Protein AF-A0A2E0SHC4-F1 (afdb_monomer)

Sequence (447 aa):
MLGRTAVALITIILCPLVVWACKYSVRDVGFVALDENHYELRLVVSSEMEEENLEALRSEFAPLLRDTNIQLNILKSDSPRLTSREIAQPVEGDRAAAWMIDHFKPREEAAAAEAPRELNFEPVNINDKSSLTSFLWEMADSDLRSQLITAALKSHSVLVIVEGSNVEHNQQATELAADARKEVATSLPDLPKPVDHPTEIISLKKENRAAERLLLWSWNIDPDNIDQTWLVPIFGRGRLLGEPLAVPGTSLTELSTILSYVGQDCECELDRSWMQGKMFPHRWDEAQEAIAAKALDFDPGSPLVKSEITRILARGPNGRRNLNVGVESEGDLLQLSQTEEGNVTAEEADDILRELNILPAEEDYETDSETTSTDEVALAEAEPTPTESIEKNAPATAASPVPATEQADEANFTMPEAYQRTFEIVGALMMLFVLFILFRSRRGRKS

Foldseek 3Di:
DVVVVVVVVVCVVVPPPVPVLFLDALQRLLQFDLDAQQKEKEWEAAPPDDVVVVVVLCVVCQVLCPQWSYGYDYHYLPDPVDDPVLNPDDHDDQWTWIKMWGNDDQPVCPVPPDDTDIDTDDIFGSVPPVRVSVVSCLLADDPVLVVLLVQQLQELWEKEKEAAPDPVLSVVVVVLVVLLQVLLVVCQVVFSDHHPHTYHYHYDDLVCLVSCCQVCVLLVHHSVRRHWIWIWIAHHRQFTQDHIDTPPPDDSCNSSVSSNSSRHRLQPQDDLSRSVGRHGIYGHDPVSQVSSCVSSVHRSHDPVVSVVSLVSQCVYVVRDPDSPPDDPDPDPPPPPPDDPDDDDDPVNVVVVCVVVVVDDDDDDDPDDDDDDDDDDDDDDDDDDDDDDDDDDDDDDDDDDDDDDDDDDDPDPPDPPVVVVVVVVVVVVVVVVVVVVVVVVVVVVPDD

Structure (mmCIF, N/CA/C/O backbone):
data_AF-A0A2E0SHC4-F1
#
_entry.id   AF-A0A2E0SHC4-F1
#
loop_
_atom_site.group_PDB
_atom_site.id
_atom_site.type_symbol
_atom_site.label_atom_id
_atom_site.label_alt_id
_atom_site.label_comp_id
_atom_site.label_asym_id
_atom_site.label_entity_id
_atom_site.label_seq_id
_atom_site.pdbx_PDB_ins_code
_atom_site.Cartn_x
_atom_site.Cartn_y
_atom_site.Cartn_z
_atom_site.occupancy
_atom_site.B_iso_or_equiv
_atom_site.auth_seq_id
_atom_site.auth_comp_id
_atom_site.auth_asym_id
_atom_site.auth_atom_id
_atom_site.pdbx_PDB_model_num
ATOM 1 N N . MET A 1 1 ? -67.575 2.593 12.226 1.00 49.25 1 MET A N 1
ATOM 2 C CA . MET A 1 1 ? -66.506 3.045 11.303 1.00 49.25 1 MET A CA 1
ATOM 3 C C . MET A 1 1 ? -65.143 3.197 11.986 1.00 49.25 1 MET A C 1
ATOM 5 O O . MET A 1 1 ? -64.164 2.868 11.336 1.00 49.25 1 MET A O 1
ATOM 9 N N . LEU A 1 2 ? -65.063 3.557 13.278 1.00 48.44 2 LEU A N 1
ATOM 10 C CA . LEU A 1 2 ? -63.796 3.746 14.018 1.00 48.44 2 LEU A CA 1
ATOM 11 C C . LEU A 1 2 ? -62.849 2.526 14.087 1.00 48.44 2 LEU A C 1
ATOM 13 O O . LEU A 1 2 ? -61.637 2.697 14.076 1.00 48.44 2 LEU A O 1
ATOM 17 N N . GLY A 1 3 ? -63.366 1.293 14.130 1.00 49.56 3 GLY A N 1
ATOM 18 C CA . GLY A 1 3 ? -62.508 0.104 14.270 1.00 49.56 3 GLY A CA 1
ATOM 19 C C . GLY A 1 3 ? -61.693 -0.251 13.018 1.00 49.56 3 GLY A C 1
ATOM 20 O O . GLY A 1 3 ? -60.644 -0.869 13.126 1.00 49.56 3 GLY A O 1
ATOM 21 N N . ARG A 1 4 ? -62.145 0.153 11.822 1.00 52.97 4 ARG A N 1
ATOM 22 C CA . ARG A 1 4 ? -61.467 -0.182 10.551 1.00 52.97 4 ARG A CA 1
ATOM 23 C C . ARG A 1 4 ? -60.356 0.809 10.217 1.00 52.97 4 ARG A C 1
ATOM 25 O O . ARG A 1 4 ? -59.346 0.410 9.656 1.00 52.97 4 ARG A O 1
ATOM 32 N N . THR A 1 5 ? -60.533 2.071 10.602 1.00 55.38 5 THR A N 1
ATOM 33 C CA . THR A 1 5 ? -59.500 3.106 10.502 1.00 55.38 5 THR A CA 1
ATOM 34 C C . THR A 1 5 ? -58.394 2.880 11.526 1.00 55.38 5 THR A C 1
ATOM 36 O O . THR A 1 5 ? -57.235 3.030 11.176 1.00 55.38 5 THR A O 1
ATOM 39 N N . ALA A 1 6 ? -58.724 2.436 12.745 1.00 56.88 6 ALA A N 1
ATOM 40 C CA . ALA A 1 6 ? -57.726 2.120 13.768 1.00 56.88 6 ALA A CA 1
ATOM 41 C C . ALA A 1 6 ? -56.834 0.931 13.375 1.00 56.88 6 ALA A C 1
ATOM 43 O O . ALA A 1 6 ? -55.621 1.017 13.510 1.00 56.88 6 ALA A O 1
ATOM 44 N N . VAL A 1 7 ? -57.408 -0.147 12.824 1.00 60.47 7 VAL A N 1
ATOM 45 C CA . VAL A 1 7 ? -56.617 -1.303 12.365 1.00 60.47 7 VAL A CA 1
ATOM 46 C C . VAL A 1 7 ? -55.748 -0.936 11.162 1.00 60.47 7 VAL A C 1
ATOM 48 O O . VAL A 1 7 ? -54.573 -1.264 11.172 1.00 60.47 7 VAL A O 1
ATOM 51 N N . ALA A 1 8 ? -56.269 -0.190 10.179 1.00 58.88 8 ALA A N 1
ATOM 52 C CA . ALA A 1 8 ? -55.467 0.266 9.040 1.00 58.88 8 ALA A CA 1
ATOM 53 C C . ALA A 1 8 ? -54.324 1.209 9.457 1.00 58.88 8 ALA A C 1
ATOM 55 O O . ALA A 1 8 ? -53.220 1.080 8.941 1.00 58.88 8 ALA A O 1
ATOM 56 N N . LEU A 1 9 ? -54.557 2.110 10.421 1.00 57.66 9 LEU A N 1
ATOM 57 C CA . LEU A 1 9 ? -53.500 2.95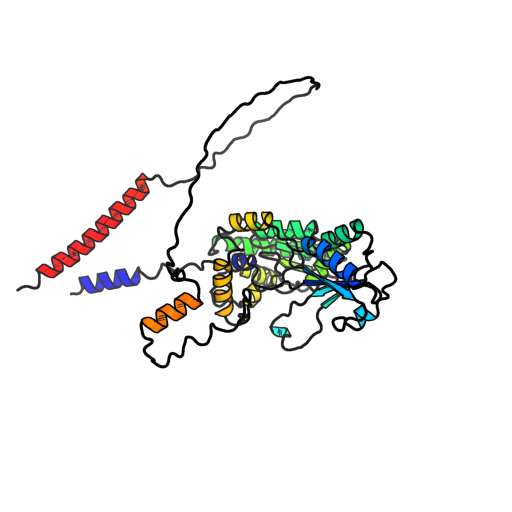1 10.989 1.00 57.66 9 LEU A CA 1
ATOM 58 C C . LEU A 1 9 ? -52.464 2.123 11.750 1.00 57.66 9 LEU A C 1
ATOM 60 O O . LEU A 1 9 ? -51.282 2.359 11.568 1.00 57.66 9 LEU A O 1
ATOM 64 N N . ILE A 1 10 ? -52.871 1.129 12.542 1.00 61.78 10 ILE A N 1
ATOM 65 C CA . ILE A 1 10 ? -51.934 0.246 13.253 1.00 61.78 10 ILE A CA 1
ATOM 66 C C . ILE A 1 10 ? -51.100 -0.568 12.256 1.00 61.78 10 ILE A C 1
ATOM 68 O O . ILE A 1 10 ? -49.893 -0.659 12.425 1.00 61.78 10 ILE A O 1
ATOM 72 N N . THR A 1 11 ? -51.691 -1.097 11.179 1.00 57.88 11 THR A N 1
ATOM 73 C CA . THR A 1 11 ? -50.937 -1.831 10.149 1.00 57.88 11 THR A CA 1
ATOM 74 C C . THR A 1 11 ? -49.995 -0.915 9.365 1.00 57.88 11 THR A C 1
ATOM 76 O O . THR A 1 11 ? -48.875 -1.317 9.099 1.00 57.88 11 THR A O 1
ATOM 79 N N . ILE A 1 12 ? -50.392 0.321 9.046 1.00 59.94 12 ILE A N 1
ATOM 80 C CA . ILE A 1 12 ? -49.523 1.302 8.368 1.00 59.94 12 ILE A CA 1
ATOM 81 C C . ILE A 1 12 ? -48.417 1.824 9.301 1.00 59.94 12 ILE A C 1
ATOM 83 O O . ILE A 1 12 ? -47.320 2.093 8.832 1.00 59.94 12 ILE A O 1
ATOM 87 N N . ILE A 1 13 ? -48.663 1.913 10.612 1.00 57.59 13 ILE A N 1
ATOM 88 C CA . ILE A 1 13 ? -47.658 2.295 11.620 1.00 57.59 13 ILE A CA 1
ATOM 89 C C . ILE A 1 13 ? -46.680 1.140 11.906 1.00 57.59 13 ILE A C 1
ATOM 91 O O . ILE A 1 13 ? -45.517 1.394 12.197 1.00 57.59 13 ILE A O 1
ATOM 95 N N . LEU A 1 14 ? -47.108 -0.122 11.776 1.00 53.25 14 LEU A N 1
ATOM 96 C CA . LEU A 1 14 ? -46.243 -1.302 11.927 1.00 53.25 14 LEU A CA 1
ATOM 97 C C . LEU A 1 14 ? -45.474 -1.695 10.648 1.00 53.25 14 LEU A C 1
ATOM 99 O O . LEU A 1 14 ? -44.666 -2.618 10.710 1.00 53.25 14 LEU A O 1
ATOM 103 N N . CYS A 1 15 ? -45.710 -1.043 9.501 1.00 48.81 15 CYS A N 1
ATOM 104 C CA . CYS A 1 15 ? -45.175 -1.471 8.199 1.00 48.81 15 CYS A CA 1
ATOM 105 C C . CYS A 1 15 ? -44.021 -0.633 7.588 1.00 48.81 15 CYS A C 1
ATOM 107 O O . CYS A 1 15 ? -43.624 -0.955 6.472 1.00 48.81 15 CYS A O 1
ATOM 109 N N . PRO A 1 16 ? -43.376 0.337 8.272 1.00 44.22 16 PRO A N 1
ATOM 110 C CA . PRO A 1 16 ? -42.075 0.825 7.826 1.00 44.22 16 PRO A CA 1
ATOM 111 C C . PRO A 1 16 ? -41.047 0.747 8.963 1.00 44.22 16 PRO A C 1
ATOM 113 O O . PRO A 1 16 ? -40.484 1.751 9.380 1.00 44.22 16 PRO A O 1
ATOM 116 N N . LEU A 1 17 ? -40.816 -0.455 9.491 1.00 45.25 17 LEU A N 1
ATOM 117 C CA . LEU A 1 17 ? -39.584 -0.778 10.227 1.00 45.25 17 LEU A CA 1
ATOM 118 C C . LEU A 1 17 ? -38.860 -1.981 9.617 1.00 45.25 17 LEU A C 1
ATOM 120 O O . LEU A 1 17 ? -37.947 -2.530 10.221 1.00 45.25 17 LEU A O 1
ATOM 124 N N . VAL A 1 18 ? -39.196 -2.341 8.375 1.00 43.75 18 VAL A N 1
ATOM 125 C CA . VAL A 1 18 ? -38.194 -2.938 7.489 1.00 43.75 18 VAL A CA 1
ATOM 126 C C . VAL A 1 18 ? -37.359 -1.765 6.986 1.00 43.75 18 VAL A C 1
ATOM 128 O O . VAL A 1 18 ? -37.472 -1.340 5.839 1.00 43.75 18 VAL A O 1
ATOM 131 N N . VAL A 1 19 ? -36.613 -1.143 7.902 1.00 46.06 19 VAL A N 1
ATOM 132 C CA . VAL A 1 19 ? -35.475 -0.319 7.515 1.00 46.06 19 VAL A CA 1
ATOM 133 C C . VAL A 1 19 ? -34.615 -1.286 6.721 1.00 46.06 19 VAL A C 1
ATOM 135 O O . VAL A 1 19 ? -34.196 -2.315 7.250 1.00 46.06 19 VAL A O 1
ATOM 138 N N . TRP A 1 20 ? -34.495 -1.043 5.420 1.00 46.94 20 TRP A N 1
ATOM 139 C CA . TRP A 1 20 ? -33.541 -1.758 4.593 1.00 46.94 20 TRP A CA 1
ATOM 140 C C . TRP A 1 20 ? -32.182 -1.445 5.208 1.00 46.94 20 TRP A C 1
ATOM 142 O O . TRP A 1 20 ? -31.673 -0.343 5.026 1.00 46.94 20 TRP A O 1
ATOM 152 N N . ALA A 1 21 ? -31.660 -2.358 6.029 1.00 54.81 21 ALA A N 1
ATOM 153 C CA . ALA A 1 21 ? -30.275 -2.299 6.453 1.00 54.81 21 ALA A CA 1
ATOM 154 C C . ALA A 1 21 ? -29.441 -2.159 5.178 1.00 54.81 21 ALA A C 1
ATOM 156 O O . ALA A 1 21 ? -29.701 -2.871 4.198 1.00 54.81 21 ALA A O 1
ATOM 157 N N . CYS A 1 22 ? -28.524 -1.192 5.152 1.00 66.31 22 CYS A N 1
ATOM 158 C CA . CYS A 1 22 ? -27.666 -1.006 3.993 1.00 66.31 22 CYS A CA 1
ATOM 159 C C . CYS A 1 22 ? -26.983 -2.341 3.703 1.00 66.31 22 CYS A C 1
ATOM 161 O O . CYS A 1 22 ? -26.435 -2.981 4.599 1.00 66.31 22 CYS A O 1
ATOM 163 N N . LYS A 1 23 ? -27.060 -2.790 2.449 1.00 76.44 23 LYS A N 1
ATOM 164 C CA . LYS A 1 23 ? -26.527 -4.099 2.054 1.00 76.44 23 LYS A CA 1
ATOM 165 C C . LYS A 1 23 ? -25.009 -4.186 2.257 1.00 76.44 23 LYS A C 1
ATOM 167 O O . LYS A 1 23 ? -24.483 -5.280 2.439 1.00 76.44 23 LYS A O 1
ATOM 172 N N . TYR A 1 24 ? -24.330 -3.040 2.230 1.00 81.56 24 TYR A N 1
ATOM 173 C CA . TYR A 1 24 ? -22.886 -2.930 2.374 1.00 81.56 24 TYR A CA 1
ATOM 174 C C . TYR A 1 24 ? -22.522 -1.899 3.449 1.00 81.56 24 TYR A C 1
ATOM 176 O O . TYR A 1 24 ? -23.151 -0.846 3.578 1.00 81.56 24 TYR A O 1
ATOM 184 N N . SER A 1 25 ? -21.470 -2.198 4.200 1.00 83.94 25 SER A N 1
ATOM 185 C CA . SER A 1 25 ? -20.753 -1.244 5.049 1.00 83.94 25 SER A CA 1
ATOM 186 C C . SER A 1 25 ? -19.625 -0.554 4.271 1.00 83.94 25 SER A C 1
ATOM 188 O O . SER A 1 25 ? -19.239 -0.991 3.183 1.00 83.94 25 SER A O 1
ATOM 190 N N . VAL A 1 26 ? -19.039 0.505 4.838 1.00 84.12 26 VAL A N 1
ATOM 191 C CA . VAL A 1 26 ? -17.796 1.113 4.319 1.00 84.12 26 VAL A CA 1
ATOM 192 C C . VAL A 1 26 ? -16.684 0.064 4.186 1.00 84.12 26 VAL A C 1
ATOM 194 O O . VAL A 1 26 ? -15.973 0.044 3.179 1.00 84.12 26 VAL A O 1
ATOM 197 N N . ARG A 1 27 ? -16.575 -0.856 5.154 1.00 86.81 27 ARG A N 1
ATOM 198 C CA . ARG A 1 27 ? -15.657 -2.001 5.104 1.00 86.81 27 ARG A CA 1
ATOM 199 C C . ARG A 1 27 ? -15.884 -2.873 3.872 1.00 86.81 27 ARG A C 1
ATOM 201 O O . ARG A 1 27 ? -14.922 -3.167 3.168 1.00 86.81 27 ARG A O 1
ATOM 208 N N . ASP A 1 28 ? -17.132 -3.266 3.615 1.00 86.38 28 ASP A N 1
ATOM 209 C CA . ASP A 1 28 ? -17.494 -4.132 2.486 1.00 86.38 28 ASP A CA 1
ATOM 210 C C . ASP A 1 28 ? -17.156 -3.462 1.144 1.00 86.38 28 ASP A C 1
ATOM 212 O O . ASP A 1 28 ? -16.538 -4.076 0.275 1.00 86.38 28 ASP A O 1
ATOM 216 N N . VAL A 1 29 ? -17.489 -2.172 1.000 1.00 85.62 29 VAL A N 1
ATOM 217 C CA . VAL A 1 29 ? -17.144 -1.373 -0.187 1.00 85.62 29 VAL A CA 1
ATOM 218 C C . VAL A 1 29 ? -15.629 -1.307 -0.391 1.00 85.62 29 VAL A C 1
ATOM 220 O O . VAL A 1 29 ? -15.159 -1.386 -1.525 1.00 85.62 29 VAL A O 1
ATOM 223 N N . GLY A 1 30 ? -14.855 -1.234 0.694 1.00 86.19 30 GLY A N 1
ATOM 224 C CA . GLY A 1 30 ? -13.396 -1.193 0.645 1.00 86.19 30 GLY A CA 1
ATOM 225 C C . GLY A 1 30 ? -12.740 -2.420 -0.002 1.00 86.19 30 GLY A C 1
ATOM 226 O O . GLY A 1 30 ? -11.603 -2.309 -0.461 1.00 86.19 30 GLY A O 1
ATOM 227 N N . PHE A 1 31 ? -13.421 -3.571 -0.068 1.00 87.81 31 PHE A N 1
ATOM 228 C CA . PHE A 1 31 ? -12.911 -4.780 -0.734 1.00 87.81 31 PHE A CA 1
ATOM 229 C C . PHE A 1 31 ? -13.166 -4.819 -2.237 1.00 87.81 31 PHE A C 1
ATOM 231 O O . PHE A 1 31 ? -12.529 -5.595 -2.952 1.00 87.81 31 PHE A O 1
ATOM 238 N N . VAL A 1 32 ? -14.068 -3.976 -2.730 1.00 85.81 32 VAL A N 1
ATOM 239 C CA . VAL A 1 32 ? -14.409 -3.943 -4.145 1.00 85.81 32 VAL A CA 1
ATOM 240 C C . VAL A 1 32 ? -13.443 -3.013 -4.872 1.00 85.81 32 VAL A C 1
ATOM 242 O O . VAL A 1 32 ? -13.294 -1.831 -4.551 1.00 85.81 32 VAL A O 1
ATOM 245 N N . ALA A 1 33 ? -12.740 -3.572 -5.856 1.00 78.06 33 ALA A N 1
ATOM 246 C CA . ALA A 1 33 ? -11.920 -2.797 -6.777 1.00 78.06 33 ALA A CA 1
ATOM 247 C C . ALA A 1 33 ? -12.849 -2.111 -7.786 1.00 78.06 33 ALA A C 1
ATOM 249 O O . ALA A 1 33 ? -13.472 -2.773 -8.620 1.00 78.06 33 ALA A O 1
ATOM 250 N N . LEU A 1 34 ? -12.984 -0.793 -7.655 1.00 69.38 34 LEU A N 1
ATOM 251 C CA . LEU A 1 34 ? -13.829 0.057 -8.507 1.00 69.38 34 LEU A CA 1
ATOM 252 C C . LEU A 1 34 ? -12.987 0.912 -9.456 1.00 69.38 34 LEU A C 1
ATOM 254 O O . LEU A 1 34 ? -13.502 1.525 -10.384 1.00 69.38 34 LEU A O 1
ATOM 258 N N . ASP A 1 35 ? -11.700 0.986 -9.163 1.00 63.91 35 ASP A N 1
ATOM 259 C CA . ASP A 1 35 ? -10.698 1.851 -9.729 1.00 63.91 35 ASP A CA 1
ATOM 260 C C . ASP A 1 35 ? -9.694 1.056 -10.572 1.00 63.91 35 ASP A C 1
ATOM 262 O O . ASP A 1 35 ? -9.348 -0.081 -10.253 1.00 63.91 35 ASP A O 1
ATOM 266 N N . GLU A 1 36 ? -9.243 1.682 -11.662 1.00 64.19 36 GLU A N 1
ATOM 267 C CA . GLU A 1 36 ? -8.123 1.217 -12.484 1.00 64.19 36 GLU A CA 1
ATOM 268 C C . GLU A 1 36 ? -6.822 1.177 -11.654 1.00 64.19 36 GLU A C 1
ATOM 270 O O . GLU A 1 36 ? -6.719 1.801 -10.594 1.00 64.19 36 GLU A O 1
ATOM 275 N N . ASN A 1 37 ? -5.815 0.437 -12.127 1.00 64.31 37 ASN A N 1
ATOM 276 C CA . ASN A 1 37 ? -4.510 0.332 -11.470 1.00 64.31 37 ASN A CA 1
ATOM 277 C C . ASN A 1 37 ? -3.874 1.723 -11.281 1.00 64.31 37 ASN A C 1
ATOM 279 O O . ASN A 1 37 ? -3.483 2.364 -12.255 1.00 64.31 37 ASN A O 1
ATOM 283 N N . HIS A 1 38 ? -3.745 2.189 -10.032 1.00 79.44 38 HIS A N 1
ATOM 284 C CA . HIS A 1 38 ? -3.156 3.509 -9.731 1.00 79.44 38 HIS A CA 1
ATOM 285 C C . HIS A 1 38 ? -1.634 3.535 -9.822 1.00 79.44 38 HIS A C 1
ATOM 287 O O . HIS A 1 38 ? -1.053 4.617 -9.893 1.00 79.44 38 HIS A O 1
ATOM 293 N N . TYR A 1 39 ? -0.987 2.370 -9.801 1.00 91.44 39 TYR A N 1
ATOM 294 C CA . TYR A 1 39 ? 0.465 2.274 -9.832 1.00 91.44 39 TYR A CA 1
ATOM 295 C C . TYR A 1 39 ? 0.967 1.846 -11.199 1.00 91.44 39 TYR A C 1
ATOM 297 O O . TYR A 1 39 ? 0.493 0.870 -11.774 1.00 91.44 39 TYR A O 1
ATOM 305 N N . GLU A 1 40 ? 1.979 2.549 -11.689 1.00 93.00 40 GLU A N 1
ATOM 306 C CA . GLU A 1 40 ? 2.687 2.219 -12.917 1.00 93.00 40 GLU A CA 1
ATOM 307 C C . GLU A 1 40 ? 4.164 1.976 -12.591 1.00 93.00 40 GLU A C 1
ATOM 309 O O . GLU A 1 40 ? 4.871 2.886 -12.161 1.00 93.00 40 GLU A O 1
ATOM 314 N N . LEU A 1 41 ? 4.637 0.751 -12.817 1.00 94.50 41 LEU A N 1
ATOM 315 C CA . LEU A 1 41 ? 6.055 0.420 -12.791 1.00 94.50 41 LEU A CA 1
ATOM 316 C C . LEU A 1 41 ? 6.631 0.637 -14.190 1.00 94.50 41 LEU A C 1
ATOM 318 O O . LEU A 1 41 ? 6.353 -0.129 -15.117 1.00 94.50 41 LEU A O 1
ATOM 322 N N . ARG A 1 42 ? 7.453 1.673 -14.340 1.00 93.44 42 ARG A N 1
ATOM 323 C CA . ARG A 1 42 ? 8.182 1.965 -15.571 1.00 93.44 42 ARG A CA 1
ATOM 324 C C . ARG A 1 42 ? 9.585 1.386 -15.525 1.00 93.44 42 ARG A C 1
ATOM 326 O O . ARG A 1 42 ? 10.368 1.705 -14.632 1.00 93.44 42 ARG A O 1
ATOM 333 N N . LEU A 1 43 ? 9.909 0.576 -16.526 1.00 92.88 43 LEU A N 1
ATOM 334 C CA . LEU A 1 43 ? 11.273 0.136 -16.807 1.00 92.88 43 LEU A CA 1
ATOM 335 C C . LEU A 1 43 ? 11.781 0.900 -18.028 1.00 92.88 43 LEU A C 1
ATOM 337 O O . LEU A 1 43 ? 11.296 0.691 -19.140 1.00 92.88 43 LEU A O 1
ATOM 341 N N . VAL A 1 44 ? 12.735 1.801 -17.815 1.00 92.12 44 VAL A N 1
ATOM 342 C CA . VAL A 1 44 ? 13.338 2.617 -18.870 1.00 92.12 44 VAL A CA 1
ATOM 343 C C . VAL A 1 44 ? 14.583 1.914 -19.394 1.00 92.12 44 VAL A C 1
ATOM 345 O O . VAL A 1 44 ? 15.556 1.750 -18.659 1.00 92.12 44 VAL A O 1
ATOM 348 N N . VAL A 1 45 ? 14.547 1.501 -20.660 1.00 91.31 45 VAL A N 1
ATOM 349 C CA . VAL A 1 45 ? 15.634 0.800 -21.358 1.00 91.31 45 VAL A CA 1
ATOM 350 C C . VAL A 1 45 ? 16.341 1.713 -22.363 1.00 91.31 45 VAL A C 1
ATOM 352 O O . VAL A 1 45 ? 15.849 2.794 -22.697 1.00 91.31 45 VAL A O 1
ATOM 355 N N . SER A 1 46 ? 17.498 1.274 -22.868 1.00 88.31 46 SER A N 1
ATOM 356 C CA . SER A 1 46 ? 18.226 1.986 -23.925 1.00 88.31 46 SER A CA 1
ATOM 357 C C . SER A 1 46 ? 17.356 2.190 -25.173 1.00 88.31 46 SER A C 1
ATOM 359 O O . SER A 1 46 ? 16.622 1.289 -25.586 1.00 88.31 46 SER A O 1
ATOM 361 N N . SER A 1 47 ? 17.471 3.357 -25.814 1.00 85.88 47 SER A N 1
ATOM 362 C CA . SER A 1 47 ? 16.811 3.654 -27.093 1.00 85.88 47 SER A CA 1
ATOM 363 C C . SER A 1 47 ? 17.304 2.771 -28.244 1.00 85.88 47 SER A C 1
ATOM 365 O O . SER A 1 47 ? 16.598 2.604 -29.236 1.00 85.88 47 SER A O 1
ATOM 367 N N . GLU A 1 48 ? 18.484 2.162 -28.099 1.00 85.56 48 GLU A N 1
ATOM 368 C CA . GLU A 1 48 ? 19.072 1.242 -29.078 1.00 85.56 48 GLU A CA 1
ATOM 369 C C . GLU A 1 48 ? 18.438 -0.160 -29.047 1.00 85.56 48 GLU A C 1
ATOM 371 O O . GLU A 1 48 ? 18.710 -0.977 -29.924 1.00 85.56 48 GLU A O 1
ATOM 376 N N . MET A 1 49 ? 17.586 -0.457 -28.058 1.00 85.69 49 MET A N 1
ATOM 377 C CA . MET A 1 49 ? 16.916 -1.750 -27.964 1.00 85.69 49 MET A CA 1
ATOM 378 C C . MET A 1 49 ? 15.895 -1.945 -29.097 1.00 85.69 49 MET A C 1
ATOM 380 O O . MET A 1 49 ? 15.005 -1.116 -29.330 1.00 85.69 49 MET A O 1
ATOM 384 N N . GLU A 1 50 ? 16.011 -3.082 -29.784 1.00 88.56 50 GLU A N 1
ATOM 385 C CA . GLU A 1 50 ? 15.084 -3.494 -30.840 1.00 88.56 50 GLU A CA 1
ATOM 386 C C . GLU A 1 50 ? 13.664 -3.701 -30.293 1.00 88.56 50 GLU A C 1
ATOM 388 O O . GLU A 1 50 ? 13.471 -4.197 -29.182 1.00 88.56 50 GLU A O 1
ATOM 393 N N . GLU A 1 51 ? 12.651 -3.340 -31.088 1.00 88.75 51 GLU A N 1
ATOM 394 C CA . GLU A 1 51 ? 11.247 -3.426 -30.656 1.00 88.75 51 GLU A CA 1
ATOM 395 C C . GLU A 1 51 ? 10.793 -4.873 -30.416 1.00 88.75 51 GLU A C 1
ATOM 397 O O . GLU A 1 51 ? 9.985 -5.123 -29.528 1.00 88.75 51 GLU A O 1
ATOM 402 N N . GLU A 1 52 ? 11.355 -5.834 -31.152 1.00 89.62 52 GLU A N 1
ATOM 403 C CA . GLU A 1 52 ? 11.083 -7.262 -30.954 1.00 89.62 52 GLU A CA 1
ATOM 404 C C . GLU A 1 52 ? 11.489 -7.725 -29.545 1.00 89.62 52 GLU A C 1
ATOM 406 O O . GLU A 1 52 ? 10.721 -8.410 -28.871 1.00 89.62 52 GLU A O 1
ATOM 411 N N . ASN A 1 53 ? 12.648 -7.275 -29.054 1.00 88.38 53 ASN A N 1
ATOM 412 C CA . ASN A 1 53 ? 13.115 -7.593 -27.704 1.00 88.38 53 ASN A CA 1
ATOM 413 C C . ASN A 1 53 ? 12.242 -6.932 -26.631 1.00 88.38 53 ASN A C 1
ATOM 415 O O . ASN A 1 53 ? 11.954 -7.545 -25.605 1.00 88.38 53 ASN A O 1
ATOM 419 N N . LEU A 1 54 ? 11.779 -5.703 -26.870 1.00 88.31 54 LEU A N 1
ATOM 420 C CA . LEU A 1 54 ? 10.844 -5.028 -25.969 1.00 88.31 54 LEU A CA 1
ATOM 421 C C . LEU A 1 54 ? 9.517 -5.767 -25.849 1.00 88.31 54 LEU A C 1
ATOM 423 O O . LEU A 1 54 ? 9.015 -5.944 -24.739 1.00 88.31 54 LEU A O 1
ATOM 427 N N . GLU A 1 55 ? 8.952 -6.199 -26.972 1.00 90.38 55 GLU A N 1
ATOM 428 C CA . GLU A 1 55 ? 7.680 -6.913 -26.972 1.00 90.38 55 GLU A CA 1
ATOM 429 C C . GLU A 1 55 ? 7.814 -8.300 -26.336 1.00 90.38 55 GLU A C 1
ATOM 431 O O . GLU A 1 55 ? 6.946 -8.710 -25.565 1.00 90.38 55 GLU A O 1
ATOM 436 N N . ALA A 1 56 ? 8.945 -8.979 -26.556 1.00 90.50 56 ALA A N 1
ATOM 437 C CA . ALA A 1 56 ? 9.270 -10.219 -25.860 1.00 90.50 56 ALA A CA 1
ATOM 438 C C . ALA A 1 56 ? 9.315 -10.021 -24.334 1.00 90.50 56 ALA A C 1
ATOM 440 O O . ALA A 1 56 ? 8.669 -10.772 -23.604 1.00 90.50 56 ALA A O 1
ATOM 441 N N . LEU A 1 57 ? 9.998 -8.975 -23.847 1.00 90.06 57 LEU A N 1
ATOM 442 C CA . LEU A 1 57 ? 10.038 -8.645 -22.417 1.00 90.06 57 LEU A CA 1
ATOM 443 C C . LEU A 1 57 ? 8.637 -8.333 -21.867 1.00 90.06 57 LEU A C 1
ATOM 445 O O . LEU A 1 57 ? 8.265 -8.831 -20.804 1.00 90.06 57 LEU A O 1
ATOM 449 N N . ARG A 1 58 ? 7.831 -7.540 -22.583 1.00 91.50 58 ARG A N 1
ATOM 450 C CA . ARG A 1 58 ? 6.453 -7.225 -22.168 1.00 91.50 58 ARG A CA 1
ATOM 451 C C . ARG A 1 58 ? 5.603 -8.487 -22.071 1.00 91.50 58 ARG A C 1
ATOM 453 O O . ARG A 1 58 ? 4.964 -8.702 -21.046 1.00 91.50 58 ARG A O 1
ATOM 460 N N . SER A 1 59 ? 5.623 -9.332 -23.100 1.00 90.62 59 SER A N 1
ATOM 461 C CA . SER A 1 59 ? 4.850 -10.575 -23.125 1.00 90.62 59 SER A CA 1
ATOM 462 C C . SER A 1 59 ? 5.285 -11.556 -22.035 1.00 90.62 59 SER A C 1
ATOM 464 O O . SER A 1 59 ? 4.449 -12.301 -21.524 1.00 90.62 59 SER A O 1
ATOM 466 N N . GLU A 1 60 ? 6.572 -11.582 -21.691 1.00 90.94 60 GLU A N 1
ATOM 467 C CA . GLU A 1 60 ? 7.116 -12.484 -20.677 1.00 90.94 60 GLU A CA 1
ATOM 468 C C . GLU A 1 60 ? 6.779 -12.026 -19.251 1.00 90.94 60 GLU A C 1
ATOM 470 O O . GLU A 1 60 ? 6.379 -12.844 -18.423 1.00 90.94 60 GLU A O 1
ATOM 475 N N . PHE A 1 61 ? 6.894 -10.726 -18.963 1.00 90.44 61 PHE A N 1
ATOM 476 C CA . PHE A 1 61 ? 6.801 -10.206 -17.595 1.00 90.44 61 PHE A CA 1
ATOM 477 C C . PHE A 1 61 ? 5.446 -9.591 -17.229 1.00 90.44 61 PHE A C 1
ATOM 479 O O . PHE A 1 61 ? 5.101 -9.574 -16.047 1.00 90.44 61 PHE A O 1
ATOM 486 N N . ALA A 1 62 ? 4.635 -9.140 -18.194 1.00 86.50 62 ALA A N 1
ATOM 487 C CA . ALA A 1 62 ? 3.296 -8.613 -17.908 1.00 86.50 62 ALA A CA 1
ATOM 488 C C . ALA A 1 62 ? 2.395 -9.595 -17.127 1.00 86.50 62 ALA A C 1
ATOM 490 O O . ALA A 1 62 ? 1.687 -9.143 -16.224 1.00 86.50 62 ALA A O 1
ATOM 491 N N . PRO A 1 63 ? 2.425 -10.924 -17.378 1.00 90.88 63 PRO A N 1
ATOM 492 C CA . PRO A 1 63 ? 1.637 -11.871 -16.594 1.00 90.88 63 PRO A CA 1
ATOM 493 C C . PRO A 1 63 ? 1.991 -11.912 -15.102 1.00 90.88 63 PRO A C 1
ATOM 495 O O . PRO A 1 63 ? 1.111 -12.234 -14.310 1.00 90.88 63 PRO A O 1
ATOM 498 N N . LEU A 1 64 ? 3.227 -11.574 -14.705 1.00 90.00 64 LEU A N 1
ATOM 499 C CA . LEU A 1 64 ? 3.656 -11.630 -13.298 1.00 90.00 64 LEU A CA 1
ATOM 500 C C . LEU A 1 64 ? 2.946 -10.600 -12.416 1.00 90.00 64 LEU A C 1
ATOM 502 O O . LEU A 1 64 ? 2.762 -10.841 -11.227 1.00 90.00 64 LEU A O 1
ATOM 506 N N . LEU A 1 65 ? 2.544 -9.465 -12.992 1.00 90.56 65 LEU A N 1
ATOM 507 C CA . LEU A 1 65 ? 1.841 -8.399 -12.275 1.00 90.56 65 LEU A CA 1
ATOM 508 C C . LEU A 1 65 ? 0.329 -8.400 -12.535 1.00 90.56 65 LEU A C 1
ATOM 510 O O . LEU A 1 65 ? -0.360 -7.488 -12.083 1.00 90.56 65 LEU A O 1
ATOM 514 N N . ARG A 1 66 ? -0.202 -9.413 -13.237 1.00 89.12 66 ARG A N 1
ATOM 515 C CA . ARG A 1 66 ? -1.630 -9.516 -13.589 1.00 89.12 66 ARG A CA 1
ATOM 516 C C . ARG A 1 66 ? -2.535 -9.416 -12.364 1.00 89.12 66 ARG A C 1
ATOM 518 O O . ARG A 1 66 ? -3.516 -8.683 -12.389 1.00 89.12 66 ARG A O 1
ATOM 525 N N . ASP A 1 67 ? -2.170 -10.128 -11.307 1.00 89.75 67 ASP A N 1
ATOM 526 C CA . ASP A 1 67 ? -2.952 -10.219 -10.075 1.00 89.75 67 ASP A CA 1
ATOM 527 C C . ASP A 1 67 ? -2.521 -9.141 -9.073 1.00 89.75 67 ASP A C 1
ATOM 529 O O . ASP A 1 67 ? -2.499 -9.360 -7.867 1.00 89.75 67 ASP A O 1
ATOM 533 N N . THR A 1 68 ? -2.102 -7.973 -9.559 1.00 91.25 68 THR A N 1
ATOM 534 C CA . THR A 1 68 ? -1.657 -6.849 -8.730 1.00 91.25 68 THR A CA 1
ATOM 535 C C . THR A 1 68 ? -2.339 -5.568 -9.183 1.00 91.25 68 THR A C 1
ATOM 537 O O . THR A 1 68 ? -2.861 -5.480 -10.291 1.00 91.25 68 THR A O 1
ATOM 540 N N . ASN A 1 69 ? -2.306 -4.538 -8.342 1.00 91.00 69 ASN A N 1
ATOM 541 C CA . ASN A 1 69 ? -2.733 -3.192 -8.727 1.00 91.00 69 ASN A CA 1
ATOM 542 C C . ASN A 1 69 ? -1.608 -2.356 -9.380 1.00 91.00 69 ASN A C 1
ATOM 544 O O . ASN A 1 69 ? -1.652 -1.124 -9.327 1.00 91.00 69 ASN A O 1
ATOM 548 N N . ILE A 1 70 ? -0.600 -3.014 -9.967 1.00 92.88 70 ILE A N 1
ATOM 549 C CA . ILE A 1 70 ? 0.571 -2.402 -10.605 1.00 92.88 70 ILE A CA 1
ATOM 550 C C . ILE A 1 70 ? 0.558 -2.715 -12.104 1.00 92.88 70 ILE A C 1
ATOM 552 O O . ILE A 1 70 ? 0.527 -3.872 -12.515 1.00 92.88 70 ILE A O 1
ATOM 556 N N . GLN A 1 71 ? 0.647 -1.683 -12.938 1.00 92.06 71 GLN A N 1
ATOM 557 C CA . GLN A 1 71 ? 0.818 -1.820 -14.381 1.00 92.06 71 GLN A CA 1
ATOM 558 C C . GLN A 1 71 ? 2.301 -1.758 -14.761 1.00 92.06 71 GLN A C 1
ATOM 560 O O . GLN A 1 71 ? 2.973 -0.770 -14.476 1.00 92.06 71 GLN A O 1
ATOM 565 N N . LEU A 1 72 ? 2.810 -2.781 -15.451 1.00 92.75 72 LEU A N 1
ATOM 566 C CA . LEU A 1 72 ? 4.166 -2.773 -16.007 1.00 92.75 72 LEU A CA 1
ATOM 567 C C . LEU A 1 72 ? 4.197 -2.049 -17.358 1.00 92.75 72 LEU A C 1
ATOM 569 O O . LEU A 1 72 ? 3.504 -2.460 -18.285 1.00 92.75 72 LEU A O 1
ATOM 573 N N . ASN A 1 73 ? 5.059 -1.041 -17.498 1.00 92.75 73 ASN A N 1
ATOM 574 C CA . ASN A 1 73 ? 5.335 -0.373 -18.769 1.00 92.75 73 ASN A CA 1
ATOM 575 C C . ASN A 1 73 ? 6.843 -0.324 -19.043 1.00 92.75 73 ASN A C 1
ATOM 577 O O . ASN A 1 73 ? 7.605 0.325 -18.333 1.00 92.75 73 ASN A O 1
ATOM 581 N N . ILE A 1 74 ? 7.280 -0.987 -20.113 1.00 91.69 74 ILE A N 1
ATOM 582 C CA . ILE A 1 74 ? 8.680 -0.963 -20.557 1.00 91.69 74 ILE A CA 1
ATOM 583 C C . ILE A 1 74 ? 8.814 0.076 -21.674 1.00 91.69 74 ILE A C 1
ATOM 585 O O . ILE A 1 74 ? 8.176 -0.055 -22.726 1.00 91.69 74 ILE A O 1
ATOM 589 N N . LEU A 1 75 ? 9.605 1.122 -21.429 1.00 91.25 75 LEU A N 1
ATOM 590 C CA . LEU A 1 75 ? 9.734 2.306 -22.281 1.00 91.25 75 LEU A CA 1
ATOM 591 C C . LEU A 1 75 ? 11.193 2.522 -22.696 1.00 91.25 75 LEU A C 1
ATOM 593 O O . LEU A 1 75 ? 12.108 2.271 -21.920 1.00 91.25 75 LEU A O 1
ATOM 597 N N . LYS A 1 76 ? 11.414 3.037 -23.906 1.00 90.00 76 LYS A N 1
ATOM 598 C CA . LYS A 1 76 ? 12.737 3.499 -24.348 1.00 90.00 76 LYS A CA 1
ATOM 599 C C . LYS A 1 76 ? 13.068 4.857 -23.734 1.00 90.00 76 LYS A C 1
ATOM 601 O O . LYS A 1 76 ? 12.160 5.650 -23.479 1.00 90.00 76 LYS A O 1
ATOM 606 N N . SER A 1 77 ? 14.355 5.142 -23.551 1.00 87.25 77 SER A N 1
ATOM 607 C CA . SER A 1 77 ? 14.856 6.401 -22.982 1.00 87.25 77 SER A CA 1
ATOM 608 C C . SER A 1 77 ? 14.496 7.664 -23.782 1.00 87.25 77 SER A C 1
ATOM 610 O O . SER A 1 77 ? 14.555 8.763 -23.238 1.00 87.25 77 SER A O 1
ATOM 612 N N . ASP A 1 78 ? 14.084 7.527 -25.045 1.00 84.88 78 ASP A N 1
ATOM 613 C CA . ASP A 1 78 ? 13.618 8.607 -25.925 1.00 84.88 78 ASP A CA 1
ATOM 614 C C . ASP A 1 78 ? 12.085 8.773 -25.948 1.00 84.88 78 ASP A C 1
ATOM 616 O O . ASP A 1 78 ? 11.552 9.608 -26.684 1.00 84.88 78 ASP A O 1
ATOM 620 N N . SER A 1 79 ? 11.359 7.997 -25.139 1.00 84.88 79 SER A N 1
ATOM 621 C CA . SER A 1 79 ? 9.900 8.041 -25.098 1.00 84.88 79 SER A CA 1
ATOM 622 C C . SER A 1 79 ? 9.381 9.396 -24.592 1.00 84.88 79 SER A C 1
ATOM 624 O O . SER A 1 79 ? 9.794 9.859 -23.526 1.00 84.88 79 SER A O 1
ATOM 626 N N . PRO A 1 80 ? 8.383 10.005 -25.266 1.00 83.12 80 PRO A N 1
ATOM 627 C CA . PRO A 1 80 ? 7.788 11.274 -24.839 1.00 83.12 80 PRO A CA 1
ATOM 628 C C . PRO A 1 80 ? 6.959 11.159 -23.550 1.00 83.12 80 PRO A C 1
ATOM 630 O O . PRO A 1 80 ? 6.496 12.170 -23.030 1.00 83.12 80 PRO A O 1
ATOM 633 N N . ARG A 1 81 ? 6.726 9.936 -23.048 1.00 82.38 81 ARG A N 1
ATOM 634 C CA . ARG A 1 81 ? 6.003 9.682 -21.791 1.00 82.38 81 ARG A CA 1
ATOM 635 C C . ARG A 1 81 ? 6.876 9.858 -20.547 1.00 82.38 81 ARG A C 1
ATOM 637 O O . ARG A 1 81 ? 6.328 9.881 -19.448 1.00 82.38 81 ARG A O 1
ATOM 644 N N . LEU A 1 82 ? 8.195 9.938 -20.722 1.00 82.44 82 LEU A N 1
ATOM 645 C CA . LEU A 1 82 ? 9.150 10.062 -19.628 1.00 82.44 82 LEU A CA 1
ATOM 646 C C . LEU A 1 82 ? 9.288 11.514 -19.172 1.00 82.44 82 LEU A C 1
ATOM 648 O O . LEU A 1 82 ? 9.264 12.449 -19.976 1.00 82.44 82 LEU A O 1
ATOM 652 N N . THR A 1 83 ? 9.473 11.708 -17.873 1.00 81.38 83 THR A N 1
ATOM 653 C CA . THR A 1 83 ? 9.812 13.007 -17.300 1.00 81.38 83 THR A CA 1
ATOM 654 C C . THR A 1 83 ? 11.295 13.316 -17.487 1.00 81.38 83 THR A C 1
ATOM 656 O O . THR A 1 83 ? 12.134 12.435 -17.685 1.00 81.38 83 THR A O 1
ATOM 659 N N . SER A 1 84 ? 11.668 14.594 -17.375 1.00 78.81 84 SER A N 1
ATOM 660 C CA . SER A 1 84 ? 13.072 15.014 -17.485 1.00 78.81 84 SER A CA 1
ATOM 661 C C . SER A 1 84 ? 13.991 14.333 -16.462 1.00 78.81 84 SER A C 1
ATOM 663 O O . SER A 1 84 ? 15.194 14.255 -16.695 1.00 78.81 84 SER A O 1
ATOM 665 N N . ARG A 1 85 ? 13.447 13.860 -15.328 1.00 80.75 85 ARG A N 1
ATOM 666 C CA . ARG A 1 85 ? 14.194 13.110 -14.306 1.00 80.75 85 ARG A CA 1
ATOM 667 C C . ARG A 1 85 ? 14.457 11.673 -14.740 1.00 80.75 85 ARG A C 1
ATOM 669 O O . ARG A 1 85 ? 15.588 11.217 -14.604 1.00 80.75 85 ARG A O 1
ATOM 676 N N . GLU A 1 86 ? 13.447 11.008 -15.294 1.00 81.25 86 GLU A N 1
ATOM 677 C CA . GLU A 1 86 ? 13.565 9.651 -15.836 1.00 81.25 86 GLU A CA 1
ATOM 678 C C . GLU A 1 86 ? 14.578 9.607 -16.992 1.00 81.25 86 GLU A C 1
ATOM 680 O O . GLU A 1 86 ? 15.428 8.724 -17.034 1.00 81.25 86 GLU A O 1
ATOM 685 N N . ILE A 1 87 ? 14.556 10.613 -17.876 1.00 78.25 87 ILE A N 1
ATOM 686 C CA . ILE A 1 87 ? 15.490 10.734 -19.011 1.00 78.25 87 ILE A CA 1
ATOM 687 C C . ILE A 1 87 ? 16.929 11.012 -18.545 1.00 78.25 87 ILE A C 1
ATOM 689 O O . ILE A 1 87 ? 17.888 10.570 -19.174 1.00 78.25 87 ILE A O 1
ATOM 693 N N . ALA A 1 88 ? 17.102 11.766 -17.455 1.00 75.25 88 ALA A N 1
ATOM 694 C CA . ALA A 1 88 ? 18.423 12.127 -16.945 1.00 75.25 88 ALA A CA 1
ATOM 695 C C . ALA A 1 88 ? 19.161 10.955 -16.275 1.00 75.25 88 ALA A C 1
ATOM 697 O O . ALA A 1 88 ? 20.362 11.071 -16.014 1.00 75.25 88 ALA A O 1
ATOM 698 N N . GLN A 1 89 ? 18.473 9.849 -15.974 1.00 75.31 89 GLN A N 1
ATOM 699 C CA . GLN A 1 89 ? 19.113 8.675 -15.398 1.00 75.31 89 GLN A CA 1
ATOM 700 C C . GLN A 1 89 ? 19.851 7.898 -16.500 1.00 75.31 89 GLN A C 1
ATOM 702 O O . GLN A 1 89 ? 19.234 7.512 -17.492 1.00 75.31 89 GLN A O 1
ATOM 707 N N . PRO A 1 90 ? 21.167 7.658 -16.359 1.00 65.62 90 PRO A N 1
ATOM 708 C CA . PRO A 1 90 ? 21.922 6.936 -17.369 1.00 65.62 90 PRO A CA 1
ATOM 709 C C . PRO A 1 90 ? 21.433 5.490 -17.449 1.00 65.62 90 PRO A C 1
ATOM 711 O O . PRO A 1 90 ? 21.473 4.746 -16.466 1.00 65.62 90 PRO A O 1
ATOM 714 N N . VAL A 1 91 ? 20.983 5.105 -18.639 1.00 76.94 91 VAL A N 1
ATOM 715 C CA . VAL A 1 91 ? 20.615 3.735 -18.982 1.00 76.94 91 VAL A CA 1
ATOM 716 C C . VAL A 1 91 ? 21.716 3.203 -19.892 1.00 76.94 91 VAL A C 1
ATOM 718 O O . VAL A 1 91 ? 21.786 3.564 -21.064 1.00 76.94 91 VAL A O 1
ATOM 721 N N . GLU A 1 92 ? 22.633 2.414 -19.333 1.00 69.31 92 GLU A N 1
ATOM 722 C CA . GLU A 1 92 ? 23.760 1.843 -20.077 1.00 69.31 92 GLU A CA 1
ATOM 723 C C . GLU A 1 92 ? 23.595 0.330 -20.247 1.00 69.31 92 GLU A C 1
ATOM 725 O O . GLU A 1 92 ? 23.421 -0.409 -19.273 1.00 69.31 92 GLU A O 1
ATOM 730 N N . GLY A 1 93 ? 23.702 -0.124 -21.499 1.00 76.12 93 GLY A N 1
ATOM 731 C CA . GLY A 1 93 ? 23.694 -1.539 -21.867 1.00 76.12 93 GLY A CA 1
ATOM 732 C C . GLY A 1 93 ? 22.417 -2.264 -21.441 1.00 76.12 93 GLY A C 1
ATOM 733 O O . GLY A 1 93 ? 21.308 -1.822 -21.734 1.00 76.12 93 GLY A O 1
ATOM 734 N N . ASP A 1 94 ? 22.597 -3.374 -20.728 1.00 82.06 94 ASP A N 1
ATOM 735 C CA . ASP A 1 94 ? 21.540 -4.321 -20.347 1.00 82.06 94 ASP A CA 1
ATOM 736 C C . ASP A 1 94 ? 20.841 -3.963 -19.025 1.00 82.06 94 ASP A C 1
ATOM 738 O O . ASP A 1 94 ? 20.256 -4.822 -18.360 1.00 82.06 94 ASP A O 1
ATOM 742 N N . ARG A 1 95 ? 20.951 -2.712 -18.573 1.00 87.44 95 ARG A N 1
ATOM 743 C CA . ARG A 1 95 ? 20.299 -2.245 -17.346 1.00 87.44 95 ARG A CA 1
ATOM 744 C C . ARG A 1 95 ? 19.111 -1.370 -17.697 1.00 87.44 95 ARG A C 1
ATOM 746 O O . ARG A 1 95 ? 19.222 -0.523 -18.572 1.00 87.44 95 ARG A O 1
ATOM 753 N N . ALA A 1 96 ? 18.010 -1.538 -16.977 1.00 88.38 96 ALA A N 1
ATOM 754 C CA . ALA A 1 96 ? 16.867 -0.642 -17.019 1.00 88.38 96 ALA A CA 1
ATOM 755 C C . ALA A 1 96 ? 16.803 0.197 -15.746 1.00 88.38 96 ALA A C 1
ATOM 757 O O . ALA A 1 96 ? 16.968 -0.324 -14.641 1.00 88.38 96 ALA A O 1
ATOM 758 N N . ALA A 1 97 ? 16.528 1.490 -15.890 1.00 91.31 97 ALA A N 1
ATOM 759 C CA . ALA A 1 97 ? 16.140 2.316 -14.756 1.00 91.31 97 ALA A CA 1
ATOM 760 C C . ALA A 1 97 ? 14.690 1.994 -14.369 1.00 91.31 97 ALA A C 1
ATOM 762 O O . ALA A 1 97 ? 13.818 1.947 -15.235 1.00 91.31 97 ALA A O 1
ATOM 763 N N . ALA A 1 98 ? 14.433 1.765 -13.082 1.00 92.81 98 ALA A N 1
ATOM 764 C CA . ALA A 1 98 ? 13.120 1.370 -12.587 1.00 92.81 98 ALA A CA 1
ATOM 765 C C . ALA A 1 98 ? 12.478 2.492 -11.763 1.00 92.81 98 ALA A C 1
ATOM 767 O O . ALA A 1 98 ? 13.081 3.023 -10.825 1.00 92.81 98 ALA A O 1
ATOM 768 N N . TRP A 1 99 ? 11.239 2.825 -12.116 1.00 93.12 99 TRP A N 1
ATOM 769 C CA . TRP A 1 99 ? 10.464 3.903 -11.512 1.00 93.12 99 TRP A CA 1
ATOM 770 C C . TRP A 1 99 ? 9.061 3.416 -11.172 1.00 93.12 99 TRP A C 1
ATOM 772 O O . TRP A 1 99 ? 8.372 2.879 -12.033 1.00 93.12 99 TRP A O 1
ATOM 782 N N . MET A 1 100 ? 8.618 3.623 -9.934 1.00 94.25 100 MET A N 1
ATOM 783 C CA . MET A 1 100 ? 7.212 3.458 -9.567 1.00 94.25 100 MET A CA 1
ATOM 784 C C . MET A 1 100 ? 6.524 4.812 -9.594 1.00 94.25 100 MET A C 1
ATOM 786 O O . MET A 1 100 ? 7.038 5.786 -9.044 1.00 94.25 100 MET A O 1
ATOM 790 N N . ILE A 1 101 ? 5.353 4.856 -10.211 1.00 91.94 101 ILE A N 1
ATOM 791 C CA . ILE A 1 101 ? 4.576 6.072 -10.390 1.00 91.94 101 ILE A CA 1
ATOM 792 C C . ILE A 1 101 ? 3.205 5.861 -9.802 1.00 91.94 101 ILE A C 1
ATOM 794 O O . ILE A 1 101 ? 2.562 4.840 -10.029 1.00 91.94 101 ILE A O 1
ATOM 798 N N . ASP A 1 102 ? 2.781 6.847 -9.035 1.00 90.12 102 ASP A N 1
ATOM 799 C CA . ASP A 1 102 ? 1.485 6.879 -8.397 1.00 90.12 102 ASP A CA 1
ATOM 800 C C . ASP A 1 102 ? 0.600 7.912 -9.093 1.00 90.12 102 ASP A C 1
ATOM 802 O O . ASP A 1 102 ? 0.838 9.122 -9.029 1.00 90.12 102 ASP A O 1
ATOM 806 N N . HIS A 1 103 ? -0.415 7.399 -9.784 1.00 84.75 103 HIS A N 1
ATOM 807 C CA . HIS A 1 103 ? -1.421 8.177 -10.500 1.00 84.75 103 HIS A CA 1
ATOM 808 C C . HIS A 1 103 ? -2.643 8.490 -9.635 1.00 84.75 103 HIS A C 1
ATOM 810 O O . HIS A 1 103 ? -3.589 9.117 -10.125 1.00 84.75 103 HIS A O 1
ATOM 816 N N . PHE A 1 104 ? -2.651 8.080 -8.362 1.00 78.94 104 PHE A N 1
ATOM 817 C CA . PHE A 1 104 ? -3.755 8.383 -7.468 1.00 78.94 104 PHE A CA 1
ATOM 818 C C . PHE A 1 104 ? -3.851 9.896 -7.249 1.00 78.94 104 PHE A C 1
ATOM 820 O O . PHE A 1 104 ? -2.961 10.523 -6.680 1.00 78.94 104 PHE A O 1
ATOM 827 N N . LYS A 1 105 ? -4.965 10.487 -7.687 1.00 70.38 105 LYS A N 1
ATOM 828 C CA . LYS A 1 105 ? -5.280 11.903 -7.468 1.00 70.38 105 LYS A CA 1
ATOM 829 C C . LYS A 1 105 ? -6.446 12.032 -6.490 1.00 70.38 105 LYS A C 1
ATOM 831 O O . LYS A 1 105 ? -7.574 11.687 -6.875 1.00 70.38 105 LYS A O 1
ATOM 836 N N . PRO A 1 106 ? -6.220 12.538 -5.264 1.00 61.25 106 PRO A N 1
ATOM 837 C CA . PRO A 1 106 ? -7.302 12.945 -4.380 1.00 61.25 106 PRO A CA 1
ATOM 838 C C . PRO A 1 106 ? -8.159 14.013 -5.072 1.00 61.25 106 PRO A C 1
ATOM 840 O O . PRO A 1 106 ? -7.649 14.913 -5.740 1.00 61.25 106 PRO A O 1
ATOM 843 N N . ARG A 1 107 ? -9.489 13.930 -4.949 1.00 53.72 107 ARG A N 1
ATOM 844 C CA . ARG A 1 107 ? -10.411 14.845 -5.651 1.00 53.72 107 ARG A CA 1
ATOM 845 C C . ARG A 1 107 ? -10.220 16.311 -5.249 1.00 53.72 107 ARG A C 1
ATOM 847 O O . ARG A 1 107 ? -10.420 17.181 -6.092 1.00 53.72 107 ARG A O 1
ATOM 854 N N . GLU A 1 108 ? -9.853 16.575 -3.998 1.00 50.56 108 GLU A N 1
ATOM 855 C CA . GLU A 1 108 ? -9.611 17.939 -3.505 1.00 50.56 108 GLU A CA 1
ATOM 856 C C . GLU A 1 108 ? -8.398 18.593 -4.188 1.00 50.56 108 GLU A C 1
ATOM 858 O O . GLU A 1 108 ? -8.389 19.805 -4.393 1.00 50.56 108 GLU A O 1
ATOM 863 N N . GLU A 1 109 ? -7.450 17.783 -4.667 1.00 48.88 109 GLU A N 1
ATOM 864 C CA . GLU A 1 109 ? -6.232 18.225 -5.351 1.00 48.88 109 GLU A CA 1
ATOM 865 C C . GLU A 1 109 ? -6.315 18.102 -6.876 1.00 48.88 109 GLU A C 1
ATOM 867 O O . GLU A 1 109 ? -5.502 18.689 -7.577 1.00 48.88 109 GLU A O 1
ATOM 872 N N . ALA A 1 110 ? -7.334 17.439 -7.439 1.00 50.56 110 ALA A N 1
ATOM 873 C CA . ALA A 1 110 ? -7.485 17.283 -8.893 1.00 50.56 110 ALA A CA 1
ATOM 874 C C . ALA A 1 110 ? -7.598 18.620 -9.666 1.00 50.56 110 ALA A C 1
ATOM 876 O O . ALA A 1 110 ? -7.442 18.640 -10.889 1.00 50.56 110 ALA A O 1
ATOM 877 N N . ALA A 1 111 ? -7.865 19.731 -8.970 1.00 48.66 111 ALA A N 1
ATOM 878 C CA . ALA A 1 111 ? -7.865 21.082 -9.531 1.00 48.66 111 ALA A CA 1
ATOM 879 C C . ALA A 1 111 ? -6.455 21.698 -9.664 1.00 48.66 111 ALA A C 1
ATOM 881 O O . ALA A 1 111 ? -6.263 22.596 -10.486 1.00 48.66 111 ALA A O 1
ATOM 882 N N . ALA A 1 112 ? -5.471 21.216 -8.901 1.00 49.41 112 ALA A N 1
ATOM 883 C CA . ALA A 1 112 ? -4.065 21.561 -9.047 1.00 49.41 112 ALA A CA 1
ATOM 884 C C . ALA A 1 112 ? -3.375 20.407 -9.785 1.00 49.41 112 ALA A C 1
ATOM 886 O O . ALA A 1 112 ? -3.306 19.286 -9.298 1.00 49.41 112 ALA A O 1
ATOM 887 N N . ALA A 1 113 ? -2.898 20.648 -11.005 1.00 49.12 113 ALA A N 1
ATOM 888 C CA . ALA A 1 113 ? -2.148 19.653 -11.766 1.00 49.12 113 ALA A CA 1
ATOM 889 C C . ALA A 1 113 ? -0.760 19.433 -11.136 1.00 49.12 113 ALA A C 1
ATOM 891 O O . ALA A 1 113 ? 0.252 19.863 -11.686 1.00 49.12 113 ALA A O 1
ATOM 892 N N . GLU A 1 114 ? -0.709 18.802 -9.965 1.00 60.16 114 GLU A N 1
ATOM 893 C CA . GLU A 1 114 ? 0.533 18.304 -9.398 1.00 60.16 114 GLU A CA 1
ATOM 894 C C . GLU A 1 114 ? 1.009 17.107 -10.227 1.00 60.16 114 GLU A C 1
ATOM 896 O O . GLU A 1 114 ? 0.218 16.280 -10.703 1.00 60.16 114 GLU A O 1
ATOM 901 N N . ALA A 1 115 ? 2.316 17.079 -10.490 1.00 66.38 115 ALA A N 1
ATOM 902 C CA . ALA A 1 115 ? 2.950 15.964 -11.173 1.00 66.38 115 ALA A CA 1
ATOM 903 C C . ALA A 1 115 ? 2.749 14.685 -10.339 1.00 66.38 115 ALA A C 1
ATOM 905 O O . ALA A 1 115 ? 2.757 14.768 -9.108 1.00 66.38 115 ALA A O 1
ATOM 906 N N . PRO A 1 116 ? 2.565 13.517 -10.980 1.00 77.88 116 PRO A N 1
ATOM 907 C CA . PRO A 1 116 ? 2.427 12.263 -10.250 1.00 77.88 116 PRO A CA 1
ATOM 908 C C . PRO A 1 116 ? 3.651 12.033 -9.357 1.00 77.88 116 PRO A C 1
ATOM 910 O O . PRO A 1 116 ? 4.763 12.469 -9.675 1.00 77.88 116 PRO A O 1
ATOM 913 N N . ARG A 1 117 ? 3.450 11.358 -8.222 1.00 86.19 117 ARG A N 1
ATOM 914 C CA . ARG A 1 117 ? 4.564 11.012 -7.336 1.00 86.19 117 ARG A CA 1
ATOM 915 C C . ARG A 1 117 ? 5.374 9.899 -7.989 1.00 86.19 117 ARG A C 1
ATOM 917 O O . ARG A 1 117 ? 4.814 8.959 -8.547 1.00 86.19 117 ARG A O 1
ATOM 924 N N . GLU A 1 118 ? 6.693 10.002 -7.880 1.00 89.94 118 GLU A N 1
ATOM 925 C CA . GLU A 1 118 ? 7.647 9.057 -8.462 1.00 89.94 118 GLU A CA 1
ATOM 926 C C . GLU A 1 118 ? 8.551 8.490 -7.358 1.00 89.94 118 GLU A C 1
ATOM 928 O O . GLU A 1 118 ? 8.952 9.213 -6.439 1.00 89.94 118 GLU A O 1
ATOM 933 N N . LEU A 1 119 ? 8.888 7.204 -7.451 1.00 90.69 119 LEU A N 1
ATOM 934 C CA . LEU A 1 119 ? 9.873 6.525 -6.611 1.00 90.69 119 LEU A CA 1
ATOM 935 C C . LEU A 1 119 ? 10.896 5.815 -7.495 1.00 90.69 119 LEU A C 1
ATOM 937 O O . LEU A 1 119 ? 10.541 4.986 -8.329 1.00 90.69 119 LEU A O 1
ATOM 941 N N . ASN A 1 120 ? 12.169 6.132 -7.282 1.00 91.69 120 ASN A N 1
ATOM 942 C CA . ASN A 1 120 ? 13.288 5.532 -7.999 1.00 91.69 120 ASN A CA 1
ATOM 943 C C . ASN A 1 120 ? 13.815 4.280 -7.278 1.00 91.69 120 ASN A C 1
ATOM 945 O O . ASN A 1 120 ? 13.915 4.266 -6.042 1.00 91.69 120 ASN A O 1
ATOM 949 N N . PHE A 1 121 ? 14.200 3.273 -8.064 1.00 90.81 121 PHE A N 1
ATOM 950 C CA . PHE A 1 121 ? 14.874 2.058 -7.609 1.00 90.81 121 PHE A CA 1
ATOM 951 C C . PHE A 1 121 ? 16.248 1.898 -8.259 1.00 90.81 121 PHE A C 1
ATOM 953 O O . PHE A 1 121 ? 16.565 2.515 -9.280 1.00 90.81 121 PHE A O 1
ATOM 960 N N . GLU A 1 122 ? 17.063 1.020 -7.673 1.00 89.06 122 GLU A N 1
ATOM 961 C CA . GLU A 1 122 ? 18.334 0.642 -8.280 1.00 89.06 122 GLU A CA 1
ATOM 962 C C . GLU A 1 122 ? 18.107 0.059 -9.685 1.00 89.06 122 GLU A C 1
ATOM 964 O O . GLU A 1 122 ? 17.158 -0.704 -9.885 1.00 89.06 122 GLU A O 1
ATOM 969 N N . PRO A 1 123 ? 18.956 0.397 -10.676 1.00 88.94 123 PRO A N 1
ATOM 970 C CA . PRO A 1 123 ? 18.787 -0.123 -12.024 1.00 88.94 123 PRO A CA 1
ATOM 971 C C . PRO A 1 123 ? 18.828 -1.653 -12.041 1.00 88.94 123 PRO A C 1
ATOM 973 O O . PRO A 1 123 ? 19.727 -2.248 -11.446 1.00 88.94 123 PRO A O 1
ATOM 976 N N . VAL A 1 124 ? 17.917 -2.285 -12.770 1.00 90.81 124 VAL A N 1
ATOM 977 C CA . VAL A 1 124 ? 17.754 -3.747 -12.817 1.00 90.81 124 VAL A CA 1
ATOM 978 C C . VAL A 1 124 ? 18.345 -4.291 -14.113 1.00 90.81 124 VAL A C 1
ATOM 980 O O . VAL A 1 124 ? 18.268 -3.640 -15.150 1.00 90.81 124 VAL A O 1
ATOM 983 N N . ASN A 1 125 ? 18.957 -5.474 -14.076 1.00 89.81 125 ASN A N 1
ATOM 984 C CA . ASN A 1 125 ? 19.427 -6.140 -15.290 1.00 89.81 125 ASN A CA 1
ATOM 985 C C . ASN A 1 125 ? 18.244 -6.814 -16.004 1.00 89.81 125 ASN A C 1
ATOM 987 O O . ASN A 1 125 ? 17.621 -7.707 -15.439 1.00 89.81 125 ASN A O 1
ATOM 991 N N . ILE A 1 126 ? 17.950 -6.397 -17.235 1.00 87.38 126 ILE A N 1
ATOM 992 C CA . ILE A 1 126 ? 16.809 -6.915 -18.012 1.00 87.38 126 ILE A CA 1
ATOM 993 C C . ILE A 1 126 ? 17.115 -8.217 -18.755 1.00 87.38 126 ILE A C 1
ATOM 995 O O . ILE A 1 126 ? 16.194 -8.959 -19.083 1.00 87.38 126 ILE A O 1
ATOM 999 N N . ASN A 1 127 ? 18.393 -8.529 -18.979 1.00 85.62 127 ASN A N 1
ATOM 1000 C CA . ASN A 1 127 ? 18.807 -9.799 -19.577 1.00 85.62 127 ASN A CA 1
ATOM 1001 C C . ASN A 1 127 ? 18.858 -10.932 -18.539 1.00 85.62 127 ASN A C 1
ATOM 1003 O O . ASN A 1 127 ? 18.722 -12.107 -18.887 1.00 85.62 127 ASN A O 1
ATOM 1007 N N . ASP A 1 128 ? 19.020 -10.596 -17.257 1.00 89.81 128 ASP A N 1
ATOM 1008 C CA . ASP A 1 128 ? 18.899 -11.555 -16.161 1.00 89.81 128 ASP A CA 1
ATOM 1009 C C . ASP A 1 128 ? 17.432 -11.723 -15.747 1.00 89.81 128 ASP A C 1
ATOM 1011 O O . ASP A 1 128 ? 16.926 -11.077 -14.825 1.00 89.81 128 ASP A O 1
ATOM 1015 N N . LYS A 1 129 ? 16.757 -12.662 -16.414 1.00 88.00 129 LYS A N 1
ATOM 1016 C CA . LYS A 1 129 ? 15.354 -13.008 -16.144 1.00 88.00 129 LYS A CA 1
ATOM 1017 C C . LYS A 1 129 ? 15.078 -13.338 -14.678 1.00 88.00 129 LYS A C 1
ATOM 1019 O O . LYS A 1 129 ? 13.991 -13.044 -14.187 1.00 88.00 129 LYS A O 1
ATOM 1024 N N . SER A 1 130 ? 16.033 -13.952 -13.980 1.00 90.50 130 SER A N 1
ATOM 1025 C CA . SER A 1 130 ? 15.856 -14.359 -12.586 1.00 90.50 130 SER A CA 1
ATOM 1026 C C . SER A 1 130 ? 15.856 -13.152 -11.651 1.00 90.50 130 SER A C 1
ATOM 1028 O O . SER A 1 130 ? 14.942 -13.008 -10.842 1.00 90.50 130 SER A O 1
ATOM 1030 N N . SER A 1 131 ? 16.809 -12.234 -11.833 1.00 90.50 131 SER A N 1
ATOM 1031 C CA . SER A 1 131 ? 16.872 -10.984 -11.074 1.00 90.50 131 SER A CA 1
ATOM 1032 C C . SER A 1 131 ? 15.662 -10.095 -11.351 1.00 90.50 131 SER A C 1
ATOM 1034 O O . SER A 1 131 ? 15.086 -9.562 -10.403 1.00 90.50 131 SER A O 1
ATOM 1036 N N . LEU A 1 132 ? 15.240 -9.973 -12.614 1.00 91.56 132 LEU A N 1
ATOM 1037 C CA . LEU A 1 132 ? 14.065 -9.180 -12.973 1.00 91.56 132 LEU A CA 1
ATOM 1038 C C . LEU A 1 132 ? 12.777 -9.781 -12.398 1.00 91.56 132 LEU A C 1
ATOM 1040 O O . LEU A 1 132 ? 11.956 -9.051 -11.854 1.00 91.56 132 LEU A O 1
ATOM 1044 N N . THR A 1 133 ? 12.619 -11.105 -12.449 1.00 93.00 133 THR A N 1
ATOM 1045 C CA . THR A 1 133 ? 11.465 -11.788 -11.843 1.00 93.00 133 THR A CA 1
ATOM 1046 C C . THR A 1 133 ? 11.403 -11.531 -10.338 1.00 93.00 133 THR A C 1
ATOM 1048 O O . THR A 1 133 ? 10.348 -11.152 -9.837 1.00 93.00 133 THR A O 1
ATOM 1051 N N . SER A 1 134 ? 12.521 -11.681 -9.620 1.00 92.75 134 SER A N 1
ATOM 1052 C CA . SER A 1 134 ? 12.584 -11.393 -8.181 1.00 92.75 134 SER A CA 1
ATOM 1053 C C . SER A 1 134 ? 12.251 -9.934 -7.874 1.00 92.75 134 SER A C 1
ATOM 1055 O O . SER A 1 134 ? 11.435 -9.676 -6.998 1.00 92.75 134 SER A O 1
ATOM 1057 N N . PHE A 1 135 ? 12.799 -8.989 -8.644 1.00 93.81 135 PHE A N 1
ATOM 1058 C CA . PHE A 1 135 ? 12.487 -7.568 -8.496 1.00 93.81 135 PHE A CA 1
ATOM 1059 C C . PHE A 1 135 ? 10.989 -7.281 -8.687 1.00 93.81 135 PHE A C 1
ATOM 1061 O O . PHE A 1 135 ? 10.381 -6.580 -7.883 1.00 93.81 135 PHE A O 1
ATOM 1068 N N . LEU A 1 136 ? 10.363 -7.844 -9.726 1.00 93.56 136 LEU A N 1
ATOM 1069 C CA . LEU A 1 136 ? 8.928 -7.671 -9.970 1.00 93.56 136 LEU A CA 1
ATOM 1070 C C . LEU A 1 136 ? 8.084 -8.262 -8.834 1.00 93.56 136 LEU A C 1
ATOM 1072 O O . LEU A 1 136 ? 7.108 -7.640 -8.414 1.00 93.56 136 LEU A O 1
ATOM 1076 N N . TRP A 1 137 ? 8.484 -9.417 -8.295 1.00 91.31 137 TRP A N 1
ATOM 1077 C CA . TRP A 1 137 ? 7.833 -10.004 -7.124 1.00 91.31 137 TRP A CA 1
ATOM 1078 C C . TRP A 1 137 ? 7.979 -9.138 -5.876 1.00 91.31 137 TRP A C 1
ATOM 1080 O O . TRP A 1 137 ? 6.987 -8.926 -5.186 1.00 91.31 137 TRP A O 1
ATOM 1090 N N . GLU A 1 138 ? 9.158 -8.572 -5.622 1.00 92.44 138 GLU A N 1
ATOM 1091 C CA . GLU A 1 138 ? 9.374 -7.621 -4.525 1.00 92.44 138 GLU A CA 1
ATOM 1092 C C . GLU A 1 138 ? 8.520 -6.355 -4.682 1.00 92.44 138 GLU A C 1
ATOM 1094 O O . GLU A 1 138 ? 8.103 -5.758 -3.692 1.00 92.44 138 GLU A O 1
ATOM 1099 N N . MET A 1 139 ? 8.206 -5.926 -5.909 1.00 92.81 139 MET A N 1
ATOM 1100 C CA . MET A 1 139 ? 7.282 -4.806 -6.126 1.00 92.81 139 MET A CA 1
ATOM 1101 C C . MET A 1 139 ? 5.827 -5.199 -5.864 1.00 92.81 139 MET A C 1
ATOM 1103 O O . MET A 1 139 ? 5.064 -4.383 -5.350 1.00 92.81 139 MET A O 1
ATOM 1107 N N . ALA A 1 140 ? 5.443 -6.436 -6.175 1.00 89.44 140 ALA A N 1
ATOM 1108 C CA . ALA A 1 140 ? 4.080 -6.937 -6.019 1.00 89.44 140 ALA A CA 1
ATOM 1109 C C . ALA A 1 140 ? 3.731 -7.343 -4.580 1.00 89.44 140 ALA A C 1
ATOM 1111 O O . ALA A 1 140 ? 2.605 -7.115 -4.136 1.00 89.44 140 ALA A O 1
ATOM 1112 N N . ASP A 1 141 ? 4.673 -7.946 -3.856 1.00 91.44 141 ASP A N 1
ATOM 1113 C CA . ASP A 1 141 ? 4.405 -8.612 -2.584 1.00 91.44 141 ASP A CA 1
ATOM 1114 C C . ASP A 1 141 ? 5.538 -8.425 -1.565 1.00 91.44 141 ASP A C 1
ATOM 1116 O O . ASP A 1 141 ? 6.707 -8.233 -1.900 1.00 91.44 141 ASP A O 1
ATOM 1120 N N . SER A 1 142 ? 5.173 -8.399 -0.290 1.00 93.19 142 SER A N 1
ATOM 1121 C CA . SER A 1 142 ? 6.103 -8.444 0.838 1.00 93.19 142 SER A CA 1
ATOM 1122 C C . SER A 1 142 ? 5.409 -9.082 2.033 1.00 93.19 142 SER A C 1
ATOM 1124 O O . SER A 1 142 ? 4.183 -9.019 2.150 1.00 93.19 142 SER A O 1
ATOM 1126 N N . ASP A 1 143 ? 6.188 -9.651 2.954 1.00 92.25 143 ASP A N 1
ATOM 1127 C CA . ASP A 1 143 ? 5.645 -10.305 4.149 1.00 92.25 143 ASP A CA 1
ATOM 1128 C C . ASP A 1 143 ? 4.698 -9.378 4.926 1.00 92.25 143 ASP A C 1
ATOM 1130 O O . ASP A 1 143 ? 3.620 -9.802 5.349 1.00 92.25 143 ASP A O 1
ATOM 1134 N N . LEU A 1 144 ? 5.055 -8.092 5.061 1.00 93.94 144 LEU A N 1
ATOM 1135 C CA . LEU A 1 144 ? 4.198 -7.119 5.730 1.00 93.94 144 LEU A CA 1
ATOM 1136 C C . LEU A 1 144 ? 2.920 -6.866 4.931 1.00 93.94 144 LEU A C 1
ATOM 1138 O O . LEU A 1 144 ? 1.839 -6.910 5.505 1.00 93.94 144 LEU A O 1
ATOM 1142 N N . ARG A 1 145 ? 3.000 -6.629 3.619 1.00 94.44 145 ARG A N 1
ATOM 1143 C CA . ARG A 1 145 ? 1.808 -6.365 2.796 1.00 94.44 145 ARG A CA 1
ATOM 1144 C C . ARG A 1 145 ? 0.839 -7.541 2.789 1.00 94.44 145 ARG A C 1
ATOM 1146 O O . ARG A 1 145 ? -0.358 -7.341 2.991 1.00 94.44 145 ARG A O 1
ATOM 1153 N N . SER A 1 146 ? 1.355 -8.758 2.654 1.00 91.88 146 SER A N 1
ATOM 1154 C CA . SER A 1 146 ? 0.572 -9.988 2.767 1.00 91.88 146 SER A CA 1
ATOM 1155 C C . SER A 1 146 ? -0.071 -10.139 4.153 1.00 91.88 146 SER A C 1
ATOM 1157 O O . SER A 1 146 ? -1.252 -10.496 4.262 1.00 91.88 146 SER A O 1
ATOM 1159 N N . GLN A 1 147 ? 0.653 -9.791 5.224 1.00 93.44 147 GLN A N 1
ATOM 1160 C CA . GLN A 1 147 ? 0.106 -9.749 6.581 1.00 93.44 147 GLN A CA 1
ATOM 1161 C C . GLN A 1 147 ? -1.013 -8.705 6.717 1.00 93.44 147 GLN A C 1
ATOM 1163 O O . GLN A 1 147 ? -2.061 -9.019 7.277 1.00 93.44 147 GLN A O 1
ATOM 1168 N N . LEU A 1 148 ? -0.829 -7.495 6.177 1.00 94.81 148 LEU A N 1
ATOM 1169 C CA . LEU A 1 148 ? -1.813 -6.409 6.230 1.00 94.81 148 LEU A CA 1
ATOM 1170 C C . LEU A 1 148 ? -3.115 -6.780 5.515 1.00 94.81 148 LEU A C 1
ATOM 1172 O O . LEU A 1 148 ? -4.192 -6.570 6.070 1.00 94.81 148 LEU A O 1
ATOM 1176 N N . ILE A 1 149 ? -3.033 -7.367 4.318 1.00 92.31 149 ILE A N 1
ATOM 1177 C CA . ILE A 1 149 ? -4.217 -7.828 3.577 1.00 92.31 149 ILE A CA 1
ATOM 1178 C C . ILE A 1 149 ? -4.941 -8.937 4.348 1.00 92.31 149 ILE A C 1
ATOM 1180 O O . ILE A 1 149 ? -6.160 -8.888 4.523 1.00 92.31 149 ILE A O 1
ATOM 1184 N N . THR A 1 150 ? -4.193 -9.908 4.877 1.00 91.12 150 THR A N 1
ATOM 1185 C CA . THR A 1 150 ? -4.764 -11.006 5.672 1.00 91.12 150 THR A CA 1
ATOM 1186 C C . THR A 1 150 ? -5.452 -10.498 6.943 1.00 91.12 150 THR A C 1
ATOM 1188 O O . THR A 1 150 ? -6.523 -10.991 7.304 1.00 91.12 150 THR A O 1
ATOM 1191 N N . ALA A 1 151 ? -4.853 -9.514 7.615 1.00 92.38 151 ALA A N 1
ATOM 1192 C CA 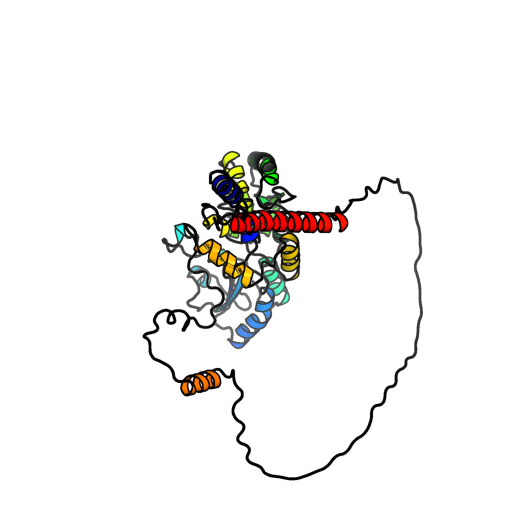. ALA A 1 151 ? -5.415 -8.854 8.788 1.00 92.38 151 ALA A CA 1
ATOM 1193 C C . ALA A 1 151 ? -6.698 -8.085 8.435 1.00 92.38 151 ALA A C 1
ATOM 1195 O O . ALA A 1 151 ? -7.720 -8.247 9.101 1.00 92.38 151 ALA A O 1
ATOM 1196 N N . ALA A 1 152 ? -6.695 -7.320 7.339 1.00 91.06 152 ALA A N 1
ATOM 1197 C CA . ALA A 1 152 ? -7.850 -6.533 6.905 1.00 91.06 152 ALA A CA 1
ATOM 1198 C C . ALA A 1 152 ? -9.072 -7.405 6.564 1.00 91.06 152 ALA A C 1
ATOM 1200 O O . ALA A 1 152 ? -10.207 -7.041 6.882 1.00 91.06 152 ALA A O 1
ATOM 1201 N N . LEU A 1 153 ? -8.849 -8.592 5.989 1.00 88.56 153 LEU A N 1
ATOM 1202 C CA . LEU A 1 153 ? -9.906 -9.568 5.696 1.00 88.56 153 LEU A CA 1
ATOM 1203 C C . LEU A 1 153 ? -10.641 -10.056 6.953 1.00 88.56 153 LEU A C 1
ATOM 1205 O O . LEU A 1 153 ? -11.850 -10.280 6.920 1.00 88.56 153 LEU A O 1
ATOM 1209 N N . LYS A 1 154 ? -9.930 -10.205 8.073 1.00 88.00 154 LYS A N 1
ATOM 1210 C CA . LYS A 1 154 ? -10.486 -10.753 9.321 1.00 88.00 154 LYS A CA 1
ATOM 1211 C C . LYS A 1 154 ? -11.018 -9.667 10.246 1.00 88.00 154 LYS A C 1
ATOM 1213 O O . LYS A 1 154 ? -12.065 -9.843 10.862 1.00 88.00 154 LYS A O 1
ATOM 1218 N N . SER A 1 155 ? -10.304 -8.554 10.318 1.00 90.56 155 SER A N 1
ATOM 1219 C CA . SER A 1 155 ? -10.491 -7.503 11.312 1.00 90.56 155 SER A CA 1
ATOM 1220 C C . SER A 1 155 ? -11.306 -6.339 10.758 1.00 90.56 155 SER A C 1
ATOM 1222 O O . SER A 1 155 ? -11.303 -6.071 9.557 1.00 90.56 155 SER A O 1
ATOM 1224 N N . HIS A 1 156 ? -12.006 -5.622 11.637 1.00 89.12 156 HIS A N 1
ATOM 1225 C CA . HIS A 1 156 ? -12.778 -4.431 11.275 1.00 89.12 156 HIS A CA 1
ATOM 1226 C C . HIS A 1 156 ? -11.935 -3.423 10.477 1.00 89.12 156 HIS A C 1
ATOM 1228 O O . HIS A 1 156 ? -12.349 -2.956 9.421 1.00 89.12 156 HIS A O 1
ATOM 1234 N N . SER A 1 157 ? -10.726 -3.151 10.959 1.00 92.12 157 SER A N 1
ATOM 1235 C CA . SER A 1 157 ? -9.705 -2.349 10.287 1.00 92.12 157 SER A CA 1
ATOM 1236 C C . SER A 1 157 ? -8.314 -2.794 10.744 1.00 92.12 157 SER A C 1
ATOM 1238 O O . SER A 1 157 ? -8.183 -3.585 11.680 1.00 92.12 157 SER A O 1
ATOM 1240 N N . VAL A 1 158 ? -7.268 -2.296 10.093 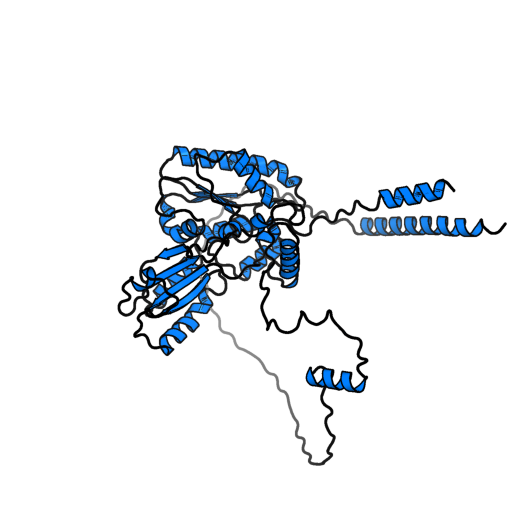1.00 95.69 158 VAL A N 1
ATOM 1241 C CA . VAL A 1 158 ? -5.871 -2.518 10.479 1.00 95.69 158 VAL A CA 1
ATOM 1242 C C . VAL A 1 158 ? -5.239 -1.168 10.770 1.00 95.69 158 VAL A C 1
ATOM 1244 O O . VAL A 1 158 ? -5.406 -0.228 10.005 1.00 95.69 158 VAL A O 1
ATOM 1247 N N . LEU A 1 159 ? -4.519 -1.052 11.875 1.00 96.75 159 LEU A N 1
ATOM 1248 C CA . LEU A 1 159 ? -3.765 0.136 12.238 1.00 96.75 159 LEU A CA 1
ATOM 1249 C C . LEU A 1 159 ? -2.282 -0.215 12.264 1.00 96.75 159 LEU A C 1
ATOM 1251 O O . LEU A 1 159 ? -1.843 -1.032 13.076 1.00 96.75 159 LEU A O 1
ATOM 1255 N N . VAL A 1 160 ? -1.512 0.406 11.375 1.00 97.19 160 VAL A N 1
ATOM 1256 C CA . VAL A 1 160 ? -0.066 0.198 11.306 1.00 97.19 160 VAL A CA 1
ATOM 1257 C C . VAL A 1 160 ? 0.646 1.298 12.074 1.00 97.19 160 VAL A C 1
ATOM 1259 O O . VAL A 1 160 ? 0.462 2.480 11.790 1.00 97.19 160 VAL A O 1
ATOM 1262 N N . ILE A 1 161 ? 1.478 0.912 13.034 1.00 97.25 161 ILE A N 1
ATOM 1263 C CA . ILE A 1 161 ? 2.406 1.811 13.716 1.00 97.25 161 ILE A CA 1
ATOM 1264 C C . ILE A 1 161 ? 3.720 1.760 12.945 1.00 97.25 161 ILE A C 1
ATOM 1266 O O . ILE A 1 161 ? 4.374 0.722 12.906 1.00 97.25 161 ILE A O 1
ATOM 1270 N N . VAL A 1 162 ? 4.115 2.864 12.324 1.00 96.75 162 VAL A N 1
ATOM 1271 C CA . VAL A 1 162 ? 5.426 2.985 11.683 1.00 96.75 162 VAL A CA 1
ATOM 1272 C C . VAL A 1 162 ? 6.379 3.621 12.683 1.00 96.75 162 VAL A C 1
ATOM 1274 O O . VAL A 1 162 ? 6.283 4.816 12.968 1.00 96.75 162 VAL A O 1
ATOM 1277 N N . GLU A 1 163 ? 7.294 2.822 13.228 1.00 95.25 163 GLU A N 1
ATOM 1278 C CA . GLU A 1 163 ? 8.202 3.260 14.287 1.00 95.25 163 GLU A CA 1
ATOM 1279 C C . GLU A 1 163 ? 9.248 4.256 13.770 1.00 95.25 163 GLU A C 1
ATOM 1281 O O . GLU A 1 163 ? 9.893 4.050 12.736 1.00 95.25 163 GLU A O 1
ATOM 1286 N N . GLY A 1 164 ? 9.424 5.348 14.512 1.00 93.56 164 GLY A N 1
ATOM 1287 C CA . GLY A 1 164 ? 10.482 6.331 14.308 1.00 93.56 164 GLY A CA 1
ATOM 1288 C C . GLY A 1 164 ? 11.719 6.042 15.162 1.00 93.56 164 GLY A C 1
ATOM 1289 O O . GLY A 1 164 ? 11.813 5.034 15.868 1.00 93.56 164 GLY A O 1
ATOM 1290 N N . SER A 1 165 ? 12.685 6.958 15.124 1.00 93.31 165 SER A N 1
ATOM 1291 C CA . SER A 1 165 ? 13.908 6.921 15.930 1.00 93.31 165 SER A CA 1
ATOM 1292 C C . SER A 1 165 ? 13.645 7.232 17.409 1.00 93.31 165 SER A C 1
ATOM 1294 O O . SER A 1 165 ? 14.430 6.819 18.264 1.00 93.31 165 SER A O 1
ATOM 1296 N N . ASN A 1 166 ? 12.536 7.916 17.715 1.00 94.06 166 ASN A N 1
ATOM 1297 C CA . ASN A 1 166 ? 12.156 8.293 19.069 1.00 94.06 166 ASN A CA 1
ATOM 1298 C C . ASN A 1 166 ? 11.305 7.208 19.756 1.00 94.06 166 ASN A C 1
ATOM 1300 O O . ASN A 1 166 ? 10.144 6.980 19.414 1.00 94.06 166 ASN A O 1
ATOM 1304 N N . VAL A 1 167 ? 11.880 6.590 20.789 1.00 93.50 167 VAL A N 1
ATOM 1305 C CA . VAL A 1 167 ? 11.238 5.538 21.593 1.00 93.50 167 VAL A CA 1
ATOM 1306 C C . VAL A 1 167 ? 10.001 6.047 22.342 1.00 93.50 167 VAL A C 1
ATOM 1308 O O .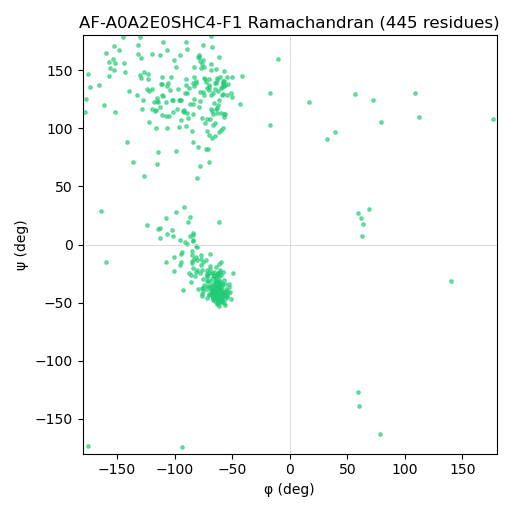 VAL A 1 167 ? 9.018 5.318 22.443 1.00 93.50 167 VAL A O 1
ATOM 1311 N N . GLU A 1 168 ? 10.011 7.289 22.833 1.00 94.50 168 GLU A N 1
ATOM 1312 C CA . GLU A 1 168 ? 8.867 7.871 23.550 1.00 94.50 168 GLU A CA 1
ATOM 1313 C C . GLU A 1 168 ? 7.671 8.064 22.611 1.00 94.50 168 GLU A C 1
ATOM 1315 O O . GLU A 1 168 ? 6.545 7.725 22.969 1.00 94.50 168 GLU A O 1
ATOM 1320 N N . HIS A 1 169 ? 7.915 8.524 21.379 1.00 94.94 169 HIS A N 1
ATOM 1321 C CA . HIS A 1 169 ? 6.861 8.668 20.370 1.00 94.94 169 HIS A CA 1
ATOM 1322 C C . HIS A 1 169 ? 6.296 7.307 19.939 1.00 94.94 169 HIS A C 1
ATOM 1324 O O . HIS A 1 169 ? 5.088 7.175 19.759 1.00 94.94 169 HIS A O 1
ATOM 1330 N N . ASN A 1 170 ? 7.142 6.278 19.824 1.00 95.31 170 ASN A N 1
ATOM 1331 C CA . ASN A 1 170 ? 6.699 4.913 19.515 1.00 95.31 170 ASN A CA 1
ATOM 1332 C C . ASN A 1 170 ? 5.822 4.332 20.635 1.00 95.31 170 ASN A C 1
ATOM 1334 O O . ASN A 1 170 ? 4.786 3.720 20.364 1.00 95.31 170 ASN A O 1
ATOM 1338 N N . GLN A 1 171 ? 6.204 4.561 21.895 1.00 95.56 171 GLN A N 1
ATOM 1339 C CA . GLN A 1 171 ? 5.406 4.149 23.048 1.00 95.56 171 GLN A CA 1
ATOM 1340 C C . GLN A 1 171 ? 4.062 4.887 23.078 1.00 95.56 171 GLN A C 1
ATOM 1342 O O . GLN A 1 171 ? 3.019 4.250 23.210 1.00 95.56 171 GLN A O 1
ATOM 1347 N N . GLN A 1 172 ? 4.073 6.205 22.860 1.00 95.25 172 GLN A N 1
ATOM 1348 C CA . GLN A 1 172 ? 2.857 7.010 22.772 1.00 95.25 172 GLN A CA 1
ATOM 1349 C C . GLN A 1 172 ? 1.929 6.522 21.650 1.00 95.25 172 GLN A C 1
ATOM 1351 O O . GLN A 1 172 ? 0.727 6.401 21.863 1.00 95.25 172 GLN A O 1
ATOM 1356 N N . ALA A 1 173 ? 2.468 6.213 20.467 1.00 96.00 173 ALA A N 1
ATOM 1357 C CA . ALA A 1 173 ? 1.690 5.680 19.351 1.00 96.00 173 ALA A CA 1
ATOM 1358 C C . ALA A 1 173 ? 1.063 4.317 19.689 1.00 96.00 173 ALA A C 1
ATOM 1360 O O . ALA A 1 173 ? -0.085 4.061 19.337 1.00 96.00 173 ALA A O 1
ATOM 1361 N N . THR A 1 174 ? 1.793 3.466 20.415 1.00 96.56 174 THR A N 1
ATOM 1362 C CA . THR A 1 174 ? 1.314 2.148 20.857 1.00 96.56 174 THR A CA 1
ATOM 1363 C C . THR A 1 174 ? 0.172 2.264 21.864 1.00 96.56 174 THR A C 1
ATOM 1365 O O . THR A 1 174 ? -0.839 1.575 21.728 1.00 96.56 174 THR A O 1
ATOM 1368 N N . GLU A 1 175 ? 0.305 3.148 22.854 1.00 96.56 175 GLU A N 1
ATOM 1369 C CA . GLU A 1 175 ? -0.745 3.422 23.843 1.00 96.56 175 GLU A CA 1
ATOM 1370 C C . GLU A 1 175 ? -1.988 4.015 23.173 1.00 96.56 175 GLU A C 1
ATOM 1372 O O . GLU A 1 175 ? -3.093 3.510 23.360 1.00 96.56 175 GLU A O 1
ATOM 1377 N N . LEU A 1 176 ? -1.791 5.007 22.301 1.00 96.31 176 LEU A N 1
ATOM 1378 C CA . LEU A 1 176 ? -2.861 5.648 21.543 1.00 96.31 176 LEU A CA 1
ATOM 1379 C C . LEU A 1 176 ? -3.629 4.646 20.666 1.00 96.31 176 LEU A C 1
ATOM 1381 O O . LEU A 1 176 ? -4.859 4.653 20.645 1.00 96.31 176 LEU A O 1
ATOM 1385 N N . ALA A 1 177 ? -2.912 3.756 19.975 1.00 95.69 177 ALA A N 1
ATOM 1386 C CA . ALA A 1 177 ? -3.498 2.697 19.159 1.00 95.69 177 ALA A CA 1
ATOM 1387 C C . ALA A 1 177 ? -4.303 1.692 20.001 1.00 95.69 177 ALA A C 1
ATOM 1389 O O . ALA A 1 177 ? -5.399 1.285 19.606 1.00 95.69 177 ALA A O 1
ATOM 1390 N N . ALA A 1 178 ? -3.779 1.294 21.164 1.00 96.31 178 ALA A N 1
ATOM 1391 C CA . ALA A 1 178 ? -4.453 0.366 22.067 1.00 96.31 178 ALA A CA 1
ATOM 1392 C C . ALA A 1 178 ? -5.741 0.966 22.654 1.00 96.31 178 ALA A C 1
ATOM 1394 O O . ALA A 1 178 ? -6.771 0.285 22.698 1.00 96.31 178 ALA A O 1
ATOM 1395 N N . ASP A 1 179 ? -5.699 2.238 23.050 1.00 95.50 179 ASP A N 1
ATOM 1396 C CA . ASP A 1 179 ? -6.859 2.956 23.574 1.00 95.50 179 ASP A CA 1
ATOM 1397 C C . ASP A 1 179 ? -7.930 3.155 22.495 1.00 95.50 179 ASP A C 1
ATOM 1399 O O . ASP A 1 179 ? -9.100 2.849 22.738 1.00 95.50 179 ASP A O 1
ATOM 1403 N N . ALA A 1 180 ? -7.542 3.550 21.277 1.00 93.88 180 ALA A N 1
ATOM 1404 C CA . ALA A 1 180 ? -8.476 3.706 20.161 1.00 93.88 180 ALA A CA 1
ATOM 1405 C C . ALA A 1 180 ? -9.135 2.376 19.773 1.00 93.88 180 ALA A C 1
ATOM 1407 O O . ALA A 1 180 ? -10.350 2.307 19.581 1.00 93.88 180 ALA A O 1
ATOM 1408 N N . ARG A 1 181 ? -8.361 1.281 19.735 1.00 94.38 181 ARG A N 1
ATOM 1409 C CA . ARG A 1 181 ? -8.902 -0.069 19.521 1.00 94.38 181 ARG A CA 1
ATOM 1410 C C . ARG A 1 181 ? -9.954 -0.416 20.571 1.00 94.38 181 ARG A C 1
ATOM 1412 O O . ARG A 1 181 ? -10.981 -0.996 20.226 1.00 94.38 181 ARG A O 1
ATOM 1419 N N . LYS A 1 182 ? -9.703 -0.097 21.843 1.00 93.31 182 LYS A N 1
ATOM 1420 C CA . LYS A 1 182 ? -10.645 -0.364 22.935 1.00 93.31 182 LYS A CA 1
ATOM 1421 C C . LYS A 1 182 ? -11.917 0.470 22.800 1.00 93.31 182 LYS A C 1
ATOM 1423 O O . LYS A 1 182 ? -12.995 -0.067 23.026 1.00 93.31 182 LYS A O 1
ATOM 1428 N N . GLU A 1 183 ? -11.799 1.743 22.433 1.00 90.88 183 GLU A N 1
ATOM 1429 C CA . GLU A 1 183 ? -12.940 2.637 22.223 1.00 90.88 183 GLU A CA 1
ATOM 1430 C C . GLU A 1 183 ? -13.820 2.144 21.067 1.00 90.88 183 GLU A C 1
ATOM 1432 O O . GLU A 1 183 ? -15.009 1.902 21.259 1.00 90.88 183 GLU A O 1
ATOM 1437 N N . VAL A 1 184 ? -13.230 1.860 19.904 1.00 88.00 184 VAL A N 1
ATOM 1438 C CA . VAL A 1 184 ? -13.964 1.356 18.731 1.00 88.00 184 VAL A CA 1
ATOM 1439 C C . VAL A 1 184 ? -14.548 -0.039 18.979 1.00 88.00 184 VAL A C 1
ATOM 1441 O O . VAL A 1 184 ? -15.650 -0.333 18.533 1.00 88.00 184 VAL A O 1
ATOM 1444 N N . ALA A 1 185 ? -13.877 -0.897 19.756 1.00 89.12 185 ALA A N 1
ATOM 1445 C CA . ALA A 1 185 ? -14.409 -2.217 20.105 1.00 89.12 185 ALA A CA 1
ATOM 1446 C C . ALA A 1 185 ? -15.755 -2.155 20.850 1.00 89.12 185 ALA A C 1
ATOM 1448 O O . ALA A 1 185 ? -16.533 -3.106 20.776 1.00 89.12 185 ALA A O 1
ATOM 1449 N N . THR A 1 186 ? -16.044 -1.053 21.552 1.00 87.88 186 THR A N 1
ATOM 1450 C CA . THR A 1 186 ? -17.322 -0.886 22.264 1.00 87.88 186 THR A CA 1
ATOM 1451 C C . THR A 1 186 ? -18.503 -0.648 21.331 1.00 87.88 186 THR A C 1
ATOM 1453 O O . THR A 1 186 ? -19.614 -1.016 21.697 1.00 87.88 186 THR A O 1
ATOM 1456 N N . SER A 1 187 ? -18.273 -0.092 20.137 1.00 81.44 187 SER A N 1
ATOM 1457 C CA . SER A 1 187 ? -19.322 0.184 19.150 1.00 81.44 187 SER A CA 1
ATOM 1458 C C . SER A 1 187 ? -19.504 -0.929 18.114 1.00 81.44 187 SER A C 1
ATOM 1460 O O . SER A 1 187 ? -20.480 -0.897 17.370 1.00 81.44 187 SER A O 1
ATOM 1462 N N . LEU A 1 188 ? -18.621 -1.939 18.076 1.00 81.12 188 LEU A N 1
ATOM 1463 C CA . LEU A 1 188 ? -18.728 -3.070 17.138 1.00 81.12 188 LEU A CA 1
ATOM 1464 C C . LEU A 1 188 ? -20.060 -3.837 17.205 1.00 81.12 188 LEU A C 1
ATOM 1466 O O . LEU A 1 188 ? -20.572 -4.191 16.143 1.00 81.12 188 LEU A O 1
ATOM 1470 N N . PRO A 1 189 ? -20.643 -4.108 18.393 1.00 81.56 189 PRO A N 1
ATOM 1471 C CA . PRO A 1 189 ? -21.916 -4.826 18.481 1.00 81.56 189 PRO A CA 1
ATOM 1472 C C . PRO A 1 189 ? -23.098 -4.047 17.896 1.00 81.56 189 PRO A C 1
ATOM 1474 O O . PRO A 1 189 ? -24.095 -4.654 17.516 1.00 81.56 189 PRO A O 1
ATOM 1477 N N . ASP A 1 190 ? -22.981 -2.719 17.830 1.00 78.19 190 ASP A N 1
ATOM 1478 C CA . ASP A 1 190 ? -24.016 -1.826 17.314 1.00 78.19 190 ASP A CA 1
ATOM 1479 C C . ASP A 1 190 ? -23.885 -1.601 15.797 1.00 78.19 190 ASP A C 1
ATOM 1481 O O . ASP A 1 190 ? -24.673 -0.855 15.211 1.00 78.19 190 ASP A O 1
ATOM 1485 N N . LEU A 1 191 ? -22.894 -2.227 15.144 1.00 73.44 191 LEU A N 1
ATOM 1486 C CA . LEU A 1 191 ? -22.705 -2.098 13.705 1.00 73.44 191 LEU A CA 1
ATOM 1487 C C . LEU A 1 191 ? -23.822 -2.812 12.925 1.00 73.44 191 LEU A C 1
ATOM 1489 O O . LEU A 1 191 ? -24.214 -3.925 13.286 1.00 73.44 191 LEU A O 1
ATOM 1493 N N . PRO A 1 192 ? -24.274 -2.234 11.796 1.00 65.44 192 PRO A N 1
ATOM 1494 C CA . PRO A 1 192 ? -25.271 -2.839 10.907 1.00 65.44 192 PRO A CA 1
ATOM 1495 C C . PRO A 1 192 ? -24.907 -4.263 10.463 1.00 65.44 192 PRO A C 1
ATOM 1497 O O . PRO A 1 192 ? -25.776 -5.131 10.367 1.00 65.44 192 PRO A O 1
ATOM 1500 N N . LYS A 1 193 ? -23.608 -4.504 10.234 1.00 71.62 193 LYS A N 1
ATOM 1501 C CA . LYS A 1 193 ? -23.017 -5.820 9.981 1.00 71.62 193 LYS A CA 1
ATOM 1502 C C . LYS A 1 193 ? -21.929 -6.069 11.034 1.00 71.62 193 LYS A C 1
ATOM 1504 O O . LYS A 1 193 ? -20.868 -5.443 10.950 1.00 71.62 193 LYS A O 1
ATOM 1509 N N . PRO A 1 194 ? -22.177 -6.928 12.039 1.00 65.62 194 PRO A N 1
ATOM 1510 C CA . PRO A 1 194 ? -21.230 -7.138 13.122 1.00 65.62 194 PRO A CA 1
ATOM 1511 C C . PRO A 1 194 ? -19.941 -7.763 12.589 1.00 65.62 194 PRO A C 1
ATOM 1513 O O . PRO A 1 194 ? -19.959 -8.648 11.733 1.00 65.62 194 PRO A O 1
ATOM 1516 N N . VAL A 1 195 ? -18.814 -7.280 13.105 1.00 73.56 195 VAL A N 1
ATOM 1517 C CA . VAL A 1 195 ? -17.486 -7.824 12.826 1.00 73.56 195 VAL A CA 1
ATOM 1518 C C . VAL A 1 195 ? -16.925 -8.381 14.125 1.00 73.56 195 VAL A C 1
ATOM 1520 O O . VAL A 1 195 ? -16.803 -7.650 15.105 1.00 73.56 195 VAL A O 1
ATOM 1523 N N . ASP A 1 196 ? -16.553 -9.659 14.121 1.00 76.88 196 ASP A N 1
ATOM 1524 C CA . ASP A 1 196 ? -16.115 -10.367 15.332 1.00 76.88 196 ASP A CA 1
ATOM 1525 C C . ASP A 1 196 ? -14.761 -9.876 15.869 1.00 76.88 196 ASP A C 1
ATOM 1527 O O . ASP A 1 196 ? -14.448 -10.023 17.054 1.00 76.88 196 ASP A O 1
ATOM 1531 N N . HIS A 1 197 ? -13.935 -9.291 14.999 1.00 85.88 197 HIS A N 1
ATOM 1532 C CA . HIS A 1 197 ? -12.574 -8.887 15.326 1.00 85.88 197 HIS A CA 1
ATOM 1533 C C . HIS A 1 197 ? -12.407 -7.357 15.270 1.00 85.88 197 HIS A C 1
ATOM 1535 O O . HIS A 1 197 ? -12.639 -6.751 14.220 1.00 85.88 197 HIS A O 1
ATOM 1541 N N . PRO A 1 198 ? -11.974 -6.712 16.375 1.00 89.94 198 PRO A N 1
ATOM 1542 C CA . PRO A 1 198 ? -11.705 -5.274 16.402 1.00 89.94 198 PRO A CA 1
ATOM 1543 C C . PRO A 1 198 ? -10.482 -4.916 15.558 1.00 89.94 198 PRO A C 1
ATOM 1545 O O . PRO A 1 198 ? -9.820 -5.794 15.010 1.00 89.94 198 PRO A O 1
ATOM 1548 N N . THR A 1 199 ? -10.147 -3.625 15.497 1.00 91.94 199 THR A N 1
ATOM 1549 C CA . THR A 1 199 ? -8.950 -3.146 14.796 1.00 91.94 199 THR A CA 1
ATOM 1550 C C . THR A 1 199 ? -7.702 -3.928 15.203 1.00 91.94 199 THR A C 1
ATOM 1552 O O . THR A 1 199 ? -7.386 -4.051 16.391 1.00 91.94 199 THR A O 1
ATOM 1555 N N . GLU A 1 200 ? -6.992 -4.459 14.214 1.00 95.31 200 GLU A N 1
ATOM 1556 C CA . GLU A 1 200 ? -5.727 -5.157 14.410 1.00 95.31 200 GLU A CA 1
ATOM 1557 C C . GLU A 1 200 ? -4.575 -4.157 14.377 1.00 95.31 200 GLU A C 1
ATOM 1559 O O . GLU A 1 200 ? -4.541 -3.283 13.518 1.00 95.31 200 GLU A O 1
ATOM 1564 N N . ILE A 1 201 ? -3.644 -4.261 15.325 1.00 96.44 201 ILE A N 1
ATOM 1565 C CA . ILE A 1 201 ? -2.508 -3.342 15.436 1.00 96.44 201 ILE A CA 1
ATOM 1566 C C . ILE A 1 201 ? -1.253 -4.087 14.995 1.00 96.44 201 ILE A C 1
ATOM 1568 O O . ILE A 1 201 ? -0.913 -5.115 15.581 1.00 96.44 201 ILE A O 1
ATOM 1572 N N . ILE A 1 202 ? -0.560 -3.557 13.990 1.00 96.50 202 ILE A N 1
ATOM 1573 C CA . ILE A 1 202 ? 0.683 -4.120 13.452 1.00 96.50 202 ILE A CA 1
ATOM 1574 C C . ILE A 1 202 ? 1.777 -3.059 13.565 1.00 96.50 202 ILE A C 1
ATOM 1576 O O . ILE A 1 202 ? 1.559 -1.910 13.198 1.00 96.50 202 ILE A O 1
ATOM 1580 N N . SER A 1 203 ? 2.956 -3.423 14.075 1.00 95.62 203 SER A N 1
ATOM 1581 C CA . SER A 1 203 ? 4.101 -2.504 14.138 1.00 95.62 203 SER A CA 1
ATOM 1582 C C . SER A 1 203 ? 5.104 -2.801 13.025 1.00 95.62 203 SER A C 1
ATOM 1584 O O . SER A 1 203 ? 5.624 -3.916 12.925 1.00 95.62 203 SER A O 1
ATOM 1586 N N . LEU A 1 204 ? 5.403 -1.784 12.217 1.00 95.69 204 LEU A N 1
ATOM 1587 C CA . LEU A 1 204 ? 6.545 -1.746 11.317 1.00 95.69 204 LEU A CA 1
ATOM 1588 C C . LEU A 1 204 ? 7.732 -1.139 12.067 1.00 95.69 204 LEU A C 1
ATOM 1590 O O . LEU A 1 204 ? 7.849 0.080 12.220 1.00 95.69 204 LEU A O 1
ATOM 1594 N N . LYS A 1 205 ? 8.628 -2.022 12.508 1.00 94.19 205 LYS A N 1
ATOM 1595 C CA . LYS A 1 205 ? 9.856 -1.638 13.201 1.00 94.19 205 LYS A CA 1
ATOM 1596 C C . LYS A 1 205 ? 10.784 -0.827 12.310 1.00 94.19 205 LYS A C 1
ATOM 1598 O O . LYS A 1 205 ? 10.853 -1.049 11.098 1.00 94.19 205 LYS A O 1
ATOM 1603 N N . LYS A 1 206 ? 11.576 0.044 12.937 1.00 91.81 206 LYS A N 1
ATOM 1604 C CA . LYS A 1 206 ? 12.555 0.902 12.256 1.00 91.81 206 LYS A CA 1
ATOM 1605 C C . LYS A 1 206 ? 13.496 0.116 11.338 1.00 91.81 206 LYS A C 1
ATOM 1607 O O . LYS A 1 206 ? 13.777 0.572 10.233 1.00 91.81 206 LYS A O 1
ATOM 1612 N N . GLU A 1 207 ? 13.964 -1.057 11.766 1.00 91.00 207 GLU A N 1
ATOM 1613 C CA . GLU A 1 207 ? 14.930 -1.870 11.013 1.00 91.00 207 GLU A CA 1
ATOM 1614 C C . GLU A 1 207 ? 14.358 -2.381 9.684 1.00 91.00 207 GLU A C 1
ATOM 1616 O O . GLU A 1 207 ? 15.099 -2.568 8.722 1.00 91.00 207 GLU A O 1
ATOM 1621 N N . ASN A 1 208 ? 13.037 -2.549 9.615 1.00 91.81 208 ASN A N 1
ATOM 1622 C CA . ASN A 1 208 ? 12.344 -3.092 8.451 1.00 91.81 208 ASN A CA 1
ATOM 1623 C C . ASN A 1 208 ? 11.848 -1.997 7.490 1.00 91.81 208 ASN A C 1
ATOM 1625 O O . ASN A 1 208 ? 11.397 -2.309 6.391 1.00 91.81 208 ASN A O 1
ATOM 1629 N N . ARG A 1 209 ? 11.958 -0.708 7.852 1.00 91.38 209 ARG A N 1
ATOM 1630 C CA . ARG A 1 209 ? 11.476 0.410 7.013 1.00 91.38 209 ARG A CA 1
ATOM 1631 C C . ARG A 1 209 ? 12.160 0.476 5.650 1.00 91.38 209 ARG A C 1
ATOM 1633 O O . ARG A 1 209 ? 11.522 0.863 4.678 1.00 91.38 209 ARG A O 1
ATOM 1640 N N . ALA A 1 210 ? 13.431 0.080 5.571 1.00 89.88 210 ALA A N 1
ATOM 1641 C CA . ALA A 1 210 ? 14.171 0.059 4.311 1.00 89.88 210 ALA A CA 1
ATOM 1642 C C . ALA A 1 210 ? 13.602 -0.969 3.319 1.00 89.88 210 ALA A C 1
ATOM 1644 O O . ALA A 1 210 ? 13.504 -0.668 2.131 1.00 89.88 210 ALA A O 1
ATOM 1645 N N . ALA A 1 211 ? 13.189 -2.144 3.809 1.00 91.00 211 ALA A N 1
ATOM 1646 C CA . ALA A 1 211 ? 12.561 -3.181 2.989 1.00 91.00 211 ALA A CA 1
ATOM 1647 C C . ALA A 1 211 ? 11.162 -2.758 2.508 1.00 91.00 211 ALA A C 1
ATOM 1649 O O . ALA A 1 211 ? 10.755 -3.085 1.401 1.00 91.00 211 ALA A O 1
ATOM 1650 N N . GLU A 1 212 ? 10.459 -1.952 3.305 1.00 94.19 212 GLU A N 1
ATOM 1651 C CA . GLU A 1 212 ? 9.098 -1.482 3.023 1.00 94.19 212 GLU A CA 1
ATOM 1652 C C . GLU A 1 212 ? 9.065 -0.065 2.420 1.00 94.19 212 GLU A C 1
ATOM 1654 O O . GLU A 1 212 ? 8.089 0.674 2.557 1.00 94.19 212 GLU A O 1
ATOM 1659 N N . ARG A 1 213 ? 10.135 0.331 1.717 1.00 93.81 213 ARG A N 1
ATOM 1660 C CA . ARG A 1 213 ? 10.270 1.657 1.085 1.00 93.81 213 ARG A CA 1
ATOM 1661 C C . ARG A 1 213 ? 9.106 1.989 0.153 1.00 93.81 213 ARG A C 1
ATOM 1663 O O . ARG A 1 213 ? 8.582 3.101 0.202 1.00 93.81 213 ARG A O 1
ATOM 1670 N N . LEU A 1 214 ? 8.700 1.021 -0.675 1.00 94.12 214 LEU A N 1
ATOM 1671 C CA . LEU A 1 214 ? 7.572 1.158 -1.597 1.00 94.12 214 LEU A CA 1
ATOM 1672 C C . LEU A 1 214 ? 6.260 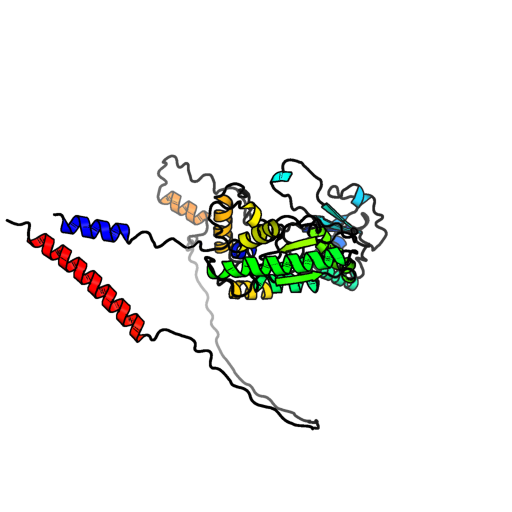1.379 -0.835 1.00 94.12 214 LEU A C 1
ATOM 1674 O O . LEU A 1 214 ? 5.486 2.263 -1.196 1.00 94.12 214 LEU A O 1
ATOM 1678 N N . LEU A 1 215 ? 6.034 0.618 0.237 1.00 94.94 215 LEU A N 1
ATOM 1679 C CA . LEU A 1 215 ? 4.830 0.718 1.055 1.00 94.94 215 LEU A CA 1
ATOM 1680 C C . LEU A 1 215 ? 4.739 2.083 1.751 1.00 94.94 215 LEU A C 1
ATOM 1682 O O . LEU A 1 215 ? 3.723 2.763 1.620 1.00 94.94 215 LEU A O 1
ATOM 1686 N N . LEU A 1 216 ? 5.816 2.534 2.402 1.00 94.31 216 LEU A N 1
ATOM 1687 C CA . LEU A 1 216 ? 5.877 3.850 3.052 1.00 94.31 216 LEU A CA 1
ATOM 1688 C C . LEU A 1 216 ? 5.634 4.985 2.056 1.00 94.31 216 LEU A C 1
ATOM 1690 O O . LEU A 1 216 ? 4.765 5.831 2.276 1.00 94.31 216 LEU A O 1
ATOM 1694 N N . TRP A 1 217 ? 6.336 4.957 0.920 1.00 94.00 217 TRP A N 1
ATOM 1695 C CA . TRP A 1 217 ? 6.129 5.932 -0.143 1.00 94.00 217 TRP A CA 1
ATOM 1696 C C . TRP A 1 217 ? 4.680 5.918 -0.638 1.00 94.00 217 TRP A C 1
ATOM 1698 O O . TRP A 1 217 ? 4.095 6.988 -0.828 1.00 94.00 217 TRP A O 1
ATOM 1708 N N . SER A 1 218 ? 4.073 4.736 -0.789 1.00 91.81 218 SER A N 1
ATOM 1709 C CA . SER A 1 218 ? 2.685 4.591 -1.234 1.00 91.81 218 SER A CA 1
ATOM 1710 C C . SER A 1 218 ? 1.681 5.211 -0.263 1.00 91.81 218 SER A C 1
ATOM 1712 O O . SER A 1 218 ? 0.644 5.707 -0.698 1.00 91.81 218 SER A O 1
ATOM 1714 N N . TRP A 1 219 ? 2.024 5.280 1.022 1.00 91.44 219 TRP A N 1
ATOM 1715 C CA . TRP A 1 219 ? 1.234 5.935 2.059 1.00 91.44 219 TRP A CA 1
ATOM 1716 C C . TRP A 1 219 ? 1.471 7.438 2.168 1.00 91.44 219 TRP A C 1
ATOM 1718 O O . TRP A 1 219 ? 1.007 8.041 3.116 1.00 91.44 219 TRP A O 1
ATOM 1728 N N . ASN A 1 220 ? 2.188 8.059 1.229 1.00 89.75 220 ASN A N 1
ATOM 1729 C CA . ASN A 1 220 ? 2.620 9.460 1.327 1.00 89.75 220 ASN A CA 1
ATOM 1730 C C . ASN A 1 220 ? 3.591 9.727 2.496 1.00 89.75 220 ASN A C 1
ATOM 1732 O O . ASN A 1 220 ? 3.836 10.879 2.846 1.00 89.75 220 ASN A O 1
ATOM 1736 N N . ILE A 1 221 ? 4.213 8.684 3.056 1.00 90.62 221 ILE A N 1
ATOM 1737 C CA . ILE A 1 221 ? 5.269 8.820 4.061 1.00 90.62 221 ILE A CA 1
ATOM 1738 C C . ILE A 1 221 ? 6.614 8.863 3.342 1.00 90.62 221 ILE A C 1
ATOM 1740 O O . ILE A 1 221 ? 6.916 8.013 2.504 1.00 90.62 221 ILE A O 1
ATOM 1744 N N . ASP A 1 222 ? 7.442 9.846 3.686 1.00 89.00 222 ASP A N 1
ATOM 1745 C CA . ASP A 1 222 ? 8.827 9.878 3.227 1.00 89.00 222 ASP A CA 1
ATOM 1746 C C . ASP A 1 222 ? 9.608 8.716 3.876 1.00 89.00 222 ASP A C 1
ATOM 1748 O O . ASP A 1 222 ? 9.743 8.690 5.108 1.00 89.00 222 ASP A O 1
ATOM 1752 N N . PRO A 1 223 ? 10.103 7.733 3.096 1.00 85.44 223 PRO A N 1
ATOM 1753 C CA . PRO A 1 223 ? 10.844 6.603 3.645 1.00 85.44 223 PRO A CA 1
ATOM 1754 C C . PRO A 1 223 ? 12.144 7.024 4.342 1.00 85.44 223 PRO A C 1
ATOM 1756 O O . PRO A 1 223 ? 12.597 6.309 5.237 1.00 85.44 223 PRO A O 1
ATOM 1759 N N . ASP A 1 224 ? 12.710 8.178 3.977 1.00 85.94 224 ASP A N 1
ATOM 1760 C CA . ASP A 1 224 ? 13.962 8.681 4.542 1.00 85.94 224 ASP A CA 1
ATOM 1761 C C . ASP A 1 224 ? 13.730 9.448 5.861 1.00 85.94 224 ASP A C 1
ATOM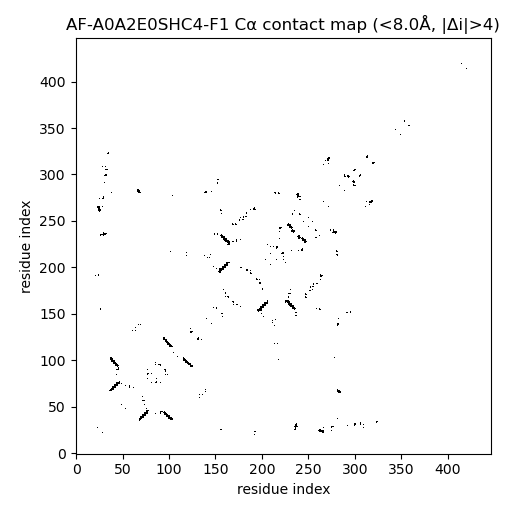 1763 O O . ASP A 1 224 ? 14.657 9.643 6.654 1.00 85.94 224 ASP A O 1
ATOM 1767 N N . ASN A 1 225 ? 12.477 9.815 6.164 1.00 88.06 225 ASN A N 1
ATOM 1768 C CA . ASN A 1 225 ? 12.096 10.406 7.443 1.00 88.06 225 ASN A CA 1
ATOM 1769 C C . ASN A 1 225 ? 11.950 9.327 8.529 1.00 88.06 225 ASN A C 1
ATOM 1771 O O . ASN A 1 225 ? 10.857 8.833 8.837 1.00 88.06 225 ASN A O 1
ATOM 1775 N N . ILE A 1 226 ? 13.088 8.979 9.129 1.00 88.31 226 ILE A N 1
ATOM 1776 C CA . ILE A 1 226 ? 13.178 8.004 10.221 1.00 88.31 226 ILE A CA 1
ATOM 1777 C C . ILE A 1 226 ? 12.841 8.583 11.595 1.00 88.31 226 ILE A C 1
ATOM 1779 O O . ILE A 1 226 ? 12.728 7.814 12.543 1.00 88.31 226 ILE A O 1
ATOM 1783 N N . ASP A 1 227 ? 12.719 9.902 11.738 1.00 88.69 227 ASP A N 1
ATOM 1784 C CA . ASP A 1 227 ? 12.513 10.537 13.045 1.00 88.69 227 ASP A CA 1
ATOM 1785 C C . ASP A 1 227 ? 11.042 10.578 13.451 1.00 88.69 227 ASP A C 1
ATOM 1787 O O . ASP A 1 227 ? 10.714 10.560 14.640 1.00 88.69 227 ASP A O 1
ATOM 1791 N N . GLN A 1 228 ? 10.155 10.571 12.459 1.00 91.94 228 GLN A N 1
ATOM 1792 C CA . GLN A 1 228 ? 8.721 10.644 12.659 1.00 91.94 228 GLN A CA 1
ATOM 1793 C C . GLN A 1 228 ? 8.092 9.250 12.816 1.00 91.94 228 GLN A C 1
ATOM 1795 O O . GLN A 1 228 ? 8.294 8.350 11.990 1.00 91.94 228 GLN A O 1
ATOM 1800 N N . THR A 1 229 ? 7.283 9.109 13.867 1.00 95.31 229 THR A N 1
ATOM 1801 C CA . THR A 1 229 ? 6.390 7.967 14.089 1.00 95.31 229 THR A CA 1
ATOM 1802 C C . THR A 1 229 ? 5.038 8.261 13.450 1.00 95.31 229 THR A C 1
ATOM 1804 O O . THR A 1 229 ? 4.520 9.377 13.591 1.00 95.31 229 THR A O 1
ATOM 1807 N N . TRP A 1 230 ? 4.467 7.268 12.769 1.00 96.06 230 TRP A N 1
ATOM 1808 C CA . TRP A 1 230 ? 3.189 7.399 12.069 1.00 96.06 230 TRP A CA 1
ATOM 1809 C C . TRP A 1 230 ? 2.195 6.323 12.486 1.00 96.06 230 TRP A C 1
ATOM 1811 O O . TRP A 1 230 ? 2.573 5.192 12.789 1.00 96.06 230 TRP A O 1
ATOM 1821 N N . LEU A 1 231 ? 0.918 6.680 12.451 1.00 96.38 231 LEU A N 1
ATOM 1822 C CA . LEU A 1 231 ? -0.218 5.781 12.570 1.00 96.38 231 LEU A CA 1
ATOM 1823 C C . LEU A 1 231 ? -0.948 5.756 11.230 1.00 96.38 231 LEU A C 1
ATOM 1825 O O . LEU A 1 231 ? -1.426 6.787 10.760 1.00 96.38 231 LEU A O 1
ATOM 1829 N N . VAL A 1 232 ? -1.013 4.583 10.608 1.00 95.88 232 VAL A N 1
ATOM 1830 C CA . VAL A 1 232 ? -1.596 4.399 9.276 1.00 95.88 232 VAL A CA 1
ATOM 1831 C C . VAL A 1 232 ? -2.824 3.498 9.393 1.00 95.88 232 VAL A C 1
ATOM 1833 O O . VAL A 1 232 ? -2.679 2.280 9.534 1.00 95.88 232 VAL A O 1
ATOM 1836 N N . PRO A 1 233 ? -4.038 4.069 9.391 1.00 93.94 233 PRO A N 1
ATOM 1837 C CA . PRO A 1 233 ? -5.266 3.290 9.386 1.00 93.94 233 PRO A CA 1
ATOM 1838 C C . PRO A 1 233 ? -5.558 2.754 7.973 1.00 93.94 233 PRO A C 1
ATOM 1840 O O . PRO A 1 233 ? -5.526 3.481 6.981 1.00 93.94 233 PRO A O 1
ATOM 1843 N N . ILE A 1 234 ? -5.844 1.459 7.890 1.00 94.00 234 ILE A N 1
ATOM 1844 C CA . ILE A 1 234 ? -6.057 0.690 6.662 1.00 94.00 234 ILE A CA 1
ATOM 1845 C C . ILE A 1 234 ? -7.361 -0.103 6.789 1.00 94.00 234 ILE A C 1
ATOM 1847 O O . ILE A 1 234 ? -7.716 -0.588 7.867 1.00 94.00 234 ILE A O 1
ATOM 1851 N N . PHE A 1 235 ? -8.079 -0.271 5.683 1.00 91.12 235 PHE A N 1
ATOM 1852 C CA . PHE A 1 235 ? -9.287 -1.088 5.617 1.00 91.12 235 PHE A CA 1
ATOM 1853 C C . PHE A 1 235 ? -9.465 -1.743 4.240 1.00 91.12 235 PHE A C 1
ATOM 1855 O O . PHE A 1 235 ? -8.796 -1.388 3.267 1.00 91.12 235 PHE A O 1
ATOM 1862 N N . GLY A 1 236 ? -10.386 -2.706 4.156 1.00 89.69 236 GLY A N 1
ATOM 1863 C CA . GLY A 1 236 ? -10.758 -3.340 2.892 1.00 89.69 236 GLY A CA 1
ATOM 1864 C C . GLY A 1 236 ? -9.585 -4.036 2.196 1.00 89.69 236 GLY A C 1
ATOM 1865 O O . GLY A 1 236 ? -8.736 -4.661 2.834 1.00 89.69 236 GLY A O 1
ATOM 1866 N N . ARG A 1 237 ? -9.508 -3.883 0.872 1.00 90.00 237 ARG A N 1
ATOM 1867 C CA . ARG A 1 237 ? -8.425 -4.397 0.020 1.00 90.00 237 ARG A CA 1
ATOM 1868 C C . ARG A 1 237 ? -7.189 -3.480 0.072 1.00 90.00 237 ARG A C 1
ATOM 1870 O O . ARG A 1 237 ? -6.751 -2.921 -0.927 1.00 90.00 237 ARG A O 1
ATOM 1877 N N . GLY A 1 238 ? -6.661 -3.263 1.276 1.00 90.12 238 GLY A N 1
ATOM 1878 C CA . GLY A 1 238 ? -5.445 -2.474 1.495 1.00 90.12 238 GLY A CA 1
ATOM 1879 C C . GLY A 1 238 ? -5.595 -0.972 1.228 1.00 90.12 238 GLY A C 1
ATOM 1880 O O . GLY A 1 238 ? -4.636 -0.327 0.806 1.00 90.12 238 GLY A O 1
ATOM 1881 N N . ARG A 1 239 ? -6.788 -0.408 1.443 1.00 90.00 239 ARG A N 1
ATOM 1882 C CA . ARG A 1 239 ? -7.061 1.025 1.268 1.00 90.00 239 ARG A CA 1
ATOM 1883 C C . ARG A 1 239 ? -6.664 1.818 2.505 1.00 90.00 239 ARG A C 1
ATOM 1885 O O . ARG A 1 239 ? -6.952 1.403 3.624 1.00 90.00 239 ARG A O 1
ATOM 1892 N N . LEU A 1 240 ? -6.058 2.980 2.295 1.00 89.25 240 LEU A N 1
ATOM 1893 C CA . LEU A 1 240 ? -5.823 3.973 3.338 1.00 89.25 240 LEU A CA 1
ATOM 1894 C C . LEU A 1 240 ? -7.129 4.623 3.781 1.00 89.25 240 LEU A C 1
ATOM 1896 O O . LEU A 1 240 ? -7.950 5.019 2.953 1.00 89.25 240 LEU A O 1
ATOM 1900 N N . LEU A 1 241 ? -7.297 4.765 5.090 1.00 87.19 241 LEU A N 1
ATOM 1901 C CA . LEU A 1 241 ? -8.434 5.443 5.693 1.00 87.19 241 LEU A CA 1
ATOM 1902 C C . LEU A 1 241 ? -8.050 6.877 6.079 1.00 87.19 241 LEU A C 1
ATOM 1904 O O . LEU A 1 241 ? -7.753 7.169 7.234 1.00 87.19 241 LEU A O 1
ATOM 1908 N N . GLY A 1 242 ? -8.057 7.768 5.091 1.00 83.62 242 GLY A N 1
ATOM 1909 C CA . GLY A 1 242 ? -7.522 9.122 5.244 1.00 83.62 242 GLY A CA 1
ATOM 1910 C C . GLY A 1 242 ? -5.994 9.159 5.167 1.00 83.62 242 GLY A C 1
ATOM 1911 O O . GLY A 1 242 ? -5.363 8.223 4.676 1.00 83.62 242 GLY A O 1
ATOM 1912 N N . GLU A 1 243 ? -5.409 10.262 5.631 1.00 85.69 243 GLU A N 1
ATOM 1913 C CA . GLU A 1 243 ? -3.958 10.472 5.621 1.00 85.69 243 GLU A CA 1
ATOM 1914 C C . GLU A 1 243 ? -3.272 9.810 6.833 1.00 85.69 243 GLU A C 1
ATOM 1916 O O . GLU A 1 243 ? -3.882 9.686 7.901 1.00 85.69 243 GLU A O 1
ATOM 1921 N N . PRO A 1 244 ? -1.989 9.415 6.716 1.00 91.69 244 PRO A N 1
ATOM 1922 C CA . PRO A 1 244 ? -1.193 8.986 7.860 1.00 91.69 244 PRO A CA 1
ATOM 1923 C C . PRO A 1 244 ? -1.135 10.044 8.962 1.00 91.69 244 PRO A C 1
ATOM 1925 O O . PRO A 1 244 ? -0.891 11.225 8.714 1.00 91.69 244 PRO A O 1
ATOM 1928 N N . LEU A 1 245 ? -1.271 9.599 10.206 1.00 93.56 245 LEU A N 1
ATOM 1929 C CA . LEU A 1 245 ? -1.345 10.473 11.368 1.00 9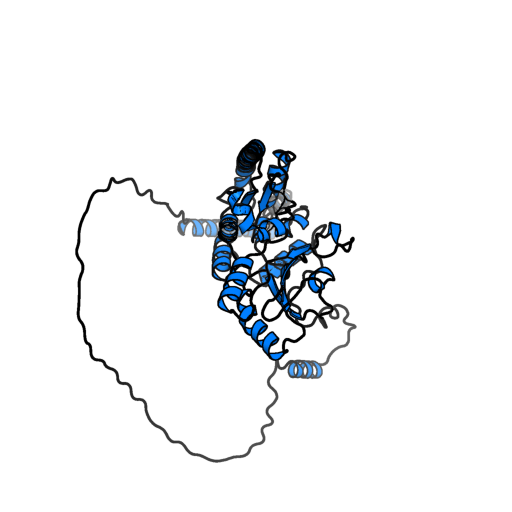3.56 245 LEU A CA 1
ATOM 1930 C C . LEU A 1 245 ? 0.010 10.512 12.092 1.00 93.56 245 LEU A C 1
ATOM 1932 O O . LEU A 1 245 ? 0.561 9.474 12.464 1.00 93.56 245 LEU A O 1
ATOM 1936 N N . ALA A 1 246 ? 0.572 11.706 12.280 1.00 93.50 246 ALA A N 1
ATOM 1937 C CA . ALA A 1 246 ? 1.878 11.894 12.914 1.00 93.50 246 ALA A CA 1
ATOM 1938 C C . ALA A 1 246 ? 1.788 11.862 14.452 1.00 93.50 246 ALA A C 1
ATOM 1940 O O . ALA A 1 246 ? 0.895 12.464 15.061 1.00 93.50 246 ALA A O 1
ATOM 1941 N N . VAL A 1 247 ? 2.753 11.206 15.102 1.00 92.38 247 VAL A N 1
ATOM 1942 C CA . VAL A 1 247 ? 2.895 11.192 16.567 1.00 92.38 247 VAL A CA 1
ATOM 1943 C C . VAL A 1 247 ? 4.229 11.831 16.982 1.00 92.38 247 VAL A C 1
ATOM 1945 O O . VAL A 1 247 ? 5.282 11.354 16.552 1.00 92.38 247 VAL A O 1
ATOM 1948 N N . PRO A 1 248 ? 4.227 12.884 17.824 1.00 87.50 248 PRO A N 1
ATOM 1949 C CA . PRO A 1 248 ? 3.079 13.534 18.461 1.00 87.50 248 PRO A CA 1
ATOM 1950 C C . PRO A 1 248 ? 2.302 14.433 17.486 1.00 87.50 248 PRO A C 1
ATOM 1952 O O . PRO A 1 248 ? 2.859 14.943 16.520 1.00 87.50 248 PRO A O 1
ATOM 1955 N N . GLY A 1 249 ? 1.020 14.658 17.771 1.00 87.31 249 GLY A N 1
ATOM 1956 C CA . GLY A 1 249 ? 0.136 15.503 16.954 1.00 87.31 249 GLY A CA 1
ATOM 1957 C C . GLY A 1 249 ? -1.268 14.925 16.825 1.00 87.31 249 GLY A C 1
ATOM 1958 O O . GLY A 1 249 ? -2.239 15.672 16.809 1.00 87.31 249 GLY A O 1
ATOM 1959 N N . THR A 1 250 ? -1.362 13.598 16.847 1.00 91.38 250 THR A N 1
ATOM 1960 C CA . THR A 1 250 ? -2.628 12.860 16.787 1.00 91.38 250 THR A CA 1
ATOM 1961 C C . THR A 1 250 ? -3.275 12.744 18.165 1.00 91.38 250 THR A C 1
ATOM 1963 O O . THR A 1 250 ? -2.602 12.428 19.152 1.00 91.38 250 THR A O 1
ATOM 1966 N N . SER A 1 251 ? -4.590 12.956 18.232 1.00 92.75 251 SER A N 1
ATOM 1967 C CA . SER A 1 251 ? -5.383 12.739 19.451 1.00 92.75 251 SER A CA 1
ATOM 1968 C C . SER A 1 251 ? -6.148 11.410 19.425 1.00 92.75 251 SER A C 1
ATOM 1970 O O . SER A 1 251 ? -6.425 10.862 18.360 1.00 92.75 251 SER A O 1
ATOM 1972 N N . LEU A 1 252 ? -6.542 10.906 20.602 1.00 93.00 252 LEU A N 1
ATOM 1973 C CA . LEU A 1 252 ? -7.363 9.690 20.705 1.00 93.00 252 LEU A CA 1
ATOM 1974 C C . LEU A 1 252 ? -8.700 9.865 19.983 1.00 93.00 252 LEU A C 1
ATOM 1976 O O . LEU A 1 252 ? -9.091 9.012 19.198 1.00 93.00 252 LEU A O 1
ATOM 1980 N N . THR A 1 253 ? -9.361 11.006 20.189 1.00 90.00 253 THR A N 1
ATOM 1981 C CA . THR A 1 253 ? -10.643 11.316 19.548 1.00 90.00 253 THR A CA 1
ATOM 1982 C C . THR A 1 253 ? -10.538 11.296 18.028 1.00 90.00 253 THR A C 1
ATOM 1984 O O . THR A 1 253 ? -11.413 10.743 17.372 1.00 90.00 253 THR A O 1
ATOM 1987 N N . GLU A 1 254 ? -9.477 11.867 17.463 1.00 90.19 254 GLU A N 1
ATOM 1988 C CA . GLU A 1 254 ? -9.247 11.877 16.017 1.00 90.19 254 GLU A CA 1
ATOM 1989 C C . GLU A 1 254 ? -9.081 10.458 15.461 1.00 90.19 254 GLU A C 1
ATOM 1991 O O . GLU A 1 254 ? -9.805 10.073 14.543 1.00 90.19 254 GLU A O 1
ATOM 1996 N N . LEU A 1 255 ? -8.208 9.650 16.072 1.00 92.19 255 LEU A N 1
ATOM 1997 C CA . LEU A 1 255 ? -7.967 8.272 15.646 1.00 92.19 255 LEU A CA 1
ATOM 1998 C C . LEU A 1 255 ? -9.218 7.390 15.791 1.00 92.19 255 LEU A C 1
ATOM 2000 O O . LEU A 1 255 ? -9.583 6.685 14.850 1.00 92.19 255 LEU A O 1
ATOM 2004 N N . SER A 1 256 ? -9.900 7.448 16.937 1.00 90.38 256 SER A N 1
ATOM 2005 C CA . SER A 1 256 ? -11.142 6.702 17.179 1.00 90.38 256 SER A CA 1
ATOM 2006 C C . SER A 1 256 ? -12.247 7.114 16.204 1.00 90.38 256 SER A C 1
ATOM 2008 O O . SER A 1 256 ? -12.962 6.255 15.690 1.00 90.38 256 SER A O 1
ATOM 2010 N N . THR A 1 257 ? -12.356 8.411 15.887 1.00 87.94 257 THR A N 1
ATOM 2011 C CA . THR A 1 257 ? -13.324 8.917 14.900 1.00 87.94 257 THR A CA 1
ATOM 2012 C C . THR A 1 257 ? -13.035 8.343 13.519 1.00 87.94 257 THR A C 1
ATOM 2014 O O . THR A 1 257 ? -13.939 7.775 12.909 1.00 87.94 257 THR A O 1
ATOM 2017 N N . ILE A 1 258 ? -11.781 8.422 13.058 1.00 88.56 258 ILE A N 1
ATOM 2018 C CA . ILE A 1 258 ? -11.361 7.878 11.761 1.00 88.56 258 ILE A CA 1
ATOM 2019 C C . ILE A 1 258 ? -11.697 6.388 11.678 1.00 88.56 258 ILE A C 1
ATOM 2021 O O . ILE A 1 258 ? -12.391 5.963 10.758 1.00 88.56 258 ILE A O 1
ATOM 2025 N N . LEU A 1 259 ? -11.285 5.603 12.676 1.00 88.75 259 LEU A N 1
ATOM 2026 C CA . LEU A 1 259 ? -11.534 4.163 12.701 1.00 88.75 259 LEU A CA 1
ATOM 2027 C C . LEU A 1 259 ? -13.030 3.829 12.734 1.00 88.75 259 LEU A C 1
ATOM 2029 O O . LEU A 1 259 ? -13.435 2.872 12.081 1.00 88.75 259 LEU A O 1
ATOM 2033 N N . SER A 1 260 ? -13.858 4.615 13.430 1.00 86.00 260 SER A N 1
ATOM 2034 C CA . SER A 1 260 ? -15.302 4.366 13.530 1.00 86.00 260 SER A CA 1
ATOM 2035 C C . SER A 1 260 ? -16.035 4.419 12.185 1.00 86.00 260 SER A C 1
ATOM 2037 O O . SER A 1 260 ? -17.071 3.772 12.039 1.00 86.00 260 SER A O 1
ATOM 2039 N N . TYR A 1 261 ? -15.494 5.129 11.186 1.00 83.88 261 TYR A N 1
ATOM 2040 C CA . TYR A 1 261 ? -16.121 5.237 9.867 1.00 83.88 261 TYR A CA 1
ATOM 2041 C C . TYR A 1 261 ? -16.179 3.910 9.109 1.00 83.88 261 TYR A C 1
ATOM 2043 O O . TYR A 1 261 ? -17.090 3.714 8.309 1.00 83.88 261 TYR A O 1
ATOM 2051 N N . VAL A 1 262 ? -15.257 2.980 9.369 1.00 84.00 262 VAL A N 1
ATOM 2052 C CA . VAL A 1 262 ? -15.173 1.708 8.628 1.00 84.00 262 VAL A CA 1
ATOM 2053 C C . VAL A 1 262 ? -16.405 0.824 8.844 1.00 84.00 262 VAL A C 1
ATOM 2055 O O . VAL A 1 262 ? -16.826 0.118 7.928 1.00 84.00 262 VAL A O 1
ATOM 2058 N N . GLY A 1 263 ? -17.012 0.886 10.030 1.00 77.81 263 GLY A N 1
ATOM 2059 C CA . GLY A 1 263 ? -18.198 0.104 10.373 1.00 77.81 263 GLY A CA 1
ATOM 2060 C C . GLY A 1 263 ? -19.521 0.745 9.948 1.00 77.81 263 GLY A C 1
ATOM 2061 O O . GLY A 1 263 ? -20.563 0.103 10.059 1.00 77.81 263 GLY A O 1
ATOM 2062 N N . GLN A 1 264 ? -19.513 1.996 9.480 1.00 79.00 264 GLN A N 1
ATOM 2063 C CA . GLN A 1 264 ? -20.747 2.711 9.156 1.00 79.00 264 GLN A CA 1
ATOM 2064 C C . GLN A 1 264 ? -21.378 2.239 7.840 1.00 79.00 264 GLN A C 1
ATOM 2066 O O . GLN A 1 264 ? -20.725 1.676 6.956 1.00 79.00 264 GLN A O 1
ATOM 2071 N N . ASP A 1 265 ? -22.676 2.506 7.714 1.00 77.19 265 ASP A N 1
ATOM 2072 C CA . ASP A 1 265 ? -23.458 2.268 6.504 1.00 77.19 265 ASP A CA 1
ATOM 2073 C C . ASP A 1 265 ? -22.944 3.099 5.319 1.00 77.19 265 ASP A C 1
ATOM 2075 O O . ASP A 1 265 ? -22.787 4.318 5.419 1.00 77.19 265 ASP A O 1
ATOM 2079 N N . CYS A 1 266 ? -22.752 2.462 4.157 1.00 72.88 266 CYS A N 1
ATOM 2080 C CA . CYS A 1 266 ? -22.219 3.138 2.969 1.00 72.88 266 CYS A CA 1
ATOM 2081 C C . CYS A 1 266 ? -23.230 4.056 2.248 1.00 72.88 266 CYS A C 1
ATOM 2083 O O . CYS A 1 266 ? -22.843 4.842 1.378 1.00 72.88 266 CYS A O 1
ATOM 2085 N N . GLU A 1 267 ? -24.531 3.941 2.547 1.00 66.06 267 GLU A N 1
ATOM 2086 C CA . GLU A 1 267 ? -25.590 4.722 1.883 1.00 66.06 267 GLU A CA 1
ATOM 2087 C C . GLU A 1 267 ? -25.993 5.995 2.641 1.00 66.06 267 GLU A C 1
ATOM 2089 O O . GLU A 1 267 ? -26.571 6.904 2.034 1.00 66.06 267 GLU A O 1
ATOM 2094 N N . CYS A 1 268 ? -25.656 6.090 3.930 1.00 61.25 268 CYS A N 1
ATOM 2095 C CA . CYS A 1 268 ? -25.947 7.248 4.774 1.00 61.25 268 CYS A CA 1
ATOM 2096 C C . CYS A 1 268 ? -25.143 8.491 4.335 1.00 61.25 268 CYS A C 1
ATOM 2098 O O . CYS A 1 268 ? -24.261 8.401 3.479 1.00 61.25 268 CYS A O 1
ATOM 2100 N N . GLU A 1 269 ? -25.457 9.668 4.892 1.00 58.12 26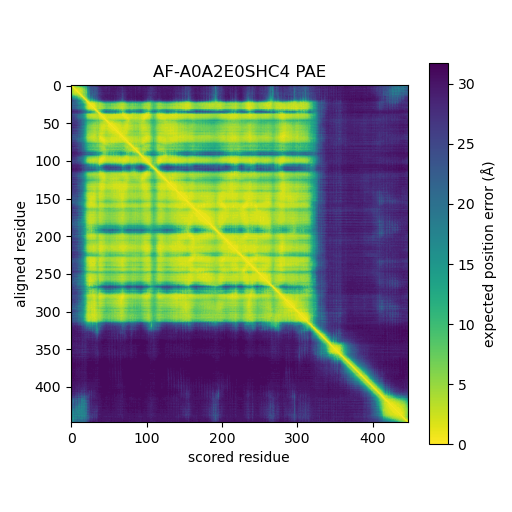9 GLU A N 1
ATOM 2101 C CA . GLU A 1 269 ? -24.881 10.999 4.577 1.00 58.12 269 GLU A CA 1
ATOM 2102 C C . GLU A 1 269 ? -23.357 11.139 4.836 1.00 58.12 269 GLU A C 1
ATOM 2104 O O . GLU A 1 269 ? -22.835 12.247 4.947 1.00 58.12 269 GLU A O 1
ATOM 2109 N N . LEU A 1 270 ? -22.635 10.022 4.924 1.00 63.16 270 LEU A N 1
ATOM 2110 C CA . LEU A 1 270 ? -21.188 9.946 5.022 1.00 63.16 270 LEU A CA 1
ATOM 2111 C C . LEU A 1 270 ? -20.527 10.517 3.760 1.00 63.16 270 LEU A C 1
ATOM 2113 O O . LEU A 1 270 ? -20.973 10.276 2.631 1.00 63.16 270 LEU A O 1
ATOM 2117 N N . ASP A 1 271 ? -19.417 11.231 3.948 1.00 65.81 271 ASP A N 1
ATOM 2118 C CA . ASP A 1 271 ? -18.559 11.617 2.837 1.00 65.81 271 ASP A CA 1
ATOM 2119 C C . ASP A 1 271 ? -17.991 10.358 2.159 1.00 65.81 271 ASP A C 1
ATOM 2121 O O . ASP A 1 271 ? -17.326 9.520 2.766 1.00 65.81 271 ASP A O 1
ATOM 2125 N N . ARG A 1 272 ? -18.299 10.192 0.872 1.00 70.25 272 ARG A N 1
ATOM 2126 C CA . ARG A 1 272 ? -17.971 8.975 0.115 1.00 70.25 272 ARG A CA 1
ATOM 2127 C C . ARG A 1 272 ? -16.524 8.956 -0.373 1.00 70.25 272 ARG A C 1
ATOM 2129 O O . ARG A 1 272 ? -16.111 7.967 -0.981 1.00 70.25 272 ARG A O 1
ATOM 2136 N N . SER A 1 273 ? -15.767 10.025 -0.115 1.00 66.69 273 SER A N 1
ATOM 2137 C CA . SER A 1 273 ? -14.316 10.097 -0.316 1.00 66.69 273 SER A CA 1
ATOM 2138 C C . SER A 1 273 ? -13.578 9.034 0.512 1.00 66.69 273 SER A C 1
ATOM 2140 O O . SER A 1 273 ? -12.683 8.371 -0.007 1.00 66.69 273 SER A O 1
ATOM 2142 N N . TRP A 1 274 ? -14.037 8.774 1.741 1.00 67.06 274 TRP A N 1
ATOM 2143 C CA . TRP A 1 274 ? -13.446 7.801 2.667 1.00 67.06 274 TRP A CA 1
ATOM 2144 C C . TRP A 1 274 ? -13.521 6.357 2.158 1.00 67.06 274 TRP A C 1
ATOM 2146 O O . TRP A 1 274 ? -12.636 5.558 2.440 1.00 67.06 274 TRP A O 1
ATOM 2156 N N . MET A 1 275 ? -14.528 6.028 1.341 1.00 72.06 275 MET A N 1
ATOM 2157 C CA . MET A 1 275 ? -14.665 4.713 0.695 1.00 72.06 275 MET A CA 1
ATOM 2158 C C . MET A 1 275 ? -13.738 4.526 -0.515 1.00 72.06 275 MET A C 1
ATOM 2160 O O . MET A 1 275 ? -13.586 3.415 -1.013 1.00 72.06 275 MET A O 1
ATOM 2164 N N . GLN A 1 276 ? -13.127 5.606 -1.005 1.00 71.56 276 GLN A N 1
ATOM 2165 C CA . GLN A 1 276 ? -12.284 5.628 -2.206 1.00 71.56 276 GLN A CA 1
ATOM 2166 C C . GLN A 1 276 ? -10.801 5.785 -1.859 1.00 71.56 276 GLN A C 1
ATOM 2168 O O . GLN A 1 276 ? -10.015 6.250 -2.686 1.00 71.56 276 GLN A O 1
ATOM 2173 N N . GLY A 1 277 ? -10.429 5.410 -0.632 1.00 77.88 277 GLY A N 1
ATOM 2174 C CA . GLY A 1 277 ? -9.057 5.446 -0.154 1.00 77.88 277 GLY A CA 1
ATOM 2175 C C . GLY A 1 277 ? -8.087 4.771 -1.122 1.00 77.88 277 GLY A C 1
ATOM 2176 O O . GLY A 1 277 ? -8.407 3.765 -1.770 1.00 77.88 277 GLY A O 1
ATOM 2177 N N . LYS A 1 278 ? -6.889 5.343 -1.207 1.00 85.56 278 LYS A N 1
ATOM 2178 C CA . LYS A 1 278 ? -5.786 4.839 -2.019 1.00 85.56 278 LYS A CA 1
ATOM 2179 C C . LYS A 1 278 ? -5.390 3.441 -1.553 1.00 85.56 278 LYS A C 1
ATOM 2181 O O . LYS A 1 278 ? -5.095 3.254 -0.374 1.00 85.56 278 LYS A O 1
ATOM 2186 N N . MET A 1 279 ? -5.391 2.465 -2.457 1.00 89.81 279 MET A N 1
ATOM 2187 C CA . MET A 1 279 ? -4.821 1.140 -2.181 1.00 89.81 279 MET A CA 1
ATOM 2188 C C . MET A 1 279 ? -3.299 1.229 -2.203 1.00 89.81 279 MET A C 1
ATOM 2190 O O . MET A 1 279 ? -2.789 1.940 -3.054 1.00 89.81 279 MET A O 1
ATOM 2194 N N . PHE A 1 280 ? -2.578 0.502 -1.348 1.00 92.25 280 PHE A N 1
ATOM 2195 C CA . PHE A 1 280 ? -1.125 0.331 -1.512 1.00 92.25 280 PHE A CA 1
ATOM 2196 C C . PHE A 1 280 ? -0.795 -0.735 -2.577 1.00 92.25 280 PHE A C 1
ATOM 2198 O O . PHE A 1 280 ? -1.668 -1.546 -2.898 1.00 92.25 280 PHE A O 1
ATOM 2205 N N . PRO A 1 281 ? 0.429 -0.776 -3.143 1.00 93.19 281 PRO A N 1
ATOM 2206 C CA . PRO A 1 281 ? 0.822 -1.785 -4.125 1.00 93.19 281 PRO A CA 1
ATOM 2207 C C . PRO A 1 281 ? 0.788 -3.181 -3.503 1.00 93.19 281 PRO A C 1
ATOM 2209 O O . PRO A 1 281 ? 1.523 -3.424 -2.547 1.00 93.19 281 PRO A O 1
ATOM 2212 N N . HIS A 1 282 ? -0.052 -4.084 -4.001 1.00 92.50 282 HIS A N 1
ATOM 2213 C CA . HIS A 1 282 ? -0.187 -5.437 -3.459 1.00 92.50 282 HIS A CA 1
ATOM 2214 C C . HIS A 1 282 ? -0.661 -6.438 -4.510 1.00 92.50 282 HIS A C 1
ATOM 2216 O O . HIS A 1 282 ? -1.293 -6.080 -5.509 1.00 92.50 282 HIS A O 1
ATOM 2222 N N . ARG A 1 283 ? -0.399 -7.713 -4.225 1.00 91.38 283 ARG A N 1
ATOM 2223 C CA . ARG A 1 283 ? -0.993 -8.857 -4.907 1.00 91.38 283 ARG A CA 1
ATOM 2224 C C . ARG A 1 283 ? -2.382 -9.173 -4.350 1.00 91.38 283 ARG A C 1
ATOM 2226 O O . ARG A 1 283 ? -2.603 -9.100 -3.144 1.00 91.38 283 ARG A O 1
ATOM 2233 N N . TRP A 1 284 ? -3.285 -9.528 -5.255 1.00 90.12 284 TRP A N 1
ATOM 2234 C CA . TRP A 1 284 ? -4.646 -9.984 -5.023 1.00 90.12 284 TRP A CA 1
ATOM 2235 C C . TRP A 1 284 ? -4.985 -11.102 -6.008 1.00 90.12 284 TRP A C 1
ATOM 2237 O O . TRP A 1 284 ? -5.483 -10.846 -7.106 1.00 90.12 284 TRP A O 1
ATOM 2247 N N . ASP A 1 285 ? -4.673 -12.334 -5.626 1.00 87.69 285 ASP A N 1
ATOM 2248 C CA . ASP A 1 285 ? -4.957 -13.505 -6.453 1.00 87.69 285 ASP A CA 1
ATOM 2249 C C . ASP A 1 285 ? -6.342 -14.113 -6.176 1.00 87.69 285 ASP A C 1
ATOM 2251 O O . ASP A 1 285 ? -7.061 -13.723 -5.253 1.00 87.69 285 ASP A O 1
ATOM 2255 N N . GLU A 1 286 ? -6.710 -15.107 -6.985 1.00 87.44 286 GLU A N 1
ATOM 2256 C CA . GLU A 1 286 ? -7.980 -15.832 -6.871 1.00 87.44 286 GLU A CA 1
ATOM 2257 C C . GLU A 1 286 ? -8.169 -16.470 -5.480 1.00 87.44 286 GLU A C 1
ATOM 2259 O O . GLU A 1 286 ? -9.289 -16.566 -4.977 1.00 87.44 286 GLU A O 1
ATOM 2264 N N . ALA A 1 287 ? -7.080 -16.864 -4.806 1.00 88.56 287 ALA A N 1
ATOM 2265 C CA . ALA A 1 287 ? -7.159 -17.428 -3.463 1.00 88.56 287 ALA A CA 1
ATOM 2266 C C . ALA A 1 287 ? -7.550 -16.360 -2.430 1.00 88.56 287 ALA A C 1
ATOM 2268 O O . ALA A 1 287 ? -8.413 -16.608 -1.584 1.00 88.56 287 ALA A O 1
ATOM 2269 N N . GLN A 1 288 ? -6.959 -15.165 -2.506 1.00 86.62 288 GLN A N 1
ATOM 2270 C CA . GLN A 1 288 ? -7.337 -14.029 -1.661 1.00 86.62 288 GLN A CA 1
ATOM 2271 C C . GLN A 1 288 ? -8.765 -13.557 -1.952 1.00 86.62 288 GLN A C 1
ATOM 2273 O O . GLN A 1 288 ? -9.517 -13.282 -1.014 1.00 86.62 288 GLN A O 1
ATOM 2278 N N . GLU A 1 289 ? -9.175 -13.541 -3.220 1.00 87.81 289 GLU A N 1
ATOM 2279 C CA . GLU A 1 289 ? -10.546 -13.221 -3.619 1.00 87.81 289 GLU A CA 1
ATOM 2280 C C . GLU A 1 289 ? -11.560 -14.233 -3.070 1.00 87.81 289 GLU A C 1
ATOM 2282 O O . GLU A 1 289 ? -12.571 -13.835 -2.494 1.00 87.81 289 GLU A O 1
ATOM 2287 N N . ALA A 1 290 ? -11.263 -15.533 -3.135 1.00 88.56 290 ALA A N 1
ATOM 2288 C CA . ALA A 1 290 ? -12.118 -16.573 -2.566 1.00 88.56 290 ALA A CA 1
ATOM 2289 C C . ALA A 1 290 ? -12.234 -16.467 -1.033 1.00 88.56 290 ALA A C 1
ATOM 2291 O O . ALA A 1 290 ? -13.316 -16.666 -0.467 1.00 88.56 290 ALA A O 1
ATOM 2292 N N . ILE A 1 291 ? -11.138 -16.125 -0.343 1.00 87.75 291 ILE A N 1
ATOM 2293 C CA . ILE A 1 291 ? -11.154 -15.858 1.103 1.00 87.75 291 ILE A CA 1
ATOM 2294 C C . ILE A 1 291 ? -12.031 -14.639 1.405 1.00 87.75 291 ILE A C 1
ATOM 2296 O O . ILE A 1 291 ? -12.844 -14.694 2.330 1.00 87.75 291 ILE A O 1
ATOM 2300 N N . ALA A 1 292 ? -11.901 -13.566 0.621 1.00 86.94 292 ALA A N 1
ATOM 2301 C CA . ALA A 1 292 ? -12.720 -12.368 0.759 1.00 86.94 292 ALA A CA 1
ATOM 2302 C C . ALA A 1 292 ? -14.201 -12.674 0.532 1.00 86.94 292 ALA A C 1
ATOM 2304 O O . ALA A 1 292 ? -15.026 -12.314 1.366 1.00 86.94 292 ALA A O 1
ATOM 2305 N N . ALA A 1 293 ? -14.535 -13.414 -0.527 1.00 87.81 293 ALA A N 1
ATOM 2306 C CA . ALA A 1 293 ? -15.910 -13.776 -0.838 1.00 87.81 293 ALA A CA 1
ATOM 2307 C C . ALA A 1 293 ? -16.571 -14.558 0.306 1.00 87.81 293 ALA A C 1
ATOM 2309 O O . ALA A 1 293 ? -17.707 -14.284 0.695 1.00 87.81 293 ALA A O 1
ATOM 2310 N N . LYS A 1 294 ? -15.819 -15.486 0.911 1.00 87.06 294 LYS A N 1
ATOM 2311 C CA . LYS A 1 294 ? -16.272 -16.245 2.079 1.00 87.06 294 LYS A CA 1
ATOM 2312 C C . LYS A 1 294 ? -16.433 -15.374 3.328 1.00 87.06 294 LYS A C 1
ATOM 2314 O O . LYS A 1 294 ? -17.372 -15.587 4.086 1.00 87.06 294 LYS A O 1
ATOM 2319 N N . ALA A 1 295 ? -15.519 -14.435 3.568 1.00 84.00 295 ALA A N 1
ATOM 2320 C CA . ALA A 1 295 ? -15.568 -13.553 4.735 1.00 84.00 295 ALA A CA 1
ATOM 2321 C C . ALA A 1 295 ? -16.683 -12.497 4.635 1.00 84.00 295 ALA A C 1
ATOM 2323 O O . ALA A 1 295 ? -17.231 -12.081 5.653 1.00 84.00 295 ALA A O 1
ATOM 2324 N N . LEU A 1 296 ? -17.009 -12.060 3.417 1.00 82.94 296 LEU A N 1
ATOM 2325 C CA . LEU A 1 296 ? -17.955 -10.977 3.158 1.00 82.94 296 LEU A CA 1
ATOM 2326 C C . LEU A 1 296 ? -19.389 -11.458 2.893 1.00 82.94 296 LEU A C 1
ATOM 2328 O O . LEU A 1 296 ? -20.303 -10.638 2.982 1.00 82.94 296 LEU A O 1
ATOM 2332 N N . ASP A 1 297 ? -19.587 -12.751 2.616 1.00 86.31 297 ASP A N 1
ATOM 2333 C CA . ASP A 1 297 ? -20.861 -13.357 2.179 1.00 86.31 297 ASP A CA 1
ATOM 2334 C C . ASP A 1 297 ? -21.371 -12.807 0.827 1.00 86.31 297 ASP A C 1
ATOM 2336 O O . ASP A 1 297 ? -22.555 -12.851 0.497 1.00 86.31 297 ASP A O 1
ATOM 2340 N N . PHE A 1 298 ? -20.459 -12.261 0.019 1.00 86.88 298 PHE A N 1
ATOM 2341 C CA . PHE A 1 298 ? -20.682 -11.870 -1.372 1.00 86.88 298 PHE A CA 1
ATOM 2342 C C . PHE A 1 298 ? -19.349 -11.842 -2.121 1.00 86.88 298 PHE A C 1
ATOM 2344 O O . PHE A 1 298 ? -18.301 -11.655 -1.515 1.00 86.88 298 PHE A O 1
ATOM 2351 N N . ASP A 1 299 ? -19.389 -11.968 -3.445 1.00 87.75 299 ASP A N 1
ATOM 2352 C CA . ASP A 1 299 ? -18.196 -11.895 -4.289 1.00 87.75 299 ASP A CA 1
ATOM 2353 C C . ASP A 1 299 ? -17.827 -10.429 -4.628 1.00 87.75 299 ASP A C 1
ATOM 2355 O O . ASP A 1 299 ? -18.576 -9.777 -5.368 1.00 87.75 299 ASP A O 1
ATOM 2359 N N . PRO A 1 300 ? -16.696 -9.889 -4.122 1.00 85.62 300 PRO A N 1
ATOM 2360 C CA . PRO A 1 300 ? -16.255 -8.527 -4.432 1.00 85.62 300 PRO A CA 1
ATOM 2361 C C . PRO A 1 300 ? -15.800 -8.354 -5.894 1.00 85.62 300 PRO A C 1
ATOM 2363 O O . PRO A 1 300 ? -15.740 -7.225 -6.391 1.00 85.62 300 PRO A O 1
ATOM 2366 N N . GLY A 1 301 ? -15.493 -9.446 -6.598 1.00 84.38 301 GLY A N 1
ATOM 2367 C CA . GLY A 1 301 ? -15.117 -9.461 -8.008 1.00 84.38 301 GLY A CA 1
ATOM 2368 C C . GLY A 1 301 ? -16.296 -9.320 -8.963 1.00 84.38 301 GLY A C 1
ATOM 2369 O O . GLY A 1 301 ? -16.117 -8.826 -10.086 1.00 84.38 301 GLY A O 1
ATOM 2370 N N . SER A 1 302 ? -17.498 -9.690 -8.509 1.00 87.94 302 SER A N 1
ATOM 2371 C CA . SER A 1 302 ? -18.703 -9.798 -9.330 1.00 87.94 302 SER A CA 1
ATOM 2372 C C . SER A 1 302 ? -19.068 -8.477 -10.026 1.00 87.94 302 SER A C 1
ATOM 2374 O O . SER A 1 302 ? -19.222 -7.445 -9.359 1.00 87.94 302 SER A O 1
ATOM 2376 N N . PRO A 1 303 ? -19.308 -8.483 -11.355 1.00 86.69 303 PRO A N 1
ATOM 2377 C CA . PRO A 1 303 ? -19.747 -7.294 -12.089 1.00 86.69 303 PRO A CA 1
ATOM 2378 C C . PRO A 1 303 ? -21.029 -6.671 -11.523 1.00 86.69 303 PRO A C 1
ATOM 2380 O O . PRO A 1 303 ? -21.172 -5.448 -11.504 1.00 86.69 303 PRO A O 1
ATOM 2383 N N . LEU A 1 304 ? -21.946 -7.496 -11.005 1.00 86.81 304 LEU A N 1
ATOM 2384 C CA . LEU A 1 304 ? -23.191 -7.019 -10.402 1.00 86.81 304 LEU A CA 1
ATOM 2385 C C . LEU A 1 304 ? -22.918 -6.235 -9.113 1.00 86.81 304 LEU A C 1
ATOM 2387 O O . LEU A 1 304 ? -23.440 -5.131 -8.956 1.00 86.81 304 LEU A O 1
ATOM 2391 N N . VAL A 1 305 ? -22.053 -6.757 -8.237 1.00 86.31 305 VAL A N 1
ATOM 2392 C CA . VAL A 1 305 ? -21.649 -6.093 -6.986 1.00 86.31 305 VAL A CA 1
ATOM 2393 C C . VAL A 1 305 ? -20.906 -4.790 -7.283 1.00 86.31 305 VAL A C 1
ATOM 2395 O O . VAL A 1 305 ? -21.260 -3.744 -6.737 1.00 86.31 305 VAL A O 1
ATOM 2398 N N . LYS A 1 306 ? -19.953 -4.813 -8.224 1.00 86.94 306 LYS A N 1
ATOM 2399 C CA . LYS A 1 306 ? -19.243 -3.612 -8.694 1.00 86.94 306 LYS A CA 1
ATOM 2400 C C . LYS A 1 306 ? -20.205 -2.547 -9.218 1.00 86.94 306 LYS A C 1
ATOM 2402 O O . LYS A 1 306 ? -20.100 -1.390 -8.825 1.00 86.94 306 LYS A O 1
ATOM 2407 N N . SER A 1 307 ? -21.178 -2.922 -10.052 1.00 84.50 307 SER A N 1
ATOM 2408 C CA . SER A 1 307 ? -22.168 -1.976 -10.590 1.00 84.50 307 SER A CA 1
ATOM 2409 C C . SER A 1 307 ? -23.048 -1.357 -9.495 1.00 84.50 307 SER A C 1
ATOM 2411 O O . SER A 1 307 ? -23.332 -0.156 -9.516 1.00 84.50 307 SER A O 1
ATOM 2413 N N . GLU A 1 308 ? -23.439 -2.155 -8.497 1.00 85.44 308 GLU A N 1
ATOM 2414 C CA . GLU A 1 308 ? -24.252 -1.704 -7.373 1.00 85.44 308 GLU A CA 1
ATOM 2415 C C . GLU A 1 308 ? -23.479 -0.717 -6.494 1.00 85.44 308 GLU A C 1
ATOM 2417 O O . GLU A 1 308 ? -23.997 0.358 -6.186 1.00 85.44 308 GLU A O 1
ATOM 2422 N N . ILE A 1 309 ? -22.226 -1.032 -6.162 1.00 84.31 309 ILE A N 1
ATOM 2423 C CA . ILE A 1 309 ? -21.360 -0.174 -5.350 1.00 84.31 309 ILE A CA 1
ATOM 2424 C C . ILE A 1 309 ? -20.970 1.099 -6.104 1.00 84.31 309 ILE A C 1
ATOM 2426 O O . ILE A 1 309 ? -21.032 2.181 -5.527 1.00 84.31 309 ILE A O 1
ATOM 2430 N N . THR A 1 310 ? -20.670 1.026 -7.402 1.00 80.94 310 THR A N 1
ATOM 2431 C CA . THR A 1 310 ? -20.461 2.215 -8.247 1.00 80.94 310 THR A CA 1
ATOM 2432 C C . THR A 1 310 ? -21.674 3.143 -8.200 1.00 80.94 310 THR A C 1
ATOM 2434 O O . THR A 1 310 ? -21.535 4.355 -8.021 1.00 80.94 310 THR A O 1
ATOM 2437 N N . ARG A 1 311 ? -22.889 2.587 -8.276 1.00 81.19 311 ARG A N 1
ATOM 2438 C CA . ARG A 1 311 ? -24.133 3.355 -8.135 1.00 81.19 311 ARG A CA 1
ATOM 2439 C C . ARG A 1 311 ? -24.284 3.956 -6.734 1.00 81.19 311 ARG A C 1
ATOM 2441 O O . ARG A 1 311 ? -24.776 5.081 -6.623 1.00 81.19 311 ARG A O 1
ATOM 2448 N N . ILE A 1 312 ? -23.876 3.240 -5.683 1.00 77.88 312 ILE A N 1
ATOM 2449 C CA . ILE A 1 312 ? -23.828 3.775 -4.315 1.00 77.88 312 ILE A CA 1
ATOM 2450 C C . ILE A 1 312 ? -22.853 4.950 -4.275 1.00 77.88 312 ILE A C 1
ATOM 2452 O O . ILE A 1 312 ? -23.266 6.043 -3.915 1.00 77.88 312 ILE A O 1
ATOM 2456 N N . LEU A 1 313 ? -21.612 4.813 -4.736 1.00 74.81 313 LEU A N 1
ATOM 2457 C CA . LEU A 1 313 ? -20.650 5.918 -4.722 1.00 74.81 313 LEU A CA 1
ATOM 2458 C C . LEU A 1 313 ? -21.135 7.133 -5.524 1.00 74.81 313 LEU A C 1
ATOM 2460 O O . LEU A 1 313 ? -21.013 8.257 -5.044 1.00 74.81 313 LEU A O 1
ATOM 2464 N N . ALA A 1 314 ? -21.762 6.931 -6.686 1.00 73.62 314 ALA A N 1
ATOM 2465 C CA . ALA A 1 314 ? -22.241 8.013 -7.549 1.00 73.62 314 ALA A CA 1
ATOM 2466 C C . ALA A 1 314 ? -23.401 8.842 -6.955 1.00 73.62 314 ALA A C 1
ATOM 2468 O O . ALA A 1 314 ? -23.589 9.999 -7.338 1.00 73.62 314 ALA A O 1
ATOM 2469 N N . ARG A 1 315 ? -24.189 8.276 -6.028 1.00 69.00 315 ARG A N 1
ATOM 2470 C CA . ARG A 1 315 ? -25.395 8.911 -5.456 1.00 69.00 315 ARG A CA 1
ATOM 2471 C C . ARG A 1 315 ? -25.126 9.912 -4.320 1.00 69.00 315 ARG A C 1
ATOM 2473 O O . ARG A 1 315 ? -26.084 10.472 -3.798 1.00 69.00 315 ARG A O 1
ATOM 2480 N N . GLY A 1 316 ? -23.873 10.123 -3.913 1.00 56.81 316 GLY A N 1
ATOM 2481 C CA . GLY A 1 316 ? -23.541 10.903 -2.714 1.00 56.81 316 GLY A CA 1
ATOM 2482 C C . GLY A 1 316 ? -22.836 12.221 -3.012 1.00 56.81 316 GLY A C 1
ATOM 2483 O O . GLY A 1 316 ? -22.285 12.391 -4.107 1.00 56.81 316 GLY A O 1
ATOM 2484 N N . PRO A 1 317 ? -22.801 13.152 -2.040 1.00 51.03 317 PRO A N 1
ATOM 2485 C CA . PRO A 1 317 ? -21.850 14.256 -2.089 1.00 51.03 317 PRO A CA 1
ATOM 2486 C C . PRO A 1 317 ? -20.432 13.679 -2.257 1.00 51.03 317 PRO A C 1
ATOM 2488 O O . PRO A 1 317 ? -20.108 12.630 -1.708 1.00 51.03 317 PRO A O 1
ATOM 2491 N N . ASN A 1 318 ? -19.620 14.307 -3.109 1.00 53.97 318 ASN A N 1
ATOM 2492 C CA . ASN A 1 318 ? -18.255 13.875 -3.454 1.00 53.97 318 ASN A CA 1
ATOM 2493 C C . ASN A 1 318 ? -18.087 12.505 -4.154 1.00 53.97 318 ASN A C 1
ATOM 2495 O O . ASN A 1 318 ? -16.956 12.123 -4.461 1.00 53.97 318 ASN A O 1
ATOM 2499 N N . GLY A 1 319 ? -19.167 11.825 -4.551 1.00 51.28 319 GLY A N 1
ATOM 2500 C CA . GLY A 1 319 ? -19.112 10.617 -5.385 1.00 51.28 319 GLY A CA 1
ATOM 2501 C C . GLY A 1 319 ? -18.392 10.812 -6.728 1.00 51.28 319 GLY A C 1
ATOM 2502 O O . GLY A 1 319 ? -18.614 11.823 -7.410 1.00 51.28 319 GLY A O 1
ATOM 2503 N N . ARG A 1 320 ? -17.532 9.861 -7.132 1.00 50.16 320 ARG A N 1
ATOM 2504 C CA . ARG A 1 320 ? -16.970 9.804 -8.495 1.00 50.16 320 ARG A CA 1
ATOM 2505 C C . ARG A 1 320 ? -18.101 9.454 -9.471 1.00 50.16 320 ARG A C 1
ATOM 2507 O O . ARG A 1 320 ? -18.681 8.381 -9.379 1.00 50.16 320 ARG A O 1
ATOM 2514 N N . ARG A 1 321 ? -18.422 10.363 -10.401 1.00 42.81 321 ARG A N 1
ATOM 2515 C CA . ARG A 1 321 ? -19.370 10.097 -11.506 1.00 42.81 321 ARG A CA 1
ATOM 2516 C C . ARG A 1 321 ? -18.721 9.395 -12.708 1.00 42.81 321 ARG A C 1
ATOM 2518 O O . ARG A 1 321 ? -19.450 8.885 -13.543 1.00 42.81 321 ARG A O 1
ATOM 2525 N N . ASN A 1 322 ? -17.387 9.338 -12.750 1.00 38.47 322 ASN A N 1
ATOM 2526 C CA . ASN A 1 322 ? -16.599 8.702 -13.810 1.00 38.47 322 ASN A CA 1
ATOM 2527 C C . ASN A 1 322 ? -15.836 7.501 -13.232 1.00 38.47 322 ASN A C 1
ATOM 2529 O O . ASN A 1 322 ? -14.626 7.572 -13.028 1.00 38.47 322 ASN A O 1
ATOM 2533 N N . LEU A 1 323 ? -16.554 6.438 -12.874 1.00 41.84 323 LEU A N 1
ATOM 2534 C CA . LEU A 1 323 ? -15.954 5.118 -12.690 1.00 41.84 323 LEU A CA 1
ATOM 2535 C C . LEU A 1 323 ? -16.184 4.389 -14.013 1.00 41.84 323 LEU A C 1
ATOM 2537 O O . LEU A 1 323 ? -17.308 3.972 -14.289 1.00 41.84 323 LEU A O 1
ATOM 2541 N N . ASN A 1 324 ? -15.152 4.329 -14.857 1.00 35.31 324 ASN A N 1
ATOM 2542 C CA . ASN A 1 324 ? -15.190 3.575 -16.105 1.00 35.31 324 ASN A CA 1
ATOM 2543 C C . ASN A 1 324 ? -15.259 2.087 -15.752 1.00 35.31 324 ASN A C 1
ATOM 2545 O O . ASN A 1 324 ? -14.248 1.422 -15.545 1.00 35.31 324 ASN A O 1
ATOM 2549 N N . VAL A 1 325 ? -16.473 1.560 -15.639 1.00 33.69 325 VAL A N 1
ATOM 2550 C CA . VAL A 1 325 ? -16.690 0.118 -15.657 1.00 33.69 325 VAL A CA 1
ATOM 2551 C C . VAL A 1 325 ? -16.486 -0.306 -17.106 1.00 33.69 325 VAL A C 1
ATOM 2553 O O . VAL A 1 325 ? -17.336 0.003 -17.927 1.00 33.69 325 VAL A O 1
ATOM 2556 N N . GLY A 1 326 ? -15.343 -0.934 -17.401 1.00 33.16 326 GLY A N 1
ATOM 2557 C CA . GLY A 1 326 ? -15.037 -1.649 -18.648 1.00 33.16 326 GLY A CA 1
ATOM 2558 C C . GLY A 1 326 ? -15.690 -1.087 -19.913 1.00 33.16 326 GLY A C 1
ATOM 2559 O O . GLY A 1 326 ? -16.778 -1.514 -20.286 1.00 33.16 326 GLY A O 1
ATOM 2560 N N . VAL A 1 327 ? -15.004 -0.171 -20.597 1.00 31.22 327 VAL A N 1
ATOM 2561 C CA . VAL A 1 327 ? -15.412 0.285 -21.930 1.00 31.22 327 VAL A CA 1
ATOM 2562 C C . VAL A 1 327 ? -15.191 -0.856 -22.931 1.00 31.22 327 VAL A C 1
ATOM 2564 O O . VAL A 1 327 ? -14.107 -1.004 -23.489 1.00 31.22 327 VAL A O 1
ATOM 2567 N N . GLU A 1 328 ? -16.233 -1.643 -23.195 1.00 33.03 328 GLU A N 1
ATOM 2568 C CA . GLU A 1 328 ? -16.587 -1.874 -24.594 1.00 33.03 328 GLU A CA 1
ATOM 2569 C C . GLU A 1 328 ? -17.194 -0.571 -25.126 1.00 33.03 328 GLU A C 1
ATOM 2571 O O . GLU A 1 328 ? -17.957 0.095 -24.429 1.00 33.03 328 GLU A O 1
ATOM 2576 N N . SER A 1 329 ? -16.748 -0.186 -26.323 1.00 28.45 329 SER A N 1
ATOM 2577 C CA . SER A 1 329 ? -17.014 1.065 -27.046 1.00 28.45 329 SER A CA 1
ATOM 2578 C C . SER A 1 329 ? -18.220 1.878 -26.538 1.00 28.45 329 SER A C 1
ATOM 2580 O O . SER A 1 329 ? -19.375 1.584 -26.844 1.00 28.45 329 SER A O 1
ATOM 2582 N N . GLU A 1 330 ? -17.939 2.953 -25.794 1.00 33.84 330 GLU A N 1
ATOM 2583 C CA . GLU A 1 330 ? -18.910 4.007 -25.498 1.00 33.84 330 GLU A CA 1
ATOM 2584 C C . GLU A 1 330 ? -19.291 4.714 -26.800 1.00 33.84 330 GLU A C 1
ATOM 2586 O O . GLU A 1 330 ? -18.627 5.642 -27.263 1.00 33.84 330 GLU A O 1
ATOM 2591 N N . GLY A 1 331 ? -20.372 4.242 -27.405 1.00 33.72 331 GLY A N 1
ATOM 2592 C CA . GLY A 1 331 ? -20.890 4.814 -28.631 1.00 33.72 331 GLY A CA 1
ATOM 2593 C C . GLY A 1 331 ? -22.313 4.397 -28.954 1.00 33.72 331 GLY A C 1
ATOM 2594 O O . GLY A 1 331 ? -22.619 4.353 -30.132 1.00 33.72 331 GLY A O 1
ATOM 2595 N N . ASP A 1 332 ? -23.170 4.078 -27.971 1.00 35.25 332 ASP A N 1
ATOM 2596 C CA . ASP A 1 332 ? -24.597 3.880 -28.303 1.00 35.25 332 ASP A CA 1
ATOM 2597 C C . ASP A 1 332 ? -25.622 3.998 -27.156 1.00 35.25 332 ASP A C 1
ATOM 2599 O O . ASP A 1 332 ? -26.814 4.181 -27.389 1.00 35.25 332 ASP A O 1
ATOM 2603 N N . LEU A 1 333 ? -25.219 3.971 -25.880 1.00 36.72 333 LEU A N 1
ATOM 2604 C CA . LEU A 1 333 ? -26.210 3.836 -24.795 1.00 36.72 333 LEU A CA 1
ATOM 2605 C C . LEU A 1 333 ? -26.889 5.143 -24.325 1.00 36.72 333 LEU A C 1
ATOM 2607 O O . LEU A 1 333 ? -27.678 5.118 -23.380 1.00 36.72 333 LEU A O 1
ATOM 2611 N N . LEU A 1 334 ? -26.603 6.289 -24.956 1.00 34.66 334 LEU A N 1
ATOM 2612 C CA . LEU A 1 334 ? -27.147 7.606 -24.570 1.00 34.66 334 LEU A CA 1
ATOM 2613 C C . LEU A 1 334 ? -28.086 8.251 -25.607 1.00 34.66 334 LEU A C 1
ATOM 2615 O O . LEU A 1 334 ? -28.442 9.417 -25.447 1.00 34.66 334 LEU A O 1
ATOM 2619 N N . GLN A 1 335 ? -28.553 7.512 -26.621 1.00 32.41 335 GLN A N 1
ATOM 2620 C CA . GLN A 1 335 ? -29.559 8.014 -27.579 1.00 32.41 335 GLN A CA 1
ATOM 2621 C C . GLN A 1 335 ? -30.932 7.324 -27.514 1.00 32.41 335 GLN A C 1
ATOM 2623 O O . GLN A 1 335 ? -31.832 7.686 -28.262 1.00 32.41 335 GLN A O 1
ATOM 2628 N N . LEU A 1 336 ? -31.174 6.419 -26.559 1.00 34.09 336 LEU A N 1
ATOM 2629 C CA . LEU A 1 336 ? -32.477 5.743 -26.434 1.00 34.09 336 LEU A CA 1
ATOM 2630 C C . LEU A 1 336 ? -33.527 6.499 -25.598 1.00 34.09 336 LEU A C 1
ATOM 2632 O O . LEU A 1 336 ? -34.610 5.973 -25.354 1.00 34.09 336 LEU A O 1
ATOM 2636 N N . SER A 1 337 ? -33.263 7.740 -25.173 1.00 32.53 337 SER A N 1
ATOM 2637 C CA . SER A 1 337 ? -34.262 8.563 -24.466 1.00 32.53 337 SER A CA 1
ATOM 2638 C C . SER A 1 337 ? -34.921 9.645 -25.330 1.00 32.53 337 SER A C 1
ATOM 2640 O O . SER A 1 337 ? -35.585 10.526 -24.784 1.00 32.53 337 SER A O 1
ATOM 2642 N N . GLN A 1 338 ? -34.747 9.608 -26.653 1.00 34.66 338 GLN A N 1
ATOM 2643 C CA . GLN A 1 338 ? -35.491 10.458 -27.589 1.00 34.66 338 GLN A CA 1
ATOM 2644 C C . GLN A 1 338 ? -35.964 9.640 -28.794 1.00 34.66 338 GLN A C 1
ATOM 2646 O O . GLN A 1 338 ? -35.476 9.797 -29.905 1.00 34.66 338 GLN A O 1
ATOM 2651 N N . THR A 1 339 ? -36.941 8.760 -28.586 1.00 31.09 339 THR A N 1
ATOM 2652 C CA . THR A 1 339 ? -37.794 8.313 -29.691 1.00 31.09 339 THR A CA 1
ATOM 2653 C C . THR A 1 339 ? -38.728 9.459 -30.075 1.00 31.09 339 THR A C 1
ATOM 2655 O O . THR A 1 339 ? -39.670 9.757 -29.337 1.00 31.09 339 THR A O 1
ATOM 2658 N N . GLU A 1 340 ? -38.490 10.092 -31.226 1.00 34.38 340 GLU A N 1
ATOM 2659 C CA . GLU A 1 340 ? -39.612 10.582 -32.027 1.00 34.38 340 GLU A CA 1
ATOM 2660 C C . GLU A 1 340 ? -40.380 9.356 -32.539 1.00 34.38 340 GLU A C 1
ATOM 2662 O O . GLU A 1 340 ? -39.794 8.385 -33.017 1.00 34.38 340 GLU A O 1
ATOM 2667 N N . GLU A 1 341 ? -41.698 9.375 -32.352 1.00 38.62 341 GLU A N 1
ATOM 2668 C CA . GLU A 1 341 ? -42.623 8.313 -32.738 1.00 38.62 341 GLU A CA 1
ATOM 2669 C C . GLU A 1 341 ? -42.603 8.095 -34.263 1.00 38.62 341 GLU A C 1
ATOM 2671 O O . GLU A 1 341 ? -43.297 8.775 -35.018 1.00 38.62 341 GLU A O 1
ATOM 2676 N N . GLY A 1 342 ? -41.825 7.114 -34.716 1.00 36.09 342 GLY A N 1
ATOM 2677 C CA . GLY A 1 342 ? -41.922 6.516 -36.043 1.00 36.09 342 GLY A CA 1
ATOM 2678 C C . GLY A 1 342 ? -42.281 5.041 -35.901 1.00 36.09 342 GLY A C 1
ATOM 2679 O O . GLY A 1 342 ? -41.521 4.271 -35.323 1.00 36.09 342 GLY A O 1
ATOM 2680 N N . ASN A 1 343 ? -43.461 4.647 -36.382 1.00 38.75 343 ASN A N 1
ATOM 2681 C CA . ASN A 1 343 ? -43.915 3.255 -36.378 1.00 38.75 343 ASN A CA 1
ATOM 2682 C C . ASN A 1 343 ? -43.009 2.420 -37.299 1.00 38.75 343 ASN A C 1
ATOM 2684 O O . ASN A 1 343 ? -43.146 2.505 -38.518 1.00 38.75 343 ASN A O 1
ATOM 2688 N N . VAL A 1 344 ? -42.113 1.622 -36.719 1.00 44.59 344 VAL A N 1
ATOM 2689 C CA . VAL A 1 344 ? -41.329 0.618 -37.451 1.00 44.59 344 VAL A CA 1
ATOM 2690 C C . VAL A 1 344 ? -42.247 -0.556 -37.779 1.00 44.59 344 VAL A C 1
ATOM 2692 O O . VAL A 1 344 ? -42.981 -1.050 -36.916 1.00 44.59 344 VAL A O 1
ATOM 2695 N N . THR A 1 345 ? -42.270 -0.962 -39.042 1.00 49.62 345 THR A N 1
ATOM 2696 C CA . THR A 1 345 ? -43.110 -2.073 -39.498 1.00 49.62 345 THR A CA 1
ATOM 2697 C C . THR A 1 345 ? -42.493 -3.421 -39.113 1.00 49.62 345 THR A C 1
ATOM 2699 O O . THR A 1 345 ? -41.296 -3.522 -38.864 1.00 49.62 345 THR A O 1
ATOM 2702 N N . ALA A 1 346 ? -43.306 -4.480 -39.033 1.00 54.41 346 ALA A N 1
ATOM 2703 C CA . ALA A 1 346 ? -42.833 -5.806 -38.611 1.00 54.41 346 ALA A CA 1
ATOM 2704 C C . ALA A 1 346 ? -41.739 -6.390 -39.530 1.00 54.41 346 ALA A C 1
ATOM 2706 O O . ALA A 1 346 ? -40.949 -7.209 -39.081 1.00 54.41 346 ALA A O 1
ATOM 2707 N N . GLU A 1 347 ? -41.681 -5.942 -40.784 1.00 52.06 347 GLU A N 1
ATOM 2708 C CA . GLU A 1 347 ? -40.688 -6.366 -41.777 1.00 52.06 347 GLU A CA 1
ATOM 2709 C C . GLU A 1 347 ? -39.321 -5.698 -41.524 1.00 52.06 347 GLU A C 1
ATOM 2711 O O . GLU A 1 347 ? -38.290 -6.358 -41.576 1.00 52.06 347 GLU A O 1
ATOM 2716 N N . GLU A 1 348 ? -39.308 -4.427 -41.106 1.00 53.88 348 GLU A N 1
ATOM 2717 C CA . GLU A 1 348 ? -38.083 -3.710 -40.711 1.00 53.88 348 GLU A CA 1
ATOM 2718 C C . GLU A 1 348 ? -37.520 -4.207 -39.369 1.00 53.88 348 GLU A C 1
ATOM 2720 O O . GLU A 1 348 ? -36.315 -4.150 -39.137 1.00 53.88 348 GLU A O 1
ATOM 2725 N N . ALA A 1 349 ? -38.377 -4.719 -38.479 1.00 53.25 349 ALA A N 1
ATOM 2726 C CA . ALA A 1 349 ? -37.934 -5.291 -37.210 1.00 53.25 349 ALA A CA 1
ATOM 2727 C C . ALA A 1 349 ? -37.187 -6.624 -37.409 1.00 53.25 349 ALA A C 1
ATOM 2729 O O . ALA A 1 349 ? -36.215 -6.890 -36.704 1.00 53.25 349 ALA A O 1
ATOM 2730 N N . ASP A 1 350 ? -37.613 -7.437 -38.380 1.00 53.06 350 ASP A N 1
ATOM 2731 C CA . ASP A 1 350 ? -36.973 -8.718 -38.703 1.00 53.06 350 ASP A CA 1
ATOM 2732 C C . ASP A 1 350 ? -35.615 -8.526 -39.397 1.00 53.06 350 ASP A C 1
ATOM 2734 O O . ASP A 1 350 ? -34.669 -9.259 -39.100 1.00 53.06 350 ASP A O 1
ATOM 2738 N N . ASP A 1 351 ? -35.470 -7.499 -40.241 1.00 53.97 351 ASP A N 1
ATOM 2739 C CA . ASP A 1 351 ? -34.186 -7.162 -40.871 1.00 53.97 351 ASP A CA 1
ATOM 2740 C C . ASP A 1 351 ? -33.145 -6.672 -39.848 1.00 53.97 351 ASP A C 1
ATOM 2742 O O . ASP A 1 351 ? -31.988 -7.094 -39.892 1.00 53.97 351 ASP A O 1
ATOM 2746 N N . ILE A 1 352 ? -33.559 -5.881 -38.849 1.00 56.94 352 ILE A N 1
ATOM 2747 C CA . ILE A 1 352 ? -32.676 -5.449 -37.749 1.00 56.94 352 ILE A CA 1
ATOM 2748 C C . ILE A 1 352 ? -32.235 -6.648 -36.892 1.00 56.94 352 ILE A C 1
ATOM 2750 O O . ILE A 1 352 ? -31.080 -6.741 -36.473 1.00 56.94 352 ILE A O 1
ATOM 2754 N N . LEU A 1 353 ? -33.132 -7.605 -36.637 1.00 52.78 353 LEU A N 1
ATOM 2755 C CA . LEU A 1 353 ? -32.809 -8.807 -35.860 1.00 52.78 353 LEU A CA 1
ATOM 2756 C C . LEU A 1 353 ? -31.901 -9.789 -36.622 1.00 52.78 353 LEU A C 1
ATOM 2758 O O . LEU A 1 353 ? -31.140 -10.529 -35.988 1.00 52.78 353 LEU A O 1
ATOM 2762 N N . ARG A 1 354 ? -31.938 -9.771 -37.961 1.00 52.88 354 ARG A N 1
ATOM 2763 C CA . ARG A 1 354 ? -31.007 -10.508 -38.830 1.00 52.88 354 ARG A CA 1
ATOM 2764 C C . ARG A 1 354 ? -29.624 -9.855 -38.886 1.00 52.88 354 ARG A C 1
ATOM 2766 O O . ARG A 1 354 ? -28.637 -10.579 -38.790 1.00 52.88 354 ARG A O 1
ATOM 2773 N N . GLU A 1 355 ? -29.523 -8.524 -38.940 1.00 55.47 355 GLU A N 1
ATOM 2774 C CA . GLU A 1 355 ? -28.227 -7.819 -38.836 1.00 55.47 355 GLU A CA 1
ATOM 2775 C C . GLU A 1 355 ? -27.542 -8.038 -37.478 1.00 55.47 355 GLU A C 1
ATOM 2777 O O . GLU A 1 355 ? -26.316 -8.123 -37.403 1.00 55.47 355 GLU A O 1
ATOM 2782 N N . LEU A 1 356 ? -28.326 -8.205 -36.410 1.00 56.16 356 LEU A N 1
ATOM 2783 C CA . LEU A 1 356 ? -27.827 -8.521 -35.068 1.00 56.16 356 LEU A CA 1
ATOM 2784 C C . LEU A 1 356 ? -27.566 -10.023 -34.838 1.00 56.16 356 LEU A C 1
ATOM 2786 O O . LEU A 1 356 ? -27.181 -10.413 -33.736 1.00 56.16 356 LEU A O 1
ATOM 2790 N N . ASN A 1 357 ? -27.740 -10.865 -35.865 1.00 48.84 357 ASN A N 1
ATOM 2791 C CA . ASN A 1 357 ? -27.456 -12.305 -35.853 1.00 48.84 357 ASN A CA 1
ATOM 2792 C C . ASN A 1 357 ? -28.243 -13.105 -34.784 1.00 48.84 357 ASN A C 1
ATOM 2794 O O . ASN A 1 357 ? -27.781 -14.141 -34.301 1.00 48.84 357 ASN A O 1
ATOM 2798 N N . ILE A 1 358 ? -29.429 -12.615 -34.389 1.00 56.91 358 ILE A N 1
ATOM 2799 C CA . ILE A 1 358 ? -30.306 -13.238 -33.374 1.00 56.91 358 ILE A CA 1
ATOM 2800 C C . ILE A 1 358 ? -31.243 -14.279 -34.011 1.00 56.91 358 ILE A C 1
ATOM 2802 O O . ILE A 1 358 ? -31.670 -15.223 -33.344 1.00 56.91 358 ILE A O 1
ATOM 2806 N N . LEU A 1 359 ? -31.536 -14.145 -35.308 1.00 39.84 359 LEU A N 1
ATOM 2807 C CA . LEU A 1 359 ? -32.277 -15.132 -36.095 1.00 39.84 359 LEU A CA 1
ATOM 2808 C C . LEU A 1 359 ? -31.344 -15.799 -37.120 1.00 39.84 359 LEU A C 1
ATOM 2810 O O . LEU A 1 359 ? -30.547 -15.100 -37.746 1.00 39.84 359 LEU A O 1
ATOM 2814 N N . PRO A 1 360 ? -31.426 -17.128 -37.321 1.00 45.38 360 PRO A N 1
ATOM 2815 C CA . PRO A 1 360 ? -30.657 -17.799 -38.362 1.00 45.38 360 PRO A CA 1
ATOM 2816 C C . PRO A 1 360 ? -31.100 -17.315 -39.750 1.00 45.38 360 PRO A C 1
ATOM 2818 O O . PRO A 1 360 ? -32.295 -17.138 -40.000 1.00 45.38 360 PRO A O 1
ATOM 2821 N N . ALA A 1 361 ? -30.129 -17.099 -40.641 1.00 42.41 361 ALA A N 1
ATOM 2822 C CA . ALA A 1 361 ? -30.380 -16.757 -42.038 1.00 42.41 361 ALA A CA 1
ATOM 2823 C C . ALA A 1 361 ? -31.226 -17.851 -42.709 1.00 42.41 361 ALA A C 1
ATOM 2825 O O . ALA A 1 361 ? -31.025 -19.038 -42.447 1.00 42.41 361 ALA A O 1
ATOM 2826 N N . GLU A 1 362 ? -32.175 -17.457 -43.562 1.00 43.78 362 GLU A N 1
ATOM 2827 C CA . GLU A 1 362 ? -32.902 -18.420 -44.387 1.00 43.78 362 GLU A CA 1
ATOM 2828 C C . GLU A 1 362 ? -31.908 -19.099 -45.334 1.00 43.78 362 GLU A C 1
ATOM 2830 O O . GLU A 1 362 ? -31.300 -18.460 -46.191 1.00 43.78 362 GLU A O 1
ATOM 2835 N N . GLU A 1 363 ? -31.699 -20.398 -45.127 1.00 34.31 363 GLU A N 1
ATOM 2836 C CA . GLU A 1 363 ? -31.030 -21.250 -46.099 1.00 34.31 363 GLU A CA 1
ATOM 2837 C C . GLU A 1 363 ? -31.961 -21.396 -47.303 1.00 34.31 363 GLU A C 1
ATOM 2839 O O . GLU A 1 363 ? -32.990 -22.072 -47.236 1.00 34.31 363 GLU A O 1
ATOM 2844 N N . ASP A 1 364 ? -31.592 -20.751 -48.408 1.00 29.02 364 ASP A N 1
ATOM 2845 C CA . ASP A 1 364 ? -32.159 -21.038 -49.717 1.00 29.02 364 ASP A CA 1
ATOM 2846 C C . ASP A 1 364 ? -31.933 -22.522 -50.039 1.00 29.02 364 ASP A C 1
ATOM 2848 O O . ASP A 1 364 ? -30.814 -22.985 -50.277 1.00 29.02 364 ASP A O 1
ATOM 2852 N N . TYR A 1 365 ? -33.024 -23.283 -50.040 1.00 29.06 365 TYR A N 1
ATOM 2853 C CA . TYR A 1 365 ? -33.053 -24.671 -50.477 1.00 29.06 365 TYR A CA 1
ATOM 2854 C C . TYR A 1 365 ? -32.896 -24.736 -52.004 1.00 29.06 365 TYR A C 1
ATOM 2856 O O . TYR A 1 365 ? -33.876 -24.895 -52.735 1.00 29.06 365 TYR A O 1
ATOM 2864 N N . GLU A 1 366 ? -31.665 -24.673 -52.509 1.00 29.14 366 GLU A N 1
ATOM 2865 C CA . GLU A 1 366 ? -31.358 -25.286 -53.801 1.00 29.14 366 GLU A CA 1
ATOM 2866 C C . GLU A 1 366 ? -31.028 -26.765 -53.598 1.00 29.14 366 GLU A C 1
ATOM 2868 O O . GLU A 1 366 ? -29.941 -27.189 -53.215 1.00 29.14 366 GLU A O 1
ATOM 2873 N N . THR A 1 367 ? -32.076 -27.547 -53.833 1.00 27.80 367 THR A N 1
ATOM 2874 C CA . THR A 1 367 ? -32.063 -28.969 -54.156 1.00 27.80 367 THR A CA 1
ATOM 2875 C C . THR A 1 367 ? -30.962 -29.284 -55.173 1.00 27.80 367 THR A C 1
ATOM 2877 O O . THR A 1 367 ? -31.038 -28.797 -56.294 1.00 27.80 367 THR A O 1
ATOM 2880 N N . ASP A 1 368 ? -30.015 -30.159 -54.828 1.00 27.31 368 ASP A N 1
ATOM 2881 C CA . ASP A 1 368 ? -29.541 -31.176 -55.768 1.00 27.31 368 ASP A CA 1
ATOM 2882 C C . ASP A 1 368 ? -28.915 -32.385 -55.060 1.00 27.31 368 ASP A C 1
ATOM 2884 O O . ASP A 1 368 ? -28.349 -32.325 -53.969 1.00 27.31 368 ASP A O 1
ATOM 2888 N N . SER A 1 369 ? -29.156 -33.524 -55.692 1.00 29.64 369 SER A N 1
ATOM 2889 C CA . SER A 1 369 ? -29.178 -34.884 -55.172 1.00 29.64 369 SER A CA 1
ATOM 2890 C C . SER A 1 369 ? -27.871 -35.669 -55.339 1.00 29.64 369 SER A C 1
ATOM 2892 O O . SER A 1 369 ? -27.105 -35.403 -56.256 1.00 29.64 369 SER A O 1
ATOM 2894 N N . GLU A 1 370 ? -27.771 -36.761 -54.560 1.00 29.88 370 GLU A N 1
ATOM 2895 C CA . GLU A 1 370 ? -26.940 -37.971 -54.765 1.00 29.88 370 GLU A CA 1
ATOM 2896 C C . GLU A 1 370 ? -25.414 -37.808 -54.561 1.00 29.88 370 GLU A C 1
ATOM 2898 O O . GLU A 1 370 ? -24.740 -37.053 -55.238 1.00 29.88 370 GLU A O 1
ATOM 2903 N N . THR A 1 371 ? -24.725 -38.573 -53.702 1.00 28.02 371 THR A N 1
ATOM 2904 C CA . THR A 1 371 ? -24.698 -40.044 -53.697 1.00 28.02 371 THR A CA 1
ATOM 2905 C C . THR A 1 371 ? -24.115 -40.627 -52.395 1.00 28.02 371 THR A C 1
ATOM 2907 O O . THR A 1 371 ? -23.083 -40.207 -51.885 1.00 28.02 371 THR A O 1
ATOM 2910 N N . THR A 1 372 ? -24.802 -41.664 -51.930 1.00 26.38 372 THR A N 1
ATOM 2911 C CA . THR A 1 372 ? -24.454 -42.838 -51.112 1.00 26.38 372 THR A CA 1
ATOM 2912 C C . THR A 1 372 ? -22.965 -43.227 -50.979 1.00 26.38 372 THR A C 1
ATOM 2914 O O . THR A 1 372 ? -22.300 -43.502 -51.972 1.00 26.38 372 THR A O 1
ATOM 2917 N N . SER A 1 373 ? -22.479 -43.456 -49.752 1.00 31.20 373 SER A N 1
ATOM 2918 C CA . SER A 1 373 ? -22.139 -44.812 -49.262 1.00 31.20 373 SER A CA 1
ATOM 2919 C C . SER A 1 373 ? -21.681 -44.814 -47.798 1.00 31.20 373 SER A C 1
ATOM 2921 O O . SER A 1 373 ? -20.772 -44.106 -47.380 1.00 31.20 373 SER A O 1
ATOM 2923 N N . THR A 1 374 ? -22.393 -45.639 -47.040 1.00 27.61 374 THR A N 1
ATOM 2924 C CA . THR A 1 374 ? -22.062 -46.244 -45.752 1.00 27.61 374 THR A CA 1
ATOM 2925 C C . THR A 1 374 ? -20.745 -47.011 -45.797 1.00 27.61 374 THR A C 1
ATOM 2927 O O . THR A 1 374 ? -20.512 -47.723 -46.768 1.00 27.61 374 THR A O 1
ATOM 2930 N N . ASP A 1 375 ? -19.980 -46.978 -44.706 1.00 29.52 375 ASP A N 1
ATOM 2931 C CA . ASP A 1 375 ? -19.565 -48.219 -44.050 1.00 29.52 375 ASP A CA 1
ATOM 2932 C C . ASP A 1 375 ? -19.222 -47.998 -42.571 1.00 29.52 375 ASP A C 1
ATOM 2934 O O . ASP A 1 375 ? -18.892 -46.910 -42.105 1.00 29.52 375 ASP A O 1
ATOM 2938 N N . GLU A 1 376 ? -19.432 -49.082 -41.847 1.00 30.42 376 GLU A N 1
ATOM 2939 C CA . GLU A 1 376 ? -19.712 -49.239 -40.431 1.00 30.42 376 GLU A CA 1
ATOM 2940 C C . GLU A 1 376 ? -18.493 -49.879 -39.718 1.00 30.42 376 GLU A C 1
ATOM 2942 O O . GLU A 1 376 ? -17.572 -50.371 -40.367 1.00 30.42 376 GLU A O 1
ATOM 2947 N N . VAL A 1 377 ? -18.571 -49.976 -38.382 1.00 30.55 377 VAL A N 1
ATOM 2948 C CA . VAL A 1 377 ? -18.000 -51.041 -37.515 1.00 30.55 377 VAL A CA 1
ATOM 2949 C C . VAL A 1 377 ? -16.835 -50.691 -36.546 1.00 30.55 377 VAL A C 1
ATOM 2951 O O . VAL A 1 377 ? -15.669 -50.586 -36.907 1.00 30.55 377 VAL A O 1
ATOM 2954 N N . ALA A 1 378 ? -17.240 -50.705 -35.261 1.00 28.95 378 ALA A N 1
ATOM 2955 C CA . ALA A 1 378 ? -16.650 -51.312 -34.045 1.00 28.95 378 ALA A CA 1
ATOM 2956 C C . ALA A 1 378 ? -15.484 -50.684 -33.248 1.00 28.95 378 ALA A C 1
ATOM 2958 O O . ALA A 1 378 ? -14.307 -50.832 -33.554 1.00 28.95 378 ALA A O 1
ATOM 2959 N N . LEU A 1 379 ? -15.866 -50.128 -32.090 1.00 30.11 379 LEU A N 1
ATOM 2960 C CA . LEU A 1 379 ? -15.685 -50.664 -30.721 1.00 30.11 379 LEU A CA 1
ATOM 2961 C C . LEU A 1 379 ? -14.652 -51.798 -30.484 1.00 30.11 379 LEU A C 1
ATOM 2963 O O . LEU A 1 379 ? -14.849 -52.916 -30.957 1.00 30.11 379 LEU A O 1
ATOM 2967 N N . ALA A 1 380 ? -13.679 -51.562 -29.591 1.00 30.08 380 ALA A N 1
ATOM 2968 C CA . ALA A 1 380 ? -13.125 -52.582 -28.686 1.00 30.08 380 ALA A CA 1
ATOM 2969 C C . ALA A 1 380 ? -12.387 -51.951 -27.483 1.00 30.08 380 ALA A C 1
ATOM 2971 O O . ALA A 1 380 ? -11.404 -51.231 -27.647 1.00 30.08 380 ALA A O 1
ATOM 2972 N N . GLU A 1 381 ? -12.873 -52.260 -26.278 1.00 29.64 381 GLU A N 1
ATOM 2973 C CA . GLU A 1 381 ? -12.171 -52.163 -24.991 1.00 29.64 381 GLU A CA 1
ATOM 2974 C C . GLU A 1 381 ? -11.031 -53.194 -24.893 1.00 29.64 381 GLU A C 1
ATOM 2976 O O . GLU A 1 381 ? -11.176 -54.298 -25.418 1.00 29.64 381 GLU A O 1
ATOM 2981 N N . ALA A 1 382 ? -9.966 -52.873 -24.141 1.00 28.42 382 ALA A N 1
ATOM 2982 C CA . ALA A 1 382 ? -9.292 -53.791 -23.203 1.00 28.42 382 ALA A CA 1
ATOM 2983 C C . ALA A 1 382 ? -8.122 -53.107 -22.448 1.00 28.42 382 ALA A C 1
ATOM 2985 O O . ALA A 1 382 ? -7.086 -52.796 -23.030 1.00 28.42 382 ALA A O 1
ATOM 2986 N N . GLU A 1 383 ? -8.272 -52.950 -21.129 1.00 32.19 383 GLU A N 1
ATOM 2987 C CA . GLU A 1 383 ? -7.194 -53.093 -20.123 1.00 32.19 383 GLU A CA 1
ATOM 2988 C C . GLU A 1 383 ? -6.873 -54.609 -19.920 1.00 32.19 383 GLU A C 1
ATOM 2990 O O . GLU A 1 383 ? -7.663 -55.410 -20.433 1.00 32.19 383 GLU A O 1
ATOM 2995 N N . PRO A 1 384 ? -5.827 -55.091 -19.179 1.00 46.28 384 PRO A N 1
ATOM 2996 C CA . PRO A 1 384 ? -5.092 -54.449 -18.071 1.00 46.28 384 PRO A CA 1
ATOM 2997 C C . PRO A 1 384 ? -3.561 -54.734 -17.936 1.00 46.28 384 PRO A C 1
ATOM 2999 O O . PRO A 1 384 ? -2.950 -55.489 -18.687 1.00 46.28 384 PRO A O 1
ATOM 3002 N N . THR A 1 385 ? -3.003 -54.070 -16.912 1.00 32.31 385 THR A N 1
ATOM 3003 C CA . THR A 1 385 ? -1.751 -54.164 -16.107 1.00 32.31 385 THR A CA 1
ATOM 3004 C C . THR A 1 385 ? -0.801 -55.382 -16.217 1.00 32.31 385 THR A C 1
ATOM 3006 O O . THR A 1 385 ? -1.220 -56.492 -16.537 1.00 32.31 385 THR A O 1
ATOM 3009 N N . PRO A 1 386 ? 0.487 -55.222 -15.811 1.00 43.34 386 PRO A N 1
ATOM 3010 C CA . PRO A 1 386 ? 0.860 -55.673 -14.457 1.00 43.34 386 PRO A CA 1
ATOM 3011 C C . PRO A 1 386 ? 1.906 -54.843 -13.674 1.00 43.34 386 PRO A C 1
ATOM 3013 O O . PRO A 1 386 ? 2.761 -54.143 -14.204 1.00 43.34 386 PRO A O 1
ATOM 3016 N N . THR A 1 387 ? 1.771 -55.036 -12.362 1.00 30.31 387 THR A N 1
ATOM 3017 C CA . THR A 1 387 ? 2.543 -54.738 -11.144 1.00 30.31 387 THR A CA 1
ATOM 3018 C C . THR A 1 387 ? 4.066 -54.940 -11.176 1.00 30.31 387 THR A C 1
ATOM 3020 O O . THR A 1 387 ? 4.527 -55.977 -11.637 1.00 30.31 387 THR A O 1
ATOM 3023 N N . GLU A 1 388 ? 4.812 -54.074 -10.471 1.00 30.03 388 GLU A N 1
ATOM 3024 C CA . GLU A 1 388 ? 5.927 -54.497 -9.601 1.00 30.03 388 GLU A CA 1
ATOM 3025 C C . GLU A 1 388 ? 6.154 -53.499 -8.441 1.00 30.03 388 GLU A C 1
ATOM 3027 O O . GLU A 1 388 ? 5.817 -52.321 -8.525 1.00 30.03 388 GLU A O 1
ATOM 3032 N N . SER A 1 389 ? 6.646 -54.018 -7.319 1.00 32.78 389 SER A N 1
ATOM 3033 C CA . SER A 1 389 ? 6.644 -53.454 -5.957 1.00 32.78 389 SER A CA 1
ATOM 3034 C C . SER A 1 389 ? 8.047 -53.502 -5.327 1.00 32.78 389 SER A C 1
ATOM 3036 O O . SER A 1 389 ? 8.910 -54.149 -5.910 1.00 32.78 389 SER A O 1
ATOM 3038 N N . ILE A 1 390 ? 8.186 -52.976 -4.086 1.00 32.50 390 ILE A N 1
ATOM 3039 C CA . ILE A 1 390 ? 9.288 -53.111 -3.074 1.00 32.50 390 ILE A CA 1
ATOM 3040 C C . ILE A 1 390 ? 10.106 -51.787 -2.925 1.00 32.50 390 ILE A C 1
ATOM 3042 O O . ILE A 1 390 ? 10.453 -51.191 -3.930 1.00 32.50 390 ILE A O 1
ATOM 3046 N N . GLU A 1 391 ? 10.412 -51.174 -1.761 1.00 27.73 391 GLU A N 1
ATOM 3047 C CA . GLU A 1 391 ? 10.581 -51.631 -0.368 1.00 27.73 391 GLU A CA 1
ATOM 3048 C C . GLU A 1 391 ? 10.456 -50.506 0.693 1.00 27.73 391 GLU A C 1
ATOM 3050 O O . GLU A 1 391 ? 10.578 -49.319 0.408 1.00 27.73 391 GLU A O 1
ATOM 3055 N N . LYS A 1 392 ? 10.292 -50.934 1.953 1.00 30.20 392 LYS A N 1
ATOM 3056 C CA . LYS A 1 392 ? 10.291 -50.193 3.229 1.00 30.20 392 LYS A CA 1
ATOM 3057 C C . LYS A 1 392 ? 11.669 -49.617 3.603 1.00 30.20 392 LYS A C 1
ATOM 3059 O O . LYS A 1 392 ? 12.677 -50.261 3.345 1.00 30.20 392 LYS A O 1
ATOM 3064 N N . ASN A 1 393 ? 11.690 -48.551 4.419 1.00 31.38 393 ASN A N 1
ATOM 3065 C CA . ASN A 1 393 ? 12.233 -48.616 5.793 1.00 31.38 393 ASN A CA 1
ATOM 3066 C C . ASN A 1 393 ? 12.021 -47.324 6.609 1.00 31.38 393 ASN A C 1
ATOM 3068 O O . ASN A 1 393 ? 12.282 -46.219 6.148 1.00 31.38 393 ASN A O 1
ATOM 3072 N N . ALA A 1 394 ? 11.607 -47.518 7.862 1.00 30.66 394 ALA A N 1
ATOM 3073 C CA . ALA A 1 394 ? 11.631 -46.571 8.977 1.00 30.66 394 ALA A CA 1
ATOM 3074 C C . ALA A 1 394 ? 12.299 -47.264 10.184 1.00 30.66 394 ALA A C 1
ATOM 3076 O O . ALA A 1 394 ? 12.343 -48.498 10.220 1.00 30.66 394 ALA A O 1
ATOM 3077 N N . PRO A 1 395 ? 12.795 -46.506 11.178 1.00 39.47 395 PRO A N 1
ATOM 3078 C CA . PRO A 1 395 ? 12.394 -46.745 12.582 1.00 39.47 395 PRO A CA 1
ATOM 3079 C C . PRO A 1 395 ? 12.172 -45.413 13.357 1.00 39.47 395 PRO A C 1
ATOM 3081 O O . PRO A 1 395 ? 12.905 -44.456 13.145 1.00 39.47 395 PRO A O 1
ATOM 3084 N N . ALA A 1 396 ? 11.070 -45.201 14.102 1.00 29.66 396 ALA A N 1
ATOM 3085 C CA . ALA A 1 396 ? 10.806 -45.547 15.524 1.00 29.66 396 ALA A CA 1
ATOM 3086 C C . ALA A 1 396 ? 11.850 -44.937 16.508 1.00 29.66 396 ALA A C 1
ATOM 3088 O O . ALA A 1 396 ? 13.037 -45.135 16.303 1.00 29.66 396 ALA A O 1
ATOM 3089 N N . THR A 1 397 ? 11.572 -44.234 17.623 1.00 28.73 397 THR A N 1
ATOM 3090 C CA . THR A 1 397 ? 10.474 -44.272 18.620 1.00 28.73 397 THR A CA 1
ATOM 3091 C C . THR A 1 397 ? 10.653 -43.104 19.624 1.00 28.73 397 THR A C 1
ATOM 3093 O O . THR A 1 397 ? 11.800 -42.832 19.965 1.00 28.73 397 THR A O 1
ATOM 3096 N N . ALA A 1 398 ? 9.577 -42.502 20.167 1.00 27.83 398 ALA A N 1
ATOM 3097 C CA . ALA A 1 398 ? 9.389 -42.210 21.613 1.00 27.83 398 ALA A CA 1
ATOM 3098 C C . ALA A 1 398 ? 8.074 -41.431 21.896 1.00 27.83 398 ALA A C 1
ATOM 3100 O O . ALA A 1 398 ? 7.968 -40.242 21.614 1.00 27.83 398 ALA A O 1
ATOM 3101 N N . ALA A 1 399 ? 7.090 -42.123 22.486 1.00 26.80 399 ALA A N 1
ATOM 3102 C CA . ALA A 1 399 ? 5.945 -41.582 23.247 1.00 26.80 399 ALA A CA 1
ATOM 3103 C C . ALA A 1 399 ? 6.419 -41.188 24.672 1.00 26.80 399 ALA A C 1
ATOM 3105 O O . ALA A 1 399 ? 7.475 -41.668 25.078 1.00 26.80 399 ALA A O 1
ATOM 3106 N N . SER A 1 400 ? 5.786 -40.397 25.550 1.00 31.61 400 SER A N 1
ATOM 3107 C CA . SER A 1 400 ? 4.405 -39.961 25.889 1.00 31.61 400 SER A CA 1
ATOM 3108 C C . SER A 1 400 ? 4.553 -38.886 27.025 1.00 31.61 400 SER A C 1
ATOM 3110 O O . SER A 1 400 ? 5.703 -38.652 27.408 1.00 31.61 400 SER A O 1
ATOM 3112 N N . PRO A 1 401 ? 3.522 -38.315 27.710 1.00 40.56 401 PRO A N 1
ATOM 3113 C CA . PRO A 1 401 ? 2.067 -38.327 27.506 1.00 40.56 401 PRO A CA 1
ATOM 3114 C C . PRO A 1 401 ? 1.376 -36.930 27.575 1.00 40.56 401 PRO A C 1
ATOM 3116 O O . PRO A 1 401 ? 1.939 -35.919 27.984 1.00 40.56 401 PRO A O 1
ATOM 3119 N N . VAL A 1 402 ? 0.092 -36.948 27.211 1.00 33.16 402 VAL A N 1
ATOM 3120 C CA . VAL A 1 402 ? -0.948 -35.899 27.259 1.00 33.16 402 VAL A CA 1
ATOM 3121 C C . VAL A 1 402 ? -1.469 -35.650 28.691 1.00 33.16 402 VAL A C 1
ATOM 3123 O O . VAL A 1 402 ? -1.571 -36.615 29.454 1.00 33.16 402 VAL A O 1
ATOM 3126 N N . PRO A 1 403 ? -1.959 -34.436 29.021 1.00 32.44 403 PRO A N 1
ATOM 3127 C CA . PRO A 1 403 ? -3.129 -34.279 29.876 1.00 32.44 403 PRO A CA 1
ATOM 3128 C C . PRO A 1 403 ? -4.323 -33.720 29.086 1.00 32.44 403 PRO A C 1
ATOM 3130 O O . PRO A 1 403 ? -4.193 -32.847 28.232 1.00 32.44 403 PRO A O 1
ATOM 3133 N N . ALA A 1 404 ? -5.483 -34.300 29.372 1.00 32.97 404 ALA A N 1
ATOM 3134 C CA . ALA A 1 404 ? -6.774 -33.992 28.787 1.00 32.97 404 ALA A CA 1
ATOM 3135 C C . ALA A 1 404 ? -7.340 -32.658 29.294 1.00 32.97 404 ALA A C 1
ATOM 3137 O O . ALA A 1 404 ? -7.284 -32.395 30.495 1.00 32.97 404 ALA A O 1
ATOM 3138 N N . THR A 1 405 ? -8.001 -31.915 28.403 1.00 30.81 405 THR A N 1
ATOM 3139 C CA . THR A 1 405 ? -9.030 -30.939 28.778 1.00 30.81 405 THR A CA 1
ATOM 3140 C C . THR A 1 405 ? -10.052 -30.782 27.649 1.00 30.81 405 THR A C 1
ATOM 3142 O O . THR A 1 405 ? -9.721 -30.365 26.546 1.00 30.81 405 THR A O 1
ATOM 3145 N N . GLU A 1 406 ? -11.273 -31.215 27.968 1.00 30.14 406 GLU A N 1
ATOM 3146 C CA . GLU A 1 406 ? -12.582 -30.675 27.573 1.00 30.14 406 GLU A CA 1
ATOM 3147 C C . GLU A 1 406 ? -12.771 -30.167 26.133 1.00 30.14 406 GLU A C 1
ATOM 3149 O O . GLU A 1 406 ? -12.549 -29.004 25.811 1.00 30.14 406 GLU A O 1
ATOM 3154 N N . GLN A 1 407 ? -13.330 -31.047 25.295 1.00 30.53 407 GLN A N 1
ATOM 3155 C CA . GLN A 1 407 ? -14.183 -30.645 24.178 1.00 30.53 407 GLN A CA 1
ATOM 3156 C C . GLN A 1 407 ? -15.474 -30.036 24.743 1.00 30.53 407 GLN A C 1
ATOM 3158 O O . GLN A 1 407 ? -16.275 -30.740 25.358 1.00 30.53 407 GLN A O 1
ATOM 3163 N N . ALA A 1 408 ? -15.660 -28.735 24.536 1.00 33.69 408 ALA A N 1
ATOM 3164 C CA . ALA A 1 408 ? -16.966 -28.098 24.594 1.00 33.69 408 ALA A CA 1
ATOM 3165 C C . ALA A 1 408 ? -17.546 -28.105 23.175 1.00 33.69 408 ALA A C 1
ATOM 3167 O O . ALA A 1 408 ? -16.974 -27.514 22.261 1.00 33.69 408 ALA A O 1
ATOM 3168 N N . ASP A 1 409 ? -18.652 -28.825 23.005 1.00 29.36 409 ASP A N 1
ATOM 3169 C CA . ASP A 1 409 ? -19.462 -28.851 21.793 1.00 29.36 409 ASP A CA 1
ATOM 3170 C C . ASP A 1 409 ? -19.981 -27.439 21.467 1.00 29.36 409 ASP A C 1
ATOM 3172 O O . ASP A 1 409 ? -20.824 -26.890 22.181 1.00 29.36 409 ASP A O 1
ATOM 3176 N N . GLU A 1 410 ? -19.513 -26.856 20.362 1.00 35.66 410 GLU A N 1
ATOM 3177 C CA . GLU A 1 410 ? -20.168 -25.714 19.722 1.00 35.66 410 GLU A CA 1
ATOM 3178 C C . GLU A 1 410 ? -21.462 -26.200 19.062 1.00 35.66 410 GLU A C 1
ATOM 3180 O O . GLU A 1 410 ? -21.493 -26.771 17.969 1.00 35.66 410 GLU A O 1
ATOM 3185 N N . ALA A 1 411 ? -22.565 -26.007 19.779 1.00 34.84 411 ALA A N 1
ATOM 3186 C CA . ALA A 1 411 ? -23.902 -26.253 19.282 1.00 34.84 411 ALA A CA 1
ATOM 3187 C C . ALA A 1 411 ? -24.246 -25.254 18.163 1.00 34.84 411 ALA A C 1
ATOM 3189 O O . ALA A 1 411 ? -24.616 -24.109 18.423 1.00 34.84 411 ALA A O 1
ATOM 3190 N N . ASN A 1 412 ? -24.197 -25.717 16.912 1.00 38.66 412 ASN A N 1
ATOM 3191 C CA . ASN A 1 412 ? -24.900 -25.093 15.793 1.00 38.66 412 ASN A CA 1
ATOM 3192 C C . ASN A 1 412 ? -26.404 -25.046 16.109 1.00 38.66 412 ASN A C 1
ATOM 3194 O O . ASN A 1 412 ? -27.116 -26.043 15.957 1.00 38.66 412 ASN A O 1
ATOM 3198 N N . PHE A 1 413 ? -26.902 -23.889 16.552 1.00 41.03 413 PHE A N 1
ATOM 3199 C CA . PHE A 1 413 ? -28.332 -23.651 16.736 1.00 41.03 413 PHE A CA 1
ATOM 3200 C C . PHE A 1 413 ? -29.001 -23.499 15.366 1.00 41.03 413 PHE A C 1
ATOM 3202 O O . PHE A 1 413 ? -29.227 -22.405 14.859 1.00 41.03 413 PHE A O 1
ATOM 3209 N N . THR A 1 414 ? -29.313 -24.632 14.748 1.00 44.72 414 THR A N 1
ATOM 3210 C CA . THR A 1 414 ? -30.262 -24.699 13.639 1.00 44.72 414 THR A CA 1
ATOM 3211 C C . THR A 1 414 ? -31.660 -24.795 14.243 1.00 44.72 414 THR A C 1
ATOM 3213 O O . THR A 1 414 ? -31.941 -25.684 15.050 1.00 44.72 414 THR A O 1
ATOM 3216 N N . MET A 1 415 ? -32.541 -23.840 13.922 1.00 45.62 415 MET A N 1
ATOM 3217 C CA . MET A 1 415 ? -33.925 -23.903 14.397 1.00 45.62 415 MET A CA 1
ATOM 3218 C C . MET A 1 415 ? -34.574 -25.204 13.894 1.00 45.62 415 MET A C 1
ATOM 3220 O O . MET A 1 415 ? -34.535 -25.466 12.692 1.00 45.62 415 MET A O 1
ATOM 3224 N N . PRO A 1 416 ? -35.193 -26.018 14.770 1.00 65.19 416 PRO A N 1
ATOM 3225 C CA . PRO A 1 416 ? -35.865 -27.241 14.345 1.00 65.19 416 PRO A CA 1
ATOM 3226 C C . PRO A 1 416 ? -36.984 -26.917 13.345 1.00 65.19 416 PRO A C 1
ATOM 3228 O O . PRO A 1 416 ? -37.797 -26.034 13.619 1.00 65.19 416 PRO A O 1
ATOM 3231 N N . GLU A 1 417 ? -37.098 -27.663 12.239 1.00 57.12 417 GLU A N 1
ATOM 3232 C CA . GLU A 1 417 ? -38.138 -27.485 11.196 1.00 57.12 417 GLU A CA 1
ATOM 3233 C C . GLU A 1 417 ? -39.576 -27.394 11.753 1.00 57.12 417 GLU A C 1
ATOM 3235 O O . GLU A 1 417 ? -40.467 -26.788 11.150 1.00 57.12 417 GLU A O 1
ATOM 3240 N N . ALA A 1 418 ? -39.812 -27.960 12.941 1.00 59.31 418 ALA A N 1
ATOM 3241 C CA . ALA A 1 418 ? -41.075 -27.852 13.663 1.00 59.31 418 ALA A CA 1
ATOM 3242 C C . ALA A 1 418 ? -41.467 -26.395 13.982 1.00 59.31 418 ALA A C 1
ATOM 3244 O O . ALA A 1 418 ? -42.650 -26.060 13.911 1.00 59.31 418 ALA A O 1
ATOM 3245 N N . TYR A 1 419 ? -40.495 -25.521 14.271 1.00 56.28 419 TYR A N 1
ATOM 3246 C CA . TYR A 1 419 ? -40.738 -24.106 14.558 1.00 56.28 419 TYR A CA 1
ATOM 3247 C C . TYR A 1 419 ? -41.062 -23.306 13.293 1.00 56.28 419 TYR A C 1
ATOM 3249 O O . TYR A 1 419 ? -41.964 -22.465 13.308 1.00 56.28 419 TYR A O 1
ATOM 3257 N N . GLN A 1 420 ? -40.410 -23.622 12.174 1.00 60.94 420 GLN A N 1
ATOM 3258 C CA . GLN A 1 420 ? -40.658 -22.967 10.889 1.00 60.94 420 GLN A CA 1
ATOM 3259 C C . GLN A 1 420 ? -42.090 -23.230 10.398 1.00 60.94 420 GLN A C 1
ATOM 3261 O O . GLN A 1 420 ? -42.816 -22.292 10.064 1.00 60.94 420 GLN A O 1
ATOM 3266 N N . ARG A 1 421 ? -42.569 -24.479 10.509 1.00 61.44 421 ARG A N 1
ATOM 3267 C CA . ARG A 1 421 ? -43.972 -24.810 10.203 1.00 61.44 421 ARG A CA 1
ATOM 3268 C C . ARG A 1 421 ? -44.968 -24.121 11.131 1.00 61.44 421 ARG A C 1
ATOM 3270 O O . ARG A 1 421 ? -46.036 -23.718 10.677 1.00 61.44 421 ARG A O 1
ATOM 3277 N N . THR A 1 422 ? -44.656 -23.954 12.419 1.00 66.44 422 THR A N 1
ATOM 3278 C CA . THR A 1 422 ? -45.560 -23.215 13.316 1.00 66.44 422 THR A CA 1
ATOM 3279 C C . THR A 1 422 ? -45.670 -21.738 12.949 1.00 66.44 422 THR A C 1
ATOM 3281 O O . THR A 1 422 ? -46.772 -21.196 13.018 1.00 66.44 422 THR A O 1
ATOM 3284 N N . PHE A 1 423 ? -44.592 -21.098 12.488 1.00 66.44 423 PHE A N 1
ATOM 3285 C CA . PHE A 1 423 ? -44.647 -19.709 12.024 1.00 66.44 423 PHE A CA 1
ATOM 3286 C C . PHE A 1 423 ? -45.468 -19.554 10.737 1.00 66.44 423 PHE A C 1
ATOM 3288 O O . PHE A 1 423 ? -46.291 -18.642 10.651 1.00 66.44 423 PHE A O 1
ATOM 3295 N N . GLU A 1 424 ? -45.337 -20.479 9.783 1.00 69.44 424 GLU A N 1
ATOM 3296 C CA . GLU A 1 424 ? -46.149 -20.480 8.558 1.00 69.44 424 GLU A CA 1
ATOM 3297 C C . GLU A 1 424 ? -47.642 -20.691 8.849 1.00 69.44 424 GLU A C 1
ATOM 3299 O O . GLU A 1 424 ? -48.495 -19.988 8.301 1.00 69.44 424 GLU A O 1
ATOM 3304 N N . ILE A 1 425 ? -47.976 -21.602 9.770 1.00 76.88 425 ILE A N 1
ATOM 3305 C CA . ILE A 1 425 ? -49.366 -21.863 10.172 1.00 76.88 425 ILE A CA 1
ATOM 3306 C C . ILE A 1 425 ? -49.968 -20.648 10.891 1.00 76.88 425 ILE A C 1
ATOM 3308 O O . ILE A 1 425 ? -51.113 -20.277 10.621 1.00 76.88 425 ILE A O 1
ATOM 3312 N N . VAL A 1 426 ? -49.210 -19.996 11.778 1.00 78.88 426 VAL A N 1
ATOM 3313 C CA . VAL A 1 426 ? -49.662 -18.781 12.477 1.00 78.88 426 VAL A CA 1
ATOM 3314 C C . VAL A 1 426 ? -49.843 -17.621 11.492 1.00 78.88 426 VAL A C 1
ATOM 3316 O O . VAL A 1 426 ? -50.851 -16.912 11.567 1.00 78.88 426 VAL A O 1
ATOM 3319 N N . GLY A 1 427 ? -48.937 -17.468 10.521 1.00 82.06 427 GLY A N 1
ATOM 3320 C CA . GLY A 1 427 ? -49.054 -16.484 9.442 1.00 82.06 427 GLY A CA 1
ATOM 3321 C C . GLY A 1 427 ? -50.293 -16.710 8.569 1.00 82.06 427 GLY A C 1
ATOM 3322 O O . GLY A 1 427 ? -51.070 -15.780 8.334 1.00 82.06 427 GLY A O 1
ATOM 3323 N N . ALA A 1 428 ? -50.545 -17.956 8.161 1.00 82.06 428 ALA A N 1
ATOM 3324 C CA . ALA A 1 428 ? -51.721 -18.323 7.374 1.00 82.06 428 ALA A CA 1
ATOM 3325 C C . ALA A 1 428 ? -53.036 -18.106 8.147 1.00 82.06 428 ALA A C 1
ATOM 3327 O O . ALA A 1 428 ? -54.010 -17.597 7.585 1.00 82.06 428 ALA A O 1
ATOM 3328 N N . LEU A 1 429 ? -53.067 -18.424 9.448 1.00 79.62 429 LEU A N 1
ATOM 3329 C CA . LEU A 1 429 ? -54.229 -18.186 10.313 1.00 79.62 429 LEU A CA 1
ATOM 3330 C C . LEU A 1 429 ? -54.512 -16.693 10.509 1.00 79.62 429 LEU A C 1
ATOM 3332 O O . LEU A 1 429 ? -55.673 -16.285 10.453 1.00 79.62 429 LEU A O 1
ATOM 3336 N N . MET A 1 430 ? -53.475 -15.868 10.673 1.00 80.38 430 MET A N 1
ATOM 3337 C CA . MET A 1 430 ? -53.613 -14.408 10.714 1.00 80.38 430 MET A CA 1
ATOM 3338 C C . MET A 1 430 ? -54.177 -13.859 9.399 1.00 80.38 430 MET A C 1
ATOM 3340 O O . MET A 1 430 ? -55.107 -13.051 9.418 1.00 80.38 430 MET A O 1
ATOM 3344 N N . MET A 1 431 ? -53.691 -14.344 8.254 1.00 81.38 431 MET A N 1
ATOM 3345 C CA . MET A 1 431 ? -54.175 -13.900 6.945 1.00 81.38 431 MET A CA 1
ATOM 3346 C C . MET A 1 431 ? -55.641 -14.309 6.704 1.00 81.38 431 MET A C 1
ATOM 3348 O O . MET A 1 431 ? -56.454 -13.496 6.255 1.00 81.38 431 MET A O 1
ATOM 3352 N N . LEU A 1 432 ? -56.021 -15.533 7.089 1.00 79.94 432 LEU A N 1
ATOM 3353 C CA . LEU A 1 432 ? -57.411 -16.006 7.059 1.00 79.94 432 LEU A CA 1
ATOM 3354 C C . LEU A 1 432 ? -58.320 -15.209 7.999 1.00 79.94 432 LEU A C 1
ATOM 3356 O O . LEU A 1 432 ? -59.460 -14.907 7.640 1.00 79.94 432 LEU A O 1
ATOM 3360 N N . PHE A 1 433 ? -57.829 -14.821 9.176 1.00 81.44 433 PHE A N 1
ATOM 3361 C CA . PHE A 1 433 ? -58.578 -13.996 10.120 1.00 81.44 433 PHE A CA 1
ATOM 3362 C C . PHE A 1 433 ? -58.847 -12.592 9.558 1.00 81.44 433 PHE A C 1
ATOM 3364 O O . PHE A 1 433 ? -59.977 -12.098 9.623 1.00 81.44 433 PHE A O 1
ATOM 3371 N N . VAL A 1 434 ? -57.850 -11.980 8.911 1.00 79.12 434 VAL A N 1
ATOM 3372 C CA . VAL A 1 434 ? -58.003 -10.696 8.210 1.00 79.12 434 VAL A CA 1
ATOM 3373 C C . VAL A 1 434 ? -59.003 -10.817 7.055 1.00 79.12 434 VAL A C 1
ATOM 3375 O O . VAL A 1 434 ? -59.922 -9.998 6.946 1.00 79.12 434 VAL A O 1
ATOM 3378 N N . LEU A 1 435 ? -58.907 -11.871 6.238 1.00 76.50 435 LEU A N 1
ATOM 3379 C CA . LEU A 1 435 ? -59.861 -12.140 5.157 1.00 76.50 435 LEU A CA 1
ATOM 3380 C C . LEU A 1 435 ? -61.284 -12.354 5.683 1.00 76.50 435 LEU A C 1
ATOM 3382 O O . LEU A 1 435 ? -62.234 -11.819 5.111 1.00 76.50 435 LEU A O 1
ATOM 3386 N N . PHE A 1 436 ? -61.452 -13.063 6.800 1.00 76.19 436 PHE A N 1
ATOM 3387 C CA . PHE A 1 436 ? -62.755 -13.285 7.424 1.00 76.19 436 PHE A CA 1
ATOM 3388 C C . PHE A 1 436 ? -63.383 -11.979 7.928 1.00 76.19 436 PHE A C 1
ATOM 3390 O O . PHE A 1 436 ? -64.573 -11.735 7.702 1.00 76.19 436 PHE A O 1
ATOM 3397 N N . ILE A 1 437 ? -62.591 -11.092 8.538 1.00 74.50 437 ILE A N 1
ATOM 3398 C CA . ILE A 1 437 ? -63.046 -9.758 8.955 1.00 74.50 437 ILE A CA 1
ATOM 3399 C C . ILE A 1 437 ? -63.475 -8.929 7.737 1.00 74.50 437 ILE A C 1
ATOM 3401 O O . ILE A 1 437 ? -64.547 -8.311 7.749 1.00 74.50 437 ILE A O 1
ATOM 3405 N N . LEU A 1 438 ? -62.695 -8.954 6.652 1.00 70.19 438 LEU A N 1
ATOM 3406 C CA . LEU A 1 438 ? -63.030 -8.254 5.412 1.00 70.19 438 LEU A CA 1
ATOM 3407 C C . LEU A 1 438 ? -64.302 -8.820 4.760 1.00 70.19 438 LEU A C 1
ATOM 3409 O O . LEU A 1 438 ? -65.173 -8.045 4.349 1.00 70.19 438 LEU A O 1
ATOM 3413 N N . PHE A 1 439 ? -64.475 -10.142 4.740 1.00 67.81 439 PHE A N 1
ATOM 3414 C CA . PHE A 1 439 ? -65.631 -10.804 4.134 1.00 67.81 439 PHE A CA 1
ATOM 3415 C C . PHE A 1 439 ? -66.917 -10.578 4.936 1.00 67.81 439 PHE A C 1
ATOM 3417 O O . PHE A 1 439 ? -67.965 -10.239 4.376 1.00 67.81 439 PHE A O 1
ATOM 3424 N N . ARG A 1 440 ? -66.839 -10.659 6.270 1.00 68.31 440 ARG A N 1
ATOM 3425 C CA . ARG A 1 440 ? -67.973 -10.377 7.162 1.00 68.31 440 ARG A CA 1
ATOM 3426 C C . ARG A 1 440 ? -68.422 -8.917 7.051 1.00 68.31 440 ARG A C 1
ATOM 3428 O O . ARG A 1 440 ? -69.615 -8.629 7.101 1.00 68.31 440 ARG A O 1
ATOM 3435 N N . SER A 1 441 ? -67.486 -8.007 6.787 1.00 56.81 441 SER A N 1
ATOM 3436 C CA . SER A 1 441 ? -67.784 -6.593 6.565 1.00 56.81 441 SER A CA 1
ATOM 3437 C C . SER A 1 441 ? -68.526 -6.290 5.252 1.00 56.81 441 SER A C 1
ATOM 3439 O O . SER A 1 441 ? -69.175 -5.249 5.147 1.00 56.81 441 SER A O 1
ATOM 3441 N N . ARG A 1 442 ? -68.452 -7.188 4.256 1.00 57.34 442 ARG A N 1
ATOM 3442 C CA . ARG A 1 442 ? -69.135 -7.048 2.958 1.00 57.34 442 ARG A CA 1
ATOM 3443 C C . ARG A 1 442 ? -70.599 -7.498 3.014 1.00 57.34 442 ARG A C 1
ATOM 3445 O O . ARG A 1 442 ? -71.418 -6.968 2.271 1.00 57.34 442 ARG A O 1
ATOM 3452 N N . ARG A 1 443 ? -70.952 -8.417 3.923 1.00 56.56 443 ARG A N 1
ATOM 3453 C CA . ARG A 1 443 ? -72.337 -8.903 4.104 1.00 56.56 443 ARG A CA 1
ATOM 3454 C C . ARG A 1 443 ? -73.257 -7.928 4.846 1.00 56.56 443 ARG A C 1
ATOM 3456 O O . ARG A 1 443 ? -74.462 -8.000 4.658 1.00 56.56 443 ARG A O 1
ATOM 3463 N N . GLY A 1 444 ? -72.717 -6.995 5.631 1.00 54.47 444 GLY A N 1
ATOM 3464 C CA . GLY A 1 444 ? -73.508 -6.034 6.417 1.00 54.47 444 GLY A CA 1
ATOM 3465 C C . GLY A 1 444 ? -73.979 -4.777 5.672 1.00 54.47 444 GLY A C 1
ATOM 3466 O O . GLY A 1 444 ? -74.450 -3.853 6.322 1.00 54.47 444 GLY A O 1
ATOM 3467 N N . ARG A 1 445 ? -73.811 -4.692 4.342 1.00 51.53 445 ARG A N 1
ATOM 3468 C CA . ARG A 1 445 ? -74.109 -3.482 3.542 1.00 51.53 445 ARG A CA 1
ATOM 3469 C C . ARG A 1 445 ? -75.293 -3.635 2.575 1.00 51.53 445 ARG A C 1
ATOM 3471 O O . ARG A 1 445 ? -75.452 -2.813 1.681 1.00 51.53 445 ARG A O 1
ATOM 3478 N N . LYS A 1 446 ? -76.104 -4.684 2.746 1.00 53.41 446 LYS A N 1
ATOM 3479 C CA . LYS A 1 446 ? -77.418 -4.837 2.104 1.00 53.41 446 LYS A CA 1
ATOM 3480 C C . LYS A 1 446 ? -78.503 -4.813 3.184 1.00 53.41 446 LYS A C 1
ATOM 3482 O O . LYS A 1 446 ? -78.951 -5.862 3.632 1.00 53.41 446 LYS A O 1
ATOM 3487 N N . SER A 1 447 ? -78.843 -3.609 3.625 1.00 44.41 447 SER A N 1
ATOM 3488 C CA . SER A 1 447 ? -80.096 -3.233 4.280 1.00 44.41 447 SER A CA 1
ATOM 3489 C C . SER A 1 447 ? -80.295 -1.749 4.065 1.00 44.41 447 SER A C 1
ATOM 3491 O O . SER A 1 447 ? -79.279 -1.022 4.160 1.00 44.41 447 SER A O 1
#

Radius of gyration: 32.4 Å; Cα contacts (8 Å, |Δi|>4): 533; chains: 1; bounding box: 104×77×86 Å

Secondary structure (DSSP, 8-state):
-HHHHHHHHHHHHSSS------S-BHHHHHTS--S---EEEEEEE-TTS-HHHHHHHHHHHGGGGTTBSEEEEEEETT-TTS-HHHHHS---TTEEEEEEEE----TTTTTS-PPPEEEEEEEEESS-HHHHHHHHHHHH--HHHHHHHHHHHHSS-EEEEE--S-HHHHHHHHHHHHHHHHHHHHHGGGSSS--SS--EEEEE-GGGTTTTHHHHHHTT--TT--S-EEEEEEETTTEE-SSPEEETT--HHHHHHHHHGGGSBSSSS--TTGGGPPBPS-B--HHHHHHHHHHHTS-TT-HHHHHHHHHHHHTSTT--S------S--SSTTSTT--------HHHHHHHHHHTT-S------------------------------------------------------PPPHHHHHHHHHHHHHHHHHHHHHHHHHHHTT--

Mean predicted aligned error: 17.76 Å

pLDDT: mean 72.31, std 22.56, range [26.38, 97.25]

Solvent-accessible surface area (backbone atoms only — not comparable to full-atom values): 27006 Å² total; per-residue (Å²): 116,70,72,61,56,51,52,52,49,52,53,61,69,68,64,76,73,77,67,77,69,63,94,43,33,28,33,58,51,28,48,38,78,70,68,77,64,43,29,38,39,35,37,32,31,37,67,84,60,54,68,69,60,52,50,50,51,47,69,68,50,50,67,78,37,62,44,32,42,43,41,79,43,82,42,45,55,77,44,89,87,57,50,77,66,64,54,67,50,89,48,64,76,63,27,21,43,33,34,4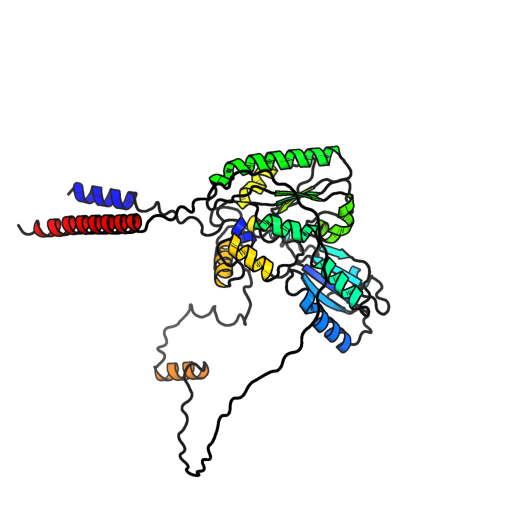1,34,40,66,75,67,58,76,89,47,64,82,54,88,69,78,67,54,74,45,82,52,77,65,42,45,69,79,43,60,67,62,43,51,52,53,54,45,59,62,32,48,46,76,65,58,56,49,51,42,58,44,17,65,65,19,57,23,29,37,35,37,36,40,24,70,42,65,68,38,37,51,50,48,52,53,45,52,55,51,26,34,55,58,45,47,71,52,32,83,75,28,91,71,68,55,96,31,52,53,42,79,46,76,47,52,58,88,52,44,74,83,39,34,69,58,35,44,61,60,75,39,63,65,85,55,48,66,56,17,35,42,40,45,30,28,24,61,44,16,30,53,68,76,63,38,45,39,84,82,66,51,56,70,58,54,30,53,59,58,49,52,36,56,35,58,55,80,52,97,59,70,43,58,61,54,63,34,60,56,51,74,34,65,57,46,73,69,56,50,53,52,44,20,67,69,67,79,46,55,52,83,37,68,67,53,42,54,53,49,50,53,51,41,42,73,42,67,78,28,62,84,81,61,79,73,75,80,68,81,91,78,68,91,86,64,80,87,66,79,75,94,68,90,76,50,78,68,61,54,53,52,53,37,44,76,68,65,76,48,84,77,85,76,79,83,76,84,82,82,89,82,91,82,88,86,84,89,81,90,82,89,82,86,84,86,86,89,88,85,89,84,87,88,85,82,91,86,85,89,86,86,87,84,90,78,81,89,75,82,82,76,79,86,68,83,59,70,71,57,57,54,50,52,54,52,52,51,51,51,50,52,50,51,52,49,49,53,56,54,58,60,62,67,75,73,80,124

Nearest PDB structures (foldseek):
  1f6m-assembly1_C  TM=5.057E-01  e=1.022E+00  Escherichia coli
  5hr2-assembly1_A  TM=5.066E-01  e=1.082E+00  Escherichia coli
  1keb-assembly2_B  TM=4.362E-01  e=1.706E+00  Escherichia coli
  7sce-assembly1_A  TM=3.159E-01  e=1.612E+00  Escherichia coli K-12